Protein AF-0000000072550885 (afdb_homodimer)

Foldseek 3Di:
DAPDFLPDQWDAVVNHDIQGLPDDQQDRHQFAQLEEEEAEDQDDQQDPLGLNHPDFHFCPPCVLSHFLLRLLLLQRVLLCVLRNYHYAYANEHADDQFGPLLVVLVLCLLVNVSHFKYKYARSQKHFLDSNHRVSNVCSSLPPHLVFAAKEFEFDFPDQLQAAPVGHGFTDPRIMMGGDDPVNNVLSVLLSCQLPCPHPHNVLVVLRYDDVSAHHSRRSCRHPSCVVPVRHYHYDYQLCANDDPPRPTPRHNNGMHRPPDQSSHVSSVSSCVVQPGCSSSVSSVVCNVCCVRHYYYPVRSVVVSVVVVVD/DAPDFLPDQWDAVVNHDIQGLPDDQQQRHQFAQLEEEEAEDQDDQQDPLGLNHPDFHFCPPCVLSNFLLRLLLLQRVLLCVLRNYHYAYANEHADDQFGPLLVVLVLCLLVNVSHFKYKYARSQKHFLDSNHRVSNVCSSLPPHLVFAAKEFEFDFPDQLQAAPVGHGFTDPRIMMGGDDDVNNVLSVLLSCQLPCPHPHNVLVVLRYDDVSAHHSRRSCRHPSCVVPVRHYHYDYQLCANDDPPRPTPRHNNGMHRPPDQSSHVSSVSSCVVQPGCSSSVSSVVCNVCCVRHYYYPVRSVVVSVVVVVD

Radius of gyration: 28.12 Å; Cα contacts (8 Å, |Δi|>4): 1274; chains: 2; bounding box: 48×96×67 Å

pLDDT: mean 95.56, std 4.6, range [67.81, 98.94]

Secondary structure (DSSP, 8-state):
--SS-TT-SEE-GGG-SPEE--S--S--S--GGGEEEEEEESS---STTSTTSSS---HHHHGGGS-HHHHHHHHHHHHHHHHT-EEEEEEPPPPSSS-GGGGHHHHHHHHHTTSSEEEEE-TTEEES-TTS-HHHHHHHTT--TTT--EEEEEPPS-GGGB-TTSPBPEEEEEEEEE-SHHHHHHHHHHHHTTSTTSS-GGGGGGSS-BTTB-SHHHHIIIIIHHH-TTTEEEEPHHHHSB-TTSSSS-B-SSEEE-SS-TTTHHHHHHHHHS-TTHHHHHHHHHHHHHHHHEEEHHHHHHHHHHHHH-/--SS-TT-SEE-GGG-SPEE--S--S--S--GGGEEEEEEESS---STTSTTSSS---HHHHGGGS-HHHHHHHHHHHHHHHHT-EEEEEEPPPPSSS-GGGGHHHHHHHHHTTSSEEEEE-TTEEES-TTS-HHHHHHHTT--TTT--EEEEEPPS-GGGB-TTSPBPEEEEEEEEE-SHHHHHHHHHHHHTTSTTSS-GGGGGGSS-BTTB-SHHHHIIIIIHHH-TTTEEEEPHHHHSB-TTSSSS-B-SSEEE-SS-TTTHHHHHHHHHS-TTHHHHHHHHHHHHHHHHEEEHHHHHHHHHHHHH-

Nearest PDB structures (foldseek):
  4cjb-assembly4_D  TM=5.507E-01  e=3.840E-04  Bacteroides ovatus
  8yrl-assembly1_B  TM=5.244E-01  e=4.905E-04  Aspergillus fumigatus CEA10
  4irp-assembly3_A  TM=5.146E-01  e=2.890E-03  Homo sapiens
  4m4k-assembly1_A  TM=5.318E-01  e=8.175E-03  Drosophila melanogaster
  4lw6-assembly1_A  TM=5.237E-01  e=1.110E-02  Drosophila melanogaster

Sequence (620 aa):
KPSITPNSSFYQPFGAFKYDLKHGVHFPEPLGHDLCIIDLDNRPFDAPNQIFGPNVMSWEKDAEKVHGLSVGVLNHWLYAKIHGYKYYFVAIEKPEDRRASWKKAPVISTILKEHKTCLYLDSDAIFQNLDLPFEWLLNFWNLDPRNNSLALAVDPNREYNKDKFGKLMLNTGFIVAQNNPKTYEIMDAWAGCPEEDGKHPECVEFRTNSPGRPTDQGGFGTFIRYDYPDDIRQLPCTDANGFPNSDSECEGRFIRHLWTGKDSWIKVFVGQQVPGRYLELFHKEFLEDKPNFYITEKDLMAKSASKDDEKPSITPNSSFYQPFGAFKYDLKHGVHFPEPLGHDLCIIDLDNRPFDAPNQIFGPNVMSWEKDAEKVHGLSVGVLNHWLYAKIHGYKYYFVAIEKPEDRRASWKKAPVISTILKEHKTCLYLDSDAIFQNLDLPFEWLLNFWNLDPRNNSLALAVDPNREYNKDKFGKLMLNTGFIVAQNNPKTYEIMDAWAGCPEEDGKHPECVEFRTNSPGRPTDQGGFGTFIRYDYPDDIRQLPCTDANGFPNSDSECEGRFIRHLWTGKDSWIKVFVGQQVPGRYLELFHKEFLEDKPNFYITEKDLMAKSASKDDE

Structure (mmCIF, N/CA/C/O backbone):
data_AF-0000000072550885-model_v1
#
loop_
_entity.id
_entity.type
_entity.pdbx_description
1 polymer 'Predicted protein'
#
loop_
_atom_site.group_PDB
_atom_site.id
_atom_site.type_symbol
_atom_site.label_atom_id
_atom_site.label_alt_id
_atom_site.label_comp_id
_atom_site.label_asym_id
_atom_site.label_entity_id
_atom_site.label_seq_id
_atom_site.pdbx_PDB_ins_code
_atom_site.Cartn_x
_atom_site.Cartn_y
_atom_site.Cartn_z
_atom_site.occupancy
_atom_site.B_iso_or_equiv
_atom_site.auth_seq_id
_atom_site.auth_comp_id
_atom_site.auth_asym_id
_atom_site.auth_atom_id
_atom_site.pdbx_PDB_model_num
ATOM 1 N N . LYS A 1 1 ? 5.602 -1.191 -18.578 1 84.38 1 LYS A N 1
ATOM 2 C CA . LYS A 1 1 ? 6.762 -1.925 -19.078 1 84.38 1 LYS A CA 1
ATOM 3 C C . LYS A 1 1 ? 7.609 -2.453 -17.922 1 84.38 1 LYS A C 1
ATOM 5 O O . LYS A 1 1 ? 7.527 -1.945 -16.797 1 84.38 1 LYS A O 1
ATOM 10 N N . PRO A 1 2 ? 8.406 -3.494 -18.234 1 91.19 2 PRO A N 1
ATOM 11 C CA . PRO A 1 2 ? 9.336 -3.961 -17.203 1 91.19 2 PRO A CA 1
ATOM 12 C C . PRO A 1 2 ? 10.305 -2.871 -16.75 1 91.19 2 PRO A C 1
ATOM 14 O O . PRO A 1 2 ? 10.742 -2.055 -17.547 1 91.19 2 PRO A O 1
ATOM 17 N N . SER A 1 3 ? 10.609 -2.9 -15.477 1 90.62 3 SER A N 1
ATOM 18 C CA . SER A 1 3 ? 11.477 -1.863 -14.93 1 90.62 3 SER A CA 1
ATOM 19 C C . SER A 1 3 ? 12.938 -2.281 -14.977 1 90.62 3 SER A C 1
ATOM 21 O O . SER A 1 3 ? 13.836 -1.434 -14.938 1 90.62 3 SER A O 1
ATOM 23 N N . ILE A 1 4 ? 13.117 -3.578 -15.008 1 94.38 4 ILE A N 1
ATOM 24 C CA . ILE A 1 4 ? 14.477 -4.109 -15.062 1 94.38 4 ILE A CA 1
ATOM 25 C C . ILE A 1 4 ? 14.523 -5.297 -16.016 1 94.38 4 ILE A C 1
ATOM 27 O O . ILE A 1 4 ? 13.492 -5.73 -16.531 1 94.38 4 ILE A O 1
ATOM 31 N N . THR A 1 5 ? 15.797 -5.773 -16.219 1 96.56 5 THR A N 1
ATOM 32 C CA . THR A 1 5 ? 15.992 -6.973 -17.016 1 96.56 5 THR A CA 1
ATOM 33 C C . THR A 1 5 ? 16.109 -8.211 -16.125 1 96.56 5 THR A C 1
ATOM 35 O O . THR A 1 5 ? 16.391 -8.094 -14.938 1 96.56 5 THR A O 1
ATOM 38 N N . PRO A 1 6 ? 15.914 -9.367 -16.703 1 97.56 6 PRO A N 1
ATOM 39 C CA . PRO A 1 6 ? 15.969 -10.617 -15.938 1 97.56 6 PRO A CA 1
ATOM 40 C C . PRO A 1 6 ? 17.297 -10.797 -15.203 1 97.56 6 PRO A C 1
ATOM 42 O O . PRO A 1 6 ? 17.328 -11.43 -14.141 1 97.56 6 PRO A O 1
ATOM 45 N N . ASN A 1 7 ? 18.359 -10.258 -15.742 1 97 7 ASN A N 1
ATOM 46 C CA . ASN A 1 7 ? 19.672 -10.516 -15.164 1 97 7 ASN A CA 1
ATOM 47 C C . ASN A 1 7 ? 20.203 -9.289 -14.43 1 97 7 ASN A C 1
ATOM 49 O O . ASN A 1 7 ? 21.406 -9.203 -14.148 1 97 7 ASN A O 1
ATOM 53 N N . SER A 1 8 ? 19.344 -8.328 -14.188 1 96.81 8 SER A N 1
ATOM 54 C CA . SER A 1 8 ? 19.766 -7.195 -13.375 1 96.81 8 SER A CA 1
ATOM 55 C C . SER A 1 8 ? 20.281 -7.645 -12.016 1 96.81 8 SER A C 1
ATOM 57 O O . SER A 1 8 ? 19.703 -8.547 -11.398 1 96.81 8 SER A O 1
ATOM 59 N N . SER A 1 9 ? 21.281 -7.012 -11.492 1 96.62 9 SER A N 1
ATOM 60 C CA . SER A 1 9 ? 21.953 -7.453 -10.273 1 96.62 9 SER A CA 1
ATOM 61 C C . SER A 1 9 ? 21.094 -7.195 -9.039 1 96.62 9 SER A C 1
ATOM 63 O O . SER A 1 9 ? 21.328 -7.777 -7.98 1 96.62 9 SER A O 1
ATOM 65 N N . PHE A 1 10 ? 20.172 -6.262 -9.227 1 96.69 10 PHE A N 1
ATOM 66 C CA . PHE A 1 10 ? 19.312 -5.961 -8.086 1 96.69 10 PHE A CA 1
ATOM 67 C C . PHE A 1 10 ? 17.984 -5.391 -8.555 1 96.69 10 PHE A C 1
ATOM 69 O O . PHE A 1 10 ? 17.844 -4.984 -9.711 1 96.69 10 PHE A O 1
ATOM 76 N N . TYR A 1 11 ? 17 -5.52 -7.805 1 96.25 11 TYR A N 1
ATOM 77 C CA . TYR A 1 11 ? 15.711 -4.855 -7.93 1 96.25 11 TYR A CA 1
ATOM 78 C C . TYR A 1 11 ? 15.477 -3.904 -6.762 1 96.25 11 TYR A C 1
ATOM 80 O O . TYR A 1 11 ? 15.672 -4.273 -5.602 1 96.25 11 TYR A O 1
ATOM 88 N N . GLN A 1 12 ? 15.164 -2.662 -7.027 1 95.19 12 GLN A N 1
ATOM 89 C CA . GLN A 1 12 ? 15 -1.632 -6.004 1 95.19 12 GLN A CA 1
ATOM 90 C C . GLN A 1 12 ? 13.875 -0.671 -6.371 1 95.19 12 GLN A C 1
ATOM 92 O O . GLN A 1 12 ? 14.117 0.399 -6.93 1 95.19 12 GLN A O 1
ATOM 97 N N . PRO A 1 13 ? 12.625 -1.083 -5.988 1 92.44 13 PRO A N 1
ATOM 98 C CA . PRO A 1 13 ? 11.484 -0.231 -6.328 1 92.44 13 PRO A CA 1
ATOM 99 C C . PRO A 1 13 ? 11.57 1.157 -5.703 1 92.44 13 PRO A C 1
ATOM 101 O O . PRO A 1 13 ? 11.82 1.28 -4.5 1 92.44 13 PRO A O 1
ATOM 104 N N . PHE A 1 14 ? 11.461 2.219 -6.555 1 94 14 PHE A N 1
ATOM 105 C CA . PHE A 1 14 ? 11.5 3.617 -6.145 1 94 14 PHE A CA 1
ATOM 106 C C . PHE A 1 14 ? 12.773 3.918 -5.363 1 94 14 PHE A C 1
ATOM 108 O O . PHE A 1 14 ? 12.773 4.77 -4.473 1 94 14 PHE A O 1
ATOM 115 N N . GLY A 1 15 ? 13.75 3.148 -5.625 1 93.62 15 GLY A N 1
ATOM 116 C CA . GLY A 1 15 ? 15.039 3.355 -4.98 1 93.62 15 GLY A CA 1
ATOM 117 C C . GLY A 1 15 ? 15.047 2.955 -3.518 1 93.62 15 GLY A C 1
ATOM 118 O O . GLY A 1 15 ? 15.906 3.395 -2.754 1 93.62 15 GLY A O 1
ATOM 119 N N . ALA A 1 16 ? 14.055 2.199 -3.129 1 93.31 16 ALA A N 1
ATOM 120 C CA . ALA A 1 16 ? 13.93 1.755 -1.743 1 93.31 16 ALA A CA 1
ATOM 121 C C . ALA A 1 16 ? 14.102 0.242 -1.636 1 93.31 16 ALA A C 1
ATOM 123 O O . ALA A 1 16 ? 13.727 -0.497 -2.551 1 93.31 16 ALA A O 1
ATOM 124 N N . PHE A 1 17 ? 14.68 -0.281 -0.548 1 90.5 17 PHE A N 1
ATOM 125 C CA . PHE A 1 17 ? 14.797 -1.691 -0.2 1 90.5 17 PHE A CA 1
ATOM 126 C C . PHE A 1 17 ? 15.477 -2.471 -1.321 1 90.5 17 PHE A C 1
ATOM 128 O O . PHE A 1 17 ? 14.859 -3.344 -1.937 1 90.5 17 PHE A O 1
ATOM 135 N N . LYS A 1 18 ? 16.688 -2.412 -1.449 1 94.06 18 LYS A N 1
ATOM 136 C CA . LYS A 1 18 ? 17.453 -3.07 -2.5 1 94.06 18 LYS A CA 1
ATOM 137 C C . LYS A 1 18 ? 17.469 -4.582 -2.307 1 94.06 18 LYS A C 1
ATOM 139 O O . LYS A 1 18 ? 17.844 -5.074 -1.239 1 94.06 18 LYS A O 1
ATOM 144 N N . TYR A 1 19 ? 16.969 -5.312 -3.287 1 96.25 19 TYR A N 1
ATOM 145 C CA . TYR A 1 19 ? 17.062 -6.77 -3.338 1 96.25 19 TYR A CA 1
ATOM 146 C C . TYR A 1 19 ? 18.141 -7.215 -4.309 1 96.25 19 TYR A C 1
ATOM 148 O O . TYR A 1 19 ? 18 -7.059 -5.523 1 96.25 19 TYR A O 1
ATOM 156 N N . ASP A 1 20 ? 19.156 -7.883 -3.809 1 97.25 20 ASP A N 1
ATOM 157 C CA . ASP A 1 20 ? 20.312 -8.258 -4.625 1 97.25 20 ASP A CA 1
ATOM 158 C C . ASP A 1 20 ? 20.188 -9.695 -5.121 1 97.25 20 ASP A C 1
ATOM 160 O O . ASP A 1 20 ? 19.719 -10.578 -4.391 1 97.25 20 ASP A O 1
ATOM 164 N N . LEU A 1 21 ? 20.578 -9.867 -6.402 1 95.94 21 LEU A N 1
ATOM 165 C CA . LEU A 1 21 ? 20.797 -11.242 -6.855 1 95.94 21 LEU A CA 1
ATOM 166 C C . LEU A 1 21 ? 22.062 -11.828 -6.242 1 95.94 21 LEU A C 1
ATOM 168 O O . LEU A 1 21 ? 23.156 -11.344 -6.508 1 95.94 21 LEU A O 1
ATOM 172 N N . LYS A 1 22 ? 21.906 -12.773 -5.422 1 93 22 LYS A N 1
ATOM 173 C CA . LYS A 1 22 ? 23.047 -13.297 -4.664 1 93 22 LYS A CA 1
ATOM 174 C C . LYS A 1 22 ? 23.609 -14.547 -5.328 1 93 22 LYS A C 1
ATOM 176 O O . LYS A 1 22 ? 24.656 -15.062 -4.91 1 93 22 LYS A O 1
ATOM 181 N N . HIS A 1 23 ? 22.969 -15.031 -6.34 1 91.12 23 HIS A N 1
ATOM 182 C CA . HIS A 1 23 ? 23.359 -16.281 -6.969 1 91.12 23 HIS A CA 1
ATOM 183 C C . HIS A 1 23 ? 23.641 -16.094 -8.453 1 91.12 23 HIS A C 1
ATOM 185 O O . HIS A 1 23 ? 23.531 -14.977 -8.969 1 91.12 23 HIS A O 1
ATOM 191 N N . GLY A 1 24 ? 24.094 -17.188 -8.992 1 89.44 24 GLY A N 1
ATOM 192 C CA . GLY A 1 24 ? 24.25 -17.172 -10.438 1 89.44 24 GLY A CA 1
ATOM 193 C C . GLY A 1 24 ? 22.922 -17.016 -11.172 1 89.44 24 GLY A C 1
ATOM 194 O O . GLY A 1 24 ? 21.875 -17.359 -10.648 1 89.44 24 GLY A O 1
ATOM 195 N N . VAL A 1 25 ? 22.984 -16.484 -12.375 1 96 25 VAL A N 1
ATOM 196 C CA . VAL A 1 25 ? 21.812 -16.219 -13.203 1 96 25 VAL A CA 1
ATOM 197 C C . VAL A 1 25 ? 21.5 -17.438 -14.062 1 96 25 VAL A C 1
ATOM 199 O O . VAL A 1 25 ? 22.344 -17.891 -14.844 1 96 25 VAL A O 1
ATOM 202 N N . HIS A 1 26 ? 20.312 -17.969 -13.883 1 96.75 26 HIS A N 1
ATOM 203 C CA . HIS A 1 26 ? 19.859 -19.109 -14.672 1 96.75 26 HIS A CA 1
ATOM 204 C C . HIS A 1 26 ? 18.938 -18.672 -15.789 1 96.75 26 HIS A C 1
ATOM 206 O O . HIS A 1 26 ? 18.75 -19.391 -16.781 1 96.75 26 HIS A O 1
ATOM 212 N N . PHE A 1 27 ? 18.344 -17.516 -15.641 1 97.88 27 PHE A N 1
ATOM 213 C CA . PHE A 1 27 ? 17.469 -16.922 -16.641 1 97.88 27 PHE A CA 1
ATOM 214 C C . PHE A 1 27 ? 17.938 -15.531 -17.016 1 97.88 27 PHE A C 1
ATOM 216 O O . PHE A 1 27 ? 17.391 -14.531 -16.547 1 97.88 27 PHE A O 1
ATOM 223 N N . PRO A 1 28 ? 18.828 -15.445 -17.953 1 97.44 28 PRO A N 1
ATOM 224 C CA . PRO A 1 28 ? 19.438 -14.156 -18.266 1 97.44 28 PRO A CA 1
ATOM 225 C C . PRO A 1 28 ? 18.578 -13.312 -19.203 1 97.44 28 PRO A C 1
ATOM 227 O O . PRO A 1 28 ? 18.797 -12.102 -19.328 1 97.44 28 PRO A O 1
ATOM 230 N N . GLU A 1 29 ? 17.641 -13.992 -19.938 1 97.75 29 GLU A N 1
ATOM 231 C CA . GLU A 1 29 ? 16.828 -13.312 -20.938 1 97.75 29 GLU A CA 1
ATOM 232 C C . GLU A 1 29 ? 15.344 -13.539 -20.688 1 97.75 29 GLU A C 1
ATOM 234 O O . GLU A 1 29 ? 14.953 -14.516 -20.047 1 97.75 29 GLU A O 1
ATOM 239 N N . PRO A 1 30 ? 14.492 -12.602 -21.188 1 98.19 30 PRO A N 1
ATOM 240 C CA . PRO A 1 30 ? 13.047 -12.82 -21.078 1 98.19 30 PRO A CA 1
ATOM 241 C C . PRO A 1 30 ? 12.609 -14.141 -21.703 1 98.19 30 PRO A C 1
ATOM 243 O O . PRO A 1 30 ? 13.109 -14.516 -22.766 1 98.19 30 PRO A O 1
ATOM 246 N N . LEU A 1 31 ? 11.68 -14.766 -21.156 1 98.44 31 LEU A N 1
ATOM 247 C CA . LEU A 1 31 ? 11.219 -16.078 -21.625 1 98.44 31 LEU A CA 1
ATOM 248 C C . LEU A 1 31 ? 10.07 -15.922 -22.609 1 98.44 31 LEU A C 1
ATOM 250 O O . LEU A 1 31 ? 9.766 -16.844 -23.359 1 98.44 31 LEU A O 1
ATOM 254 N N . GLY A 1 32 ? 9.438 -14.781 -22.547 1 98.12 32 GLY A N 1
ATOM 255 C CA . GLY A 1 32 ? 8.281 -14.625 -23.406 1 98.12 32 GLY A CA 1
ATOM 256 C C . GLY A 1 32 ? 7.25 -15.727 -23.234 1 98.12 32 GLY A C 1
ATOM 257 O O . GLY A 1 32 ? 6.848 -16.031 -22.109 1 98.12 32 GLY A O 1
ATOM 258 N N . HIS A 1 33 ? 6.832 -16.375 -24.328 1 98.5 33 HIS A N 1
ATOM 259 C CA . HIS A 1 33 ? 5.781 -17.391 -24.281 1 98.5 33 HIS A CA 1
ATOM 260 C C . HIS A 1 33 ? 6.309 -18.703 -23.719 1 98.5 33 HIS A C 1
ATOM 262 O O . HIS A 1 33 ? 5.535 -19.625 -23.484 1 98.5 33 HIS A O 1
ATOM 268 N N . ASP A 1 34 ? 7.574 -18.766 -23.484 1 98.69 34 ASP A N 1
ATOM 269 C CA . ASP A 1 34 ? 8.125 -19.953 -22.812 1 98.69 34 ASP A CA 1
ATOM 270 C C . ASP A 1 34 ? 7.816 -19.938 -21.328 1 98.69 34 ASP A C 1
ATOM 272 O O . ASP A 1 34 ? 8.023 -20.938 -20.625 1 98.69 34 ASP A O 1
ATOM 276 N N . LEU A 1 35 ? 7.379 -18.812 -20.812 1 98.88 35 LEU A N 1
ATOM 277 C CA . LEU A 1 35 ? 6.797 -18.703 -19.484 1 98.88 35 LEU A CA 1
ATOM 278 C C . LEU A 1 35 ? 5.285 -18.547 -19.562 1 98.88 35 LEU A C 1
ATOM 280 O O . LEU A 1 35 ? 4.781 -17.75 -20.359 1 98.88 35 LEU A O 1
ATOM 284 N N . CYS A 1 36 ? 4.57 -19.328 -18.812 1 98.88 36 CYS A N 1
ATOM 285 C CA . CYS A 1 36 ? 3.121 -19.172 -18.844 1 98.88 36 CYS A CA 1
ATOM 286 C C . CYS A 1 36 ? 2.57 -18.922 -17.438 1 98.88 36 CYS A C 1
ATOM 288 O O . CYS A 1 36 ? 3.219 -19.25 -16.453 1 98.88 36 CYS A O 1
ATOM 290 N N . ILE A 1 37 ? 1.467 -18.297 -17.328 1 98.94 37 ILE A N 1
ATOM 291 C CA . ILE A 1 37 ? 0.688 -18.078 -16.109 1 98.94 37 ILE A CA 1
ATOM 292 C C . ILE A 1 37 ? -0.662 -18.781 -16.234 1 98.94 37 ILE A C 1
ATOM 294 O O . ILE A 1 37 ? -1.374 -18.609 -17.219 1 98.94 37 ILE A O 1
ATOM 298 N N . ILE A 1 38 ? -0.99 -19.578 -15.234 1 98.94 38 ILE A N 1
ATOM 299 C CA . ILE A 1 38 ? -2.184 -20.422 -15.289 1 98.94 38 ILE A CA 1
ATOM 300 C C . ILE A 1 38 ? -3.131 -20.047 -14.148 1 98.94 38 ILE A C 1
ATOM 302 O O . ILE A 1 38 ? -2.764 -20.125 -12.977 1 98.94 38 ILE A O 1
ATOM 306 N N . ASP A 1 39 ? -4.297 -19.609 -14.555 1 98.81 39 ASP A N 1
ATOM 307 C CA . ASP A 1 39 ? -5.449 -19.609 -13.656 1 98.81 39 ASP A CA 1
ATOM 308 C C . ASP A 1 39 ? -6.34 -20.828 -13.906 1 98.81 39 ASP A C 1
ATOM 310 O O . ASP A 1 39 ? -6.543 -21.234 -15.055 1 98.81 39 ASP A O 1
ATOM 314 N N . LEU A 1 40 ? -6.832 -21.391 -12.922 1 98 40 LEU A N 1
ATOM 315 C CA . LEU A 1 40 ? -7.879 -22.406 -13.086 1 98 40 LEU A CA 1
ATOM 316 C C . LEU A 1 40 ? -8.969 -22.219 -12.039 1 98 40 LEU A C 1
ATOM 318 O O . LEU A 1 40 ? -8.688 -21.891 -10.883 1 98 40 LEU A O 1
ATOM 322 N N . ASP A 1 41 ? -10.18 -22.375 -12.445 1 97.75 41 ASP A N 1
ATOM 323 C CA . ASP A 1 41 ? -11.32 -22.172 -11.555 1 97.75 41 ASP A CA 1
ATOM 324 C C . ASP A 1 41 ? -12.531 -22.969 -12.039 1 97.75 41 ASP A C 1
ATOM 326 O O . ASP A 1 41 ? -12.734 -23.125 -13.242 1 97.75 41 ASP A O 1
ATOM 330 N N . ASN A 1 42 ? -13.258 -23.531 -11.078 1 97.19 42 ASN A N 1
ATOM 331 C CA . ASN A 1 42 ? -14.492 -24.203 -11.461 1 97.19 42 ASN A CA 1
ATOM 332 C C . ASN A 1 42 ? -15.703 -23.266 -11.359 1 97.19 42 ASN A C 1
ATOM 334 O O . ASN A 1 42 ? -16.797 -23.625 -11.789 1 97.19 42 ASN A O 1
ATOM 338 N N . ARG A 1 43 ? -15.578 -22.203 -10.82 1 96.44 43 ARG A N 1
ATOM 339 C CA . ARG A 1 43 ? -16.625 -21.172 -10.836 1 96.44 43 ARG A CA 1
ATOM 340 C C . ARG A 1 43 ? -16.625 -20.406 -12.148 1 96.44 43 ARG A C 1
ATOM 342 O O . ARG A 1 43 ? -15.555 -20.062 -12.68 1 96.44 43 ARG A O 1
ATOM 349 N N . PRO A 1 44 ? -17.719 -20 -12.594 1 96.06 44 PRO A N 1
ATOM 350 C CA . PRO A 1 44 ? -17.781 -19.391 -13.938 1 96.06 44 PRO A CA 1
ATOM 351 C C . PRO A 1 44 ? -17.359 -17.938 -13.945 1 96.06 44 PRO A C 1
ATOM 353 O O . PRO A 1 44 ? -16.922 -17.422 -14.984 1 96.06 44 PRO A O 1
ATOM 356 N N . PHE A 1 45 ? -17.5 -17.172 -12.922 1 97.44 45 PHE A N 1
ATOM 357 C CA . PHE A 1 45 ? -17.219 -15.75 -12.812 1 97.44 45 PHE A CA 1
ATOM 358 C C . PHE A 1 45 ? -17.938 -14.977 -13.922 1 97.44 45 PHE A C 1
ATOM 360 O O . PHE A 1 45 ? -17.344 -14.094 -14.547 1 97.44 45 PHE A O 1
ATOM 367 N N . ASP A 1 46 ? -19.219 -15.383 -14.117 1 97.69 46 ASP A N 1
ATOM 368 C CA . ASP A 1 46 ? -19.922 -14.789 -15.242 1 97.69 46 ASP A CA 1
ATOM 369 C C . ASP A 1 46 ? -21.125 -13.969 -14.758 1 97.69 46 ASP A C 1
ATOM 371 O O . ASP A 1 46 ? -21.984 -13.594 -15.555 1 97.69 46 ASP A O 1
ATOM 375 N N . ALA A 1 47 ? -21.234 -13.711 -13.461 1 97.25 47 ALA A N 1
ATOM 376 C CA . ALA A 1 47 ? -22.25 -12.82 -12.922 1 97.25 47 ALA A CA 1
ATOM 377 C C . ALA A 1 47 ? -21.891 -11.359 -13.156 1 97.25 47 ALA A C 1
ATOM 379 O O . ALA A 1 47 ? -20.75 -11.047 -13.5 1 97.25 47 ALA A O 1
ATOM 380 N N . PRO A 1 48 ? -22.875 -10.461 -12.969 1 96 48 PRO A N 1
ATOM 381 C CA . PRO A 1 48 ? -22.547 -9.039 -13.094 1 96 48 PRO A CA 1
ATOM 382 C C . PRO A 1 48 ? -21.391 -8.617 -12.18 1 96 48 PRO A C 1
ATOM 384 O O . PRO A 1 48 ? -21.344 -9.039 -11.016 1 96 48 PRO A O 1
ATOM 387 N N . ASN A 1 49 ? -20.453 -7.855 -12.688 1 94.69 49 ASN A N 1
ATOM 388 C CA . ASN A 1 49 ? -19.312 -7.297 -11.992 1 94.69 49 ASN A CA 1
ATOM 389 C C . ASN A 1 49 ? -18.25 -8.359 -11.727 1 94.69 49 ASN A C 1
ATOM 391 O O . ASN A 1 49 ? -17.391 -8.18 -10.859 1 94.69 49 ASN A O 1
ATOM 395 N N . GLN A 1 50 ? -18.359 -9.461 -12.477 1 97.88 50 GLN A N 1
ATOM 396 C CA . GLN A 1 50 ? -17.312 -10.477 -12.469 1 97.88 50 GLN A CA 1
ATOM 397 C C . GLN A 1 50 ? -16.516 -10.477 -13.781 1 97.88 50 GLN A C 1
ATOM 399 O O . GLN A 1 50 ? -16.953 -9.883 -14.766 1 97.88 50 GLN A O 1
ATOM 404 N N . ILE A 1 51 ? -15.383 -11.086 -13.805 1 98.5 51 ILE A N 1
ATOM 405 C CA . ILE A 1 51 ? -14.359 -10.922 -14.828 1 98.5 51 ILE A CA 1
ATOM 406 C C . ILE A 1 51 ? -14.898 -11.391 -16.172 1 98.5 51 ILE A C 1
ATOM 408 O O . ILE A 1 51 ? -14.492 -10.883 -17.219 1 98.5 51 ILE A O 1
ATOM 412 N N . PHE A 1 52 ? -15.828 -12.344 -16.188 1 98.56 52 PHE A N 1
ATOM 413 C CA . PHE A 1 52 ? -16.422 -12.828 -17.422 1 98.56 52 PHE A CA 1
ATOM 414 C C . PHE A 1 52 ? -17.891 -12.438 -17.5 1 98.56 52 PHE A C 1
ATOM 416 O O . PHE A 1 52 ? -18.656 -13.023 -18.281 1 98.56 52 PHE A O 1
ATOM 423 N N . GLY A 1 53 ? -18.281 -11.539 -16.641 1 97.25 53 GLY A N 1
ATOM 424 C CA . GLY A 1 53 ? -19.672 -11.102 -16.594 1 97.25 53 GLY A CA 1
ATOM 425 C C . GLY A 1 53 ? -20.031 -10.164 -17.734 1 97.25 53 GLY A C 1
ATOM 426 O O . GLY A 1 53 ? -19.172 -9.766 -18.516 1 97.25 53 GLY A O 1
ATOM 427 N N . PRO A 1 54 ? -21.297 -9.883 -17.781 1 95.44 54 PRO A N 1
ATOM 428 C CA . PRO A 1 54 ? -21.812 -9.078 -18.906 1 95.44 54 PRO A CA 1
ATOM 429 C C . PRO A 1 54 ? -21.422 -7.609 -18.797 1 95.44 54 PRO A C 1
ATOM 431 O O . PRO A 1 54 ? -21.453 -6.891 -19.812 1 95.44 54 PRO A O 1
ATOM 434 N N . ASN A 1 55 ? -21.109 -7.156 -17.594 1 94.62 55 ASN A N 1
ATOM 435 C CA . ASN A 1 55 ? -20.766 -5.754 -17.375 1 94.62 55 ASN A CA 1
ATOM 436 C C . ASN A 1 55 ? -19.281 -5.586 -17.047 1 94.62 55 ASN A C 1
ATOM 438 O O . ASN A 1 55 ? -18.703 -6.406 -16.344 1 94.62 55 ASN A O 1
ATOM 442 N N . VAL A 1 56 ? -18.766 -4.461 -17.609 1 96.56 56 VAL A N 1
ATOM 443 C CA . VAL A 1 56 ? -17.375 -4.121 -17.328 1 96.56 56 VAL A CA 1
ATOM 444 C C . VAL A 1 56 ? -17.266 -3.58 -15.898 1 96.56 56 VAL A C 1
ATOM 446 O O . VAL A 1 56 ? -18.078 -2.748 -15.477 1 96.56 56 VAL A O 1
ATOM 449 N N . MET A 1 57 ? -16.344 -4.09 -15.156 1 97.88 57 MET A N 1
ATOM 450 C CA . MET A 1 57 ? -16.125 -3.623 -13.789 1 97.88 57 MET A CA 1
ATOM 451 C C . MET A 1 57 ? -15.625 -2.18 -13.789 1 97.88 57 MET A C 1
ATOM 453 O O . MET A 1 57 ? -14.852 -1.782 -14.656 1 97.88 57 MET A O 1
ATOM 457 N N . SER A 1 58 ? -16.062 -1.432 -12.812 1 96.81 58 SER A N 1
ATOM 458 C CA . SER A 1 58 ? -15.711 -0.019 -12.75 1 96.81 58 SER A CA 1
ATOM 459 C C . SER A 1 58 ? -15.578 0.451 -11.305 1 96.81 58 SER A C 1
ATOM 461 O O . SER A 1 58 ? -16.5 0.271 -10.5 1 96.81 58 SER A O 1
ATOM 463 N N . TRP A 1 59 ? -14.391 1.074 -11.031 1 94.81 59 TRP A N 1
ATOM 464 C CA . TRP A 1 59 ? -14.242 1.695 -9.719 1 94.81 59 TRP A CA 1
ATOM 465 C C . TRP A 1 59 ? -15.164 2.898 -9.57 1 94.81 59 TRP A C 1
ATOM 467 O O . TRP A 1 59 ? -15.594 3.229 -8.469 1 94.81 59 TRP A O 1
ATOM 477 N N . GLU A 1 60 ? -15.492 3.561 -10.641 1 91.56 60 GLU A N 1
ATOM 478 C CA . GLU A 1 60 ? -16.203 4.836 -10.633 1 91.56 60 GLU A CA 1
ATOM 479 C C . GLU A 1 60 ? -17.703 4.629 -10.531 1 91.56 60 GLU A C 1
ATOM 481 O O . GLU A 1 60 ? -18.391 5.367 -9.82 1 91.56 60 GLU A O 1
ATOM 486 N N . LYS A 1 61 ? -18.203 3.662 -11.219 1 91.38 61 LYS A N 1
ATOM 487 C CA . LYS A 1 61 ? -19.641 3.477 -11.305 1 91.38 61 LYS A CA 1
ATOM 488 C C . LYS A 1 61 ? -20.156 2.58 -10.18 1 91.38 61 LYS A C 1
ATOM 490 O O . LYS A 1 61 ? -21.172 2.871 -9.562 1 91.38 61 LYS A O 1
ATOM 495 N N . ASP A 1 62 ? -19.422 1.447 -9.906 1 92 62 ASP A N 1
ATOM 496 C CA . ASP A 1 62 ? -19.906 0.452 -8.953 1 92 62 ASP A CA 1
ATOM 497 C C . ASP A 1 62 ? -18.734 -0.247 -8.25 1 92 62 ASP A C 1
ATOM 499 O O . ASP A 1 62 ? -18.641 -1.476 -8.273 1 92 62 ASP A O 1
ATOM 503 N N . ALA A 1 63 ? -18.047 0.534 -7.477 1 94.44 63 ALA A N 1
ATOM 504 C CA . ALA A 1 63 ? -16.844 -0.002 -6.84 1 94.44 63 ALA A CA 1
ATOM 505 C C . ALA A 1 63 ? -17.188 -1.106 -5.848 1 94.44 63 ALA A C 1
ATOM 507 O O . ALA A 1 63 ? -16.469 -2.096 -5.727 1 94.44 63 ALA A O 1
ATOM 508 N N . GLU A 1 64 ? -18.266 -0.946 -5.137 1 94.81 64 GLU A N 1
ATOM 509 C CA . GLU A 1 64 ? -18.672 -1.906 -4.113 1 94.81 64 GLU A CA 1
ATOM 510 C C . GLU A 1 64 ? -19.016 -3.258 -4.734 1 94.81 64 GLU A C 1
ATOM 512 O O . GLU A 1 64 ? -18.844 -4.301 -4.098 1 94.81 64 GLU A O 1
ATOM 517 N N . LYS A 1 65 ? -19.422 -3.232 -5.961 1 96.06 65 LYS A N 1
ATOM 518 C CA . LYS A 1 65 ? -19.906 -4.445 -6.617 1 96.06 65 LYS A CA 1
ATOM 519 C C . LYS A 1 65 ? -18.766 -5.172 -7.328 1 96.06 65 LYS A C 1
ATOM 521 O O . LYS A 1 65 ? -18.938 -6.305 -7.781 1 96.06 65 LYS A O 1
ATOM 526 N N . VAL A 1 66 ? -17.641 -4.449 -7.461 1 97 66 VAL A N 1
ATOM 527 C CA . VAL A 1 66 ? -16.484 -5.094 -8.094 1 97 66 VAL A CA 1
ATOM 528 C C . VAL A 1 66 ? -16.125 -6.371 -7.34 1 97 66 VAL A C 1
ATOM 530 O O . VAL A 1 66 ? -16 -6.363 -6.113 1 97 66 VAL A O 1
ATOM 533 N N . HIS A 1 67 ? -16 -7.426 -8.078 1 97.75 67 HIS A N 1
ATOM 534 C CA . HIS A 1 67 ? -15.711 -8.734 -7.496 1 97.75 67 HIS A CA 1
ATOM 535 C C . HIS A 1 67 ? -14.227 -8.898 -7.219 1 97.75 67 HIS A C 1
ATOM 537 O O . HIS A 1 67 ? -13.406 -8.828 -8.141 1 97.75 67 HIS A O 1
ATOM 543 N N . GLY A 1 68 ? -13.875 -9.164 -5.957 1 97.38 68 GLY A N 1
ATOM 544 C CA . GLY A 1 68 ? -12.484 -9.195 -5.516 1 97.38 68 GLY A CA 1
ATOM 545 C C . GLY A 1 68 ? -11.648 -10.211 -6.273 1 97.38 68 GLY A C 1
ATOM 546 O O . GLY A 1 68 ? -10.609 -9.859 -6.84 1 97.38 68 GLY A O 1
ATOM 547 N N . LEU A 1 69 ? -12.086 -11.43 -6.402 1 98 69 LEU A N 1
ATOM 548 C CA . LEU A 1 69 ? -11.328 -12.484 -7.066 1 98 69 LEU A CA 1
ATOM 549 C C . LEU A 1 69 ? -11.164 -12.188 -8.555 1 98 69 LEU A C 1
ATOM 551 O O . LEU A 1 69 ? -10.148 -12.539 -9.156 1 98 69 LEU A O 1
ATOM 555 N N . SER A 1 70 ? -12.125 -11.453 -9.125 1 98.44 70 SER A N 1
ATOM 556 C CA . SER A 1 70 ? -12.062 -11.07 -10.531 1 98.44 70 SER A CA 1
ATOM 557 C C . SER A 1 70 ? -10.898 -10.125 -10.805 1 98.44 70 SER A C 1
ATOM 559 O O . SER A 1 70 ? -10.211 -10.25 -11.82 1 98.44 70 SER A O 1
ATOM 561 N N . VAL A 1 71 ? -10.664 -9.227 -9.859 1 98.25 71 VAL A N 1
ATOM 562 C CA . VAL A 1 71 ? -9.562 -8.297 -10.102 1 98.25 71 VAL A CA 1
ATOM 563 C C . VAL A 1 71 ? -8.234 -9 -9.859 1 98.25 71 VAL A C 1
ATOM 565 O O . VAL A 1 71 ? -7.199 -8.586 -10.391 1 98.25 71 VAL A O 1
ATOM 568 N N . GLY A 1 72 ? -8.234 -10.094 -9.078 1 98.44 72 GLY A N 1
ATOM 569 C CA . GLY A 1 72 ? -7.059 -10.945 -8.992 1 98.44 72 GLY A CA 1
ATOM 570 C C . GLY A 1 72 ? -6.699 -11.594 -10.312 1 98.44 72 GLY A C 1
ATOM 571 O O . GLY A 1 72 ? -5.539 -11.578 -10.727 1 98.44 72 GLY A O 1
ATOM 572 N N . VAL A 1 73 ? -7.699 -12.102 -10.969 1 98.81 73 VAL A N 1
ATOM 573 C CA . VAL A 1 73 ? -7.512 -12.711 -12.281 1 98.81 73 VAL A CA 1
ATOM 574 C C . VAL A 1 73 ? -6.996 -11.664 -13.266 1 98.81 73 VAL A C 1
ATOM 576 O O . VAL A 1 73 ? -6.078 -11.93 -14.047 1 98.81 73 VAL A O 1
ATOM 579 N N . LEU A 1 74 ? -7.559 -10.5 -13.219 1 98.81 74 LEU A N 1
ATOM 580 C CA . LEU A 1 74 ? -7.121 -9.414 -14.094 1 98.81 74 LEU A CA 1
ATOM 581 C C . LEU A 1 74 ? -5.656 -9.078 -13.852 1 98.81 74 LEU A C 1
ATOM 583 O O . LEU A 1 74 ? -4.91 -8.805 -14.797 1 98.81 74 LEU A O 1
ATOM 587 N N . ASN A 1 75 ? -5.281 -9.023 -12.586 1 98.75 75 ASN A N 1
ATOM 588 C CA . ASN A 1 75 ? -3.887 -8.812 -12.219 1 98.75 75 ASN A CA 1
ATOM 589 C C . ASN A 1 75 ? -2.959 -9.789 -12.93 1 98.75 75 ASN A C 1
ATOM 591 O O . ASN A 1 75 ? -1.926 -9.383 -13.477 1 98.75 75 ASN A O 1
ATOM 595 N N . HIS A 1 76 ? -3.322 -11.07 -12.977 1 98.94 76 HIS A N 1
ATOM 596 C CA . HIS A 1 76 ? -2.521 -12.102 -13.625 1 98.94 76 HIS A CA 1
ATOM 597 C C . HIS A 1 76 ? -2.387 -11.836 -15.117 1 98.94 76 HIS A C 1
ATOM 599 O O . HIS A 1 76 ? -1.282 -11.891 -15.664 1 98.94 76 HIS A O 1
ATOM 605 N N . TRP A 1 77 ? -3.469 -11.531 -15.727 1 98.94 77 TRP A N 1
ATOM 606 C CA . TRP A 1 77 ? -3.482 -11.289 -17.172 1 98.94 77 TRP A CA 1
ATOM 607 C C . TRP A 1 77 ? -2.66 -10.055 -17.516 1 98.94 77 TRP A C 1
ATOM 609 O O . TRP A 1 77 ? -1.881 -10.07 -18.469 1 98.94 77 TRP A O 1
ATOM 619 N N . LEU A 1 78 ? -2.82 -9.023 -16.781 1 98.75 78 LEU A N 1
ATOM 620 C CA . LEU A 1 78 ? -2.068 -7.801 -17.016 1 98.75 78 LEU A CA 1
ATOM 621 C C . LEU A 1 78 ? -0.568 -8.055 -16.906 1 98.75 78 LEU A C 1
ATOM 623 O O . LEU A 1 78 ? 0.21 -7.566 -17.734 1 98.75 78 LEU A O 1
ATOM 627 N N . TYR A 1 79 ? -0.2 -8.742 -15.875 1 98.75 79 TYR A N 1
ATOM 628 C CA . TYR A 1 79 ? 1.205 -9.086 -15.68 1 98.75 79 TYR A CA 1
ATOM 629 C C . TYR A 1 79 ? 1.752 -9.852 -16.875 1 98.75 79 TYR A C 1
ATOM 631 O O . TYR A 1 79 ? 2.85 -9.562 -17.359 1 98.75 79 TYR A O 1
ATOM 639 N N . ALA A 1 80 ? 0.997 -10.812 -17.328 1 98.88 80 ALA A N 1
ATOM 640 C CA . ALA A 1 80 ? 1.389 -11.578 -18.5 1 98.88 80 ALA A CA 1
ATOM 641 C C . ALA A 1 80 ? 1.549 -10.672 -19.719 1 98.88 80 ALA A C 1
ATOM 643 O O . ALA A 1 80 ? 2.518 -10.789 -20.469 1 98.88 80 ALA A O 1
ATOM 644 N N . LYS A 1 81 ? 0.644 -9.766 -19.922 1 98.44 81 LYS A N 1
ATOM 645 C CA . LYS A 1 81 ? 0.683 -8.836 -21.031 1 98.44 81 LYS A CA 1
ATOM 646 C C . LYS A 1 81 ? 1.916 -7.938 -20.969 1 98.44 81 LYS A C 1
ATOM 648 O O . LYS A 1 81 ? 2.588 -7.715 -21.969 1 98.44 81 LYS A O 1
ATOM 653 N N . ILE A 1 82 ? 2.219 -7.512 -19.797 1 97.88 82 ILE A N 1
ATOM 654 C CA . ILE A 1 82 ? 3.33 -6.59 -19.594 1 97.88 82 ILE A CA 1
ATOM 655 C C . ILE A 1 82 ? 4.645 -7.27 -19.969 1 97.88 82 ILE A C 1
ATOM 657 O O . ILE A 1 82 ? 5.527 -6.648 -20.562 1 97.88 82 ILE A O 1
ATOM 661 N N . HIS A 1 83 ? 4.75 -8.547 -19.719 1 98.56 83 HIS A N 1
ATOM 662 C CA . HIS A 1 83 ? 6.043 -9.211 -19.844 1 98.56 83 HIS A CA 1
ATOM 663 C C . HIS A 1 83 ? 6.074 -10.125 -21.062 1 98.56 83 HIS A C 1
ATOM 665 O O . HIS A 1 83 ? 7.113 -10.711 -21.375 1 98.56 83 HIS A O 1
ATOM 671 N N . GLY A 1 84 ? 4.938 -10.281 -21.703 1 98.25 84 GLY A N 1
ATOM 672 C CA . GLY A 1 84 ? 4.875 -11.102 -22.906 1 98.25 84 GLY A CA 1
ATOM 673 C C . GLY A 1 84 ? 4.77 -12.586 -22.609 1 98.25 84 GLY A C 1
ATOM 674 O O . GLY A 1 84 ? 5.234 -13.422 -23.391 1 98.25 84 GLY A O 1
ATOM 675 N N . TYR A 1 85 ? 4.254 -12.906 -21.438 1 98.88 85 TYR A N 1
ATOM 676 C CA . TYR A 1 85 ? 4.059 -14.305 -21.078 1 98.88 85 TYR A CA 1
ATOM 677 C C . TYR A 1 85 ? 2.77 -14.852 -21.688 1 98.88 85 TYR A C 1
ATOM 679 O O . TYR A 1 85 ? 1.887 -14.086 -22.078 1 98.88 85 TYR A O 1
ATOM 687 N N . LYS A 1 86 ? 2.736 -16.141 -21.797 1 98.88 86 LYS A N 1
ATOM 688 C CA . LYS A 1 86 ? 1.479 -16.781 -22.188 1 98.88 86 LYS A CA 1
ATOM 689 C C . LYS A 1 86 ? 0.536 -16.906 -21 1 98.88 86 LYS A C 1
ATOM 691 O O . LYS A 1 86 ? 0.959 -17.312 -19.906 1 98.88 86 LYS A O 1
ATOM 696 N N . TYR A 1 87 ? -0.688 -16.5 -21.156 1 98.88 87 TYR A N 1
ATOM 697 C CA . TYR A 1 87 ? -1.682 -16.562 -20.094 1 98.88 87 TYR A CA 1
ATOM 698 C C . TYR A 1 87 ? -2.773 -17.562 -20.438 1 98.88 87 TYR A C 1
ATOM 700 O O . TYR A 1 87 ? -3.242 -17.625 -21.578 1 98.88 87 TYR A O 1
ATOM 708 N N . TYR A 1 88 ? -3.141 -18.453 -19.453 1 98.88 88 TYR A N 1
ATOM 709 C CA . TYR A 1 88 ? -4.242 -19.391 -19.578 1 98.88 88 TYR A CA 1
ATOM 710 C C . TYR A 1 88 ? -5.25 -19.203 -18.453 1 9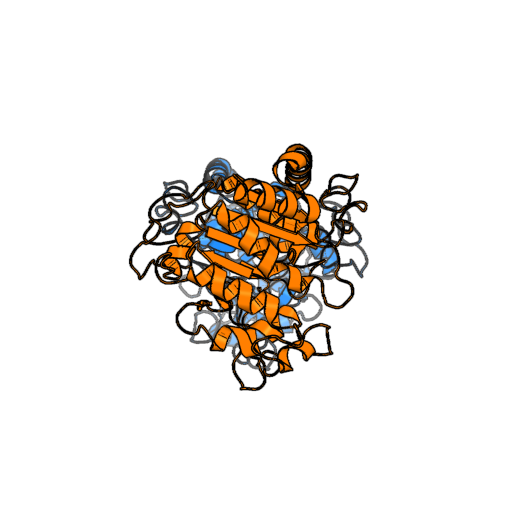8.88 88 TYR A C 1
ATOM 712 O O . TYR A 1 88 ? -4.871 -19.078 -17.281 1 98.88 88 TYR A O 1
ATOM 720 N N . PHE A 1 89 ? -6.465 -19.125 -18.797 1 98.88 89 PHE A N 1
ATOM 721 C CA . PHE A 1 89 ? -7.547 -19.359 -17.859 1 98.88 89 PHE A CA 1
ATOM 722 C C . PHE A 1 89 ? -8.266 -20.672 -18.156 1 98.88 89 PHE A C 1
ATOM 724 O O . PHE A 1 89 ? -8.922 -20.797 -19.203 1 98.88 89 PHE A O 1
ATOM 731 N N . VAL A 1 90 ? -8.172 -21.625 -17.266 1 98.75 90 VAL A N 1
ATOM 732 C CA . VAL A 1 90 ? -8.727 -22.953 -17.484 1 98.75 90 VAL A CA 1
ATOM 733 C C . VAL A 1 90 ? -10.008 -23.109 -16.672 1 98.75 90 VAL A C 1
ATOM 735 O O . VAL A 1 90 ? -9.969 -23.141 -15.438 1 98.75 90 VAL A O 1
ATOM 738 N N . ALA A 1 91 ? -11.117 -23.188 -17.344 1 98.44 91 ALA A N 1
ATOM 739 C CA . ALA A 1 91 ? -12.383 -23.531 -16.688 1 98.44 91 ALA A CA 1
ATOM 740 C C . ALA A 1 91 ? -12.469 -25.031 -16.406 1 98.44 91 ALA A C 1
ATOM 742 O O . ALA A 1 91 ? -12.734 -25.828 -17.297 1 98.44 91 ALA A O 1
ATOM 743 N N . ILE A 1 92 ? -12.289 -25.328 -15.141 1 97.88 92 ILE A N 1
ATOM 744 C CA . ILE A 1 92 ? -12.242 -26.75 -14.797 1 97.88 92 ILE A CA 1
ATOM 745 C C . ILE A 1 92 ? -13.625 -27.219 -14.328 1 97.88 92 ILE A C 1
ATOM 747 O O . ILE A 1 92 ? -14.453 -26.406 -13.922 1 97.88 92 ILE A O 1
ATOM 751 N N . GLU A 1 93 ? -13.75 -28.516 -14.422 1 94.62 93 GLU A N 1
ATOM 752 C CA . GLU A 1 93 ? -14.969 -29.141 -13.922 1 94.62 93 GLU A CA 1
ATOM 753 C C . GLU A 1 93 ? -14.805 -29.625 -12.484 1 94.62 93 GLU A C 1
ATOM 755 O O . GLU A 1 93 ? -13.75 -30.156 -12.125 1 94.62 93 GLU A O 1
ATOM 760 N N . LYS A 1 94 ? -15.797 -29.375 -11.75 1 92.56 94 LYS A N 1
ATOM 761 C CA . LYS A 1 94 ? -15.734 -29.875 -10.375 1 92.56 94 LYS A CA 1
ATOM 762 C C . LYS A 1 94 ? -15.812 -31.406 -10.344 1 92.56 94 LYS A C 1
ATOM 764 O O . LYS A 1 94 ? -16.766 -32 -10.852 1 92.56 94 LYS A O 1
ATOM 769 N N . PRO A 1 95 ? -14.812 -32 -9.703 1 93.25 95 PRO A N 1
ATOM 770 C CA . PRO A 1 95 ? -14.906 -33.438 -9.539 1 93.25 95 PRO A CA 1
ATOM 771 C C . PRO A 1 95 ? -16.016 -33.875 -8.57 1 93.25 95 PRO A C 1
ATOM 773 O O . PRO A 1 95 ? -16.391 -33.094 -7.691 1 93.25 95 PRO A O 1
ATOM 776 N N . GLU A 1 96 ? -16.484 -35.062 -8.711 1 92.25 96 GLU A N 1
ATOM 777 C CA . GLU A 1 96 ? -17.547 -35.562 -7.863 1 92.25 96 GLU A CA 1
ATOM 778 C C . GLU A 1 96 ? -17.016 -36 -6.496 1 92.25 96 GLU A C 1
ATOM 780 O O . GLU A 1 96 ? -17.688 -35.781 -5.477 1 92.25 96 GLU A O 1
ATOM 785 N N . ASP A 1 97 ? -15.883 -36.5 -6.473 1 93.31 97 ASP A N 1
ATOM 786 C CA . ASP A 1 97 ? -15.461 -37.219 -5.273 1 93.31 97 ASP A CA 1
ATOM 787 C C . ASP A 1 97 ? -14.383 -36.469 -4.523 1 93.31 97 ASP A C 1
ATOM 789 O O . ASP A 1 97 ? -13.859 -36.938 -3.514 1 93.31 97 ASP A O 1
ATOM 793 N N . ARG A 1 98 ? -13.969 -35.312 -5.012 1 95.12 98 ARG A N 1
ATOM 794 C CA . ARG A 1 98 ? -12.906 -34.531 -4.371 1 95.12 98 ARG A CA 1
ATOM 795 C C . ARG A 1 98 ? -13.023 -33.062 -4.711 1 95.12 98 ARG A C 1
ATOM 797 O O . ARG A 1 98 ? -13.812 -32.688 -5.582 1 95.12 98 ARG A O 1
ATOM 804 N N . ARG A 1 99 ? -12.297 -32.312 -3.984 1 95.19 99 ARG A N 1
ATOM 805 C CA . ARG A 1 99 ? -12.281 -30.875 -4.23 1 95.19 99 ARG A CA 1
ATOM 806 C C . ARG A 1 99 ? -11.656 -30.547 -5.582 1 95.19 99 ARG A C 1
ATOM 808 O O . ARG A 1 99 ? -10.734 -31.25 -6.023 1 95.19 99 ARG A O 1
ATOM 815 N N . ALA A 1 100 ? -12.086 -29.469 -6.184 1 95.44 100 ALA A N 1
ATOM 816 C CA . ALA A 1 100 ? -11.625 -29.047 -7.504 1 95.44 100 ALA A CA 1
ATOM 817 C C . ALA A 1 100 ? -10.141 -28.688 -7.48 1 95.44 100 ALA A C 1
ATOM 819 O O . ALA A 1 100 ? -9.477 -28.719 -8.523 1 95.44 100 ALA A O 1
ATOM 820 N N . SER A 1 101 ? -9.625 -28.344 -6.309 1 95.62 101 SER A N 1
ATOM 821 C CA . SER A 1 101 ? -8.219 -27.953 -6.184 1 95.62 101 SER A CA 1
ATOM 822 C C . SER A 1 101 ? -7.289 -29.078 -6.621 1 95.62 101 SER A C 1
ATOM 824 O O . SER A 1 101 ? -6.145 -28.828 -7 1 95.62 101 SER A O 1
ATOM 826 N N . TRP A 1 102 ? -7.73 -30.312 -6.633 1 97.25 102 TRP A N 1
ATOM 827 C CA . TRP A 1 102 ? -6.918 -31.469 -7.02 1 97.25 102 TRP A CA 1
ATOM 828 C C . TRP A 1 102 ? -6.68 -31.484 -8.523 1 97.25 102 TRP A C 1
ATOM 830 O O . TRP A 1 102 ? -5.844 -32.25 -9.016 1 97.25 102 TRP A O 1
ATOM 840 N N . LYS A 1 103 ? -7.352 -30.625 -9.25 1 97.44 103 LYS A N 1
ATOM 841 C CA . LYS A 1 103 ? -7.176 -30.516 -10.695 1 97.44 103 LYS A CA 1
ATOM 842 C C . LYS A 1 103 ? -5.902 -29.766 -11.047 1 97.44 103 LYS A C 1
ATOM 844 O O . LYS A 1 103 ? -5.453 -29.781 -12.195 1 97.44 103 LYS A O 1
ATOM 849 N N . LYS A 1 104 ? -5.246 -29.141 -10.078 1 98.19 104 LYS A N 1
ATOM 850 C CA . LYS A 1 104 ? -4.047 -28.344 -10.32 1 98.19 104 LYS A CA 1
ATOM 851 C C . LYS A 1 104 ? -2.963 -29.172 -11 1 98.19 104 LYS A C 1
ATOM 853 O O . LYS A 1 104 ? -2.443 -28.781 -12.055 1 98.19 104 LYS A O 1
ATOM 858 N N . ALA A 1 105 ? -2.65 -30.312 -10.445 1 98.06 105 ALA A N 1
ATOM 859 C CA . ALA A 1 105 ? -1.519 -31.125 -10.898 1 98.06 105 ALA A CA 1
ATOM 860 C C . ALA A 1 105 ? -1.697 -31.547 -12.359 1 98.06 105 ALA A C 1
ATOM 862 O O . ALA A 1 105 ? -0.843 -31.266 -13.203 1 98.06 105 ALA A O 1
ATOM 863 N N . PRO A 1 106 ? -2.818 -32.188 -12.75 1 97.44 106 PRO A N 1
ATOM 864 C CA . PRO A 1 106 ? -2.938 -32.594 -14.148 1 97.44 106 PRO A CA 1
ATOM 865 C C . PRO A 1 106 ? -3.014 -31.406 -15.109 1 97.44 106 PRO A C 1
ATOM 867 O O . PRO A 1 106 ? -2.508 -31.484 -16.234 1 97.44 106 PRO A O 1
ATOM 870 N N . VAL A 1 107 ? -3.633 -30.297 -14.727 1 98.38 107 VAL A N 1
ATOM 871 C CA . VAL A 1 107 ? -3.758 -29.141 -15.602 1 98.38 107 VAL A CA 1
ATOM 872 C C . VAL A 1 107 ? -2.383 -28.516 -15.828 1 98.38 107 VAL A C 1
ATOM 874 O O . VAL A 1 107 ? -1.989 -28.266 -16.969 1 98.38 107 VAL A O 1
ATOM 877 N N . ILE A 1 108 ? -1.619 -28.266 -14.734 1 98.69 108 ILE A N 1
ATOM 878 C CA . ILE A 1 108 ? -0.29 -27.672 -14.836 1 98.69 108 ILE A CA 1
ATOM 879 C C . ILE A 1 108 ? 0.605 -28.562 -15.695 1 98.69 108 ILE A C 1
ATOM 881 O O . ILE A 1 108 ? 1.297 -28.062 -16.594 1 98.69 108 ILE A O 1
ATOM 885 N N . SER A 1 109 ? 0.551 -29.875 -15.461 1 97.88 109 SER A N 1
ATOM 886 C CA . SER A 1 109 ? 1.38 -30.828 -16.188 1 97.88 109 SER A CA 1
ATOM 887 C C . SER A 1 109 ? 1.089 -30.781 -17.688 1 97.88 109 SER A C 1
ATOM 889 O O . SER A 1 109 ? 2.008 -30.844 -18.516 1 97.88 109 SER A O 1
ATOM 891 N N . THR A 1 110 ? -0.149 -30.688 -17.984 1 98.25 110 THR A N 1
ATOM 892 C CA . THR A 1 110 ? -0.562 -30.672 -19.375 1 98.25 110 THR A CA 1
ATOM 893 C C . THR A 1 110 ? -0.074 -29.406 -20.078 1 98.25 110 THR A C 1
ATOM 895 O O . THR A 1 110 ? 0.524 -29.484 -21.156 1 98.25 110 THR A O 1
ATOM 898 N N . ILE A 1 111 ? -0.232 -28.266 -19.484 1 98.62 111 ILE A N 1
ATOM 899 C CA . ILE A 1 111 ? 0.095 -26.969 -20.094 1 98.62 111 ILE A CA 1
ATOM 900 C C . ILE A 1 111 ? 1.611 -26.797 -20.141 1 98.62 111 ILE A C 1
ATOM 902 O O . ILE A 1 111 ? 2.146 -26.25 -21.109 1 98.62 111 ILE A O 1
ATOM 906 N N . LEU A 1 112 ? 2.297 -27.312 -19.141 1 98.62 112 LEU A N 1
ATOM 907 C CA . LEU A 1 112 ? 3.738 -27.141 -18.984 1 98.62 112 LEU A CA 1
ATOM 908 C C . LEU A 1 112 ? 4.48 -27.734 -20.172 1 98.62 112 LEU A C 1
ATOM 910 O O . LEU A 1 112 ? 5.57 -27.281 -20.531 1 98.62 112 LEU A O 1
ATOM 914 N N . LYS A 1 113 ? 3.938 -28.703 -20.844 1 98 113 LYS A N 1
ATOM 915 C CA . LYS A 1 113 ? 4.574 -29.375 -21.969 1 98 113 LYS A CA 1
ATOM 916 C C . LYS A 1 113 ? 4.914 -28.391 -23.078 1 98 113 LYS A C 1
ATOM 918 O O . LYS A 1 113 ? 5.793 -28.656 -23.906 1 98 113 LYS A O 1
ATOM 923 N N . GLU A 1 114 ? 4.27 -27.266 -23.109 1 97.81 114 GLU A N 1
ATOM 924 C CA . GLU A 1 114 ? 4.43 -26.297 -24.188 1 97.81 114 GLU A CA 1
ATOM 925 C C . GLU A 1 114 ? 5.324 -25.125 -23.766 1 97.81 114 GLU A C 1
ATOM 927 O O . GLU A 1 114 ? 5.527 -24.188 -24.516 1 97.81 114 GLU A O 1
ATOM 932 N N . HIS A 1 115 ? 5.875 -25.156 -22.578 1 98.5 115 HIS A N 1
ATOM 933 C CA . HIS A 1 115 ? 6.605 -24.031 -22.016 1 98.5 115 HIS A CA 1
ATOM 934 C C . HIS A 1 115 ? 7.82 -24.5 -21.219 1 98.5 115 HIS A C 1
ATOM 936 O O . HIS A 1 115 ? 7.93 -25.688 -20.891 1 98.5 115 HIS A O 1
ATOM 942 N N . LYS A 1 116 ? 8.727 -23.578 -20.938 1 98.5 116 LYS A N 1
ATOM 943 C CA . LYS A 1 116 ? 9.875 -23.891 -20.109 1 98.5 116 LYS A CA 1
ATOM 944 C C . LYS A 1 116 ? 9.523 -23.812 -18.625 1 98.5 116 LYS A C 1
ATOM 946 O O . LYS A 1 116 ? 10.055 -24.562 -17.812 1 98.5 116 LYS A O 1
ATOM 951 N N . THR A 1 117 ? 8.719 -22.891 -18.312 1 98.69 117 THR A N 1
ATOM 952 C CA . THR A 1 117 ? 8.297 -22.641 -16.938 1 98.69 117 THR A CA 1
ATOM 953 C C . THR A 1 117 ? 6.855 -22.156 -16.891 1 98.69 117 THR A C 1
ATOM 955 O O . THR A 1 117 ? 6.43 -21.375 -17.75 1 98.69 117 THR A O 1
ATOM 958 N N . CYS A 1 118 ? 6.07 -22.656 -15.914 1 98.88 118 CYS A N 1
ATOM 959 C CA . CYS A 1 118 ? 4.711 -22.156 -15.727 1 98.88 118 CYS A CA 1
ATOM 960 C C . CYS A 1 118 ? 4.48 -21.75 -14.273 1 98.88 118 CYS A C 1
ATOM 962 O O . CYS A 1 118 ? 4.977 -22.406 -13.352 1 98.88 118 CYS A O 1
ATOM 964 N N . LEU A 1 119 ? 3.77 -20.672 -14.102 1 98.94 119 LEU A N 1
ATOM 965 C CA . LEU A 1 119 ? 3.289 -20.203 -12.805 1 98.94 119 LEU A CA 1
ATOM 966 C C . LEU A 1 119 ? 1.806 -20.516 -12.633 1 98.94 119 LEU A C 1
ATOM 968 O O . LEU A 1 119 ? 0.998 -20.234 -13.516 1 98.94 119 LEU A O 1
ATOM 972 N N . TYR A 1 120 ? 1.514 -21.109 -11.594 1 98.88 120 TYR A N 1
ATOM 973 C CA . TYR A 1 120 ? 0.12 -21.219 -11.18 1 98.88 120 TYR A CA 1
ATOM 974 C C . TYR A 1 120 ? -0.177 -20.297 -10.008 1 98.88 120 TYR A C 1
ATOM 976 O O . TYR A 1 120 ? 0.616 -20.203 -9.062 1 98.88 120 TYR A O 1
ATOM 984 N N . LEU A 1 121 ? -1.334 -19.641 -10.055 1 98.38 121 LEU A N 1
ATOM 985 C CA . LEU A 1 121 ? -1.765 -18.781 -8.953 1 98.38 121 LEU A CA 1
ATOM 986 C C . LEU A 1 121 ? -3.258 -18.938 -8.688 1 98.38 121 LEU A C 1
ATOM 988 O O . LEU A 1 121 ? -4.055 -19.016 -9.633 1 98.38 121 LEU A O 1
ATOM 992 N N . ASP A 1 122 ? -3.607 -19 -7.387 1 97.75 122 ASP A N 1
ATOM 993 C CA . ASP A 1 122 ? -5.008 -18.797 -7.023 1 97.75 122 ASP A CA 1
ATOM 994 C C . ASP A 1 122 ? -5.469 -17.391 -7.391 1 97.75 122 ASP A C 1
ATOM 996 O O . ASP A 1 122 ? -4.652 -16.469 -7.508 1 97.75 122 ASP A O 1
ATOM 1000 N N . SER A 1 123 ? -6.793 -17.281 -7.535 1 97.31 123 SER A N 1
ATOM 1001 C CA . SER A 1 123 ? -7.344 -15.984 -7.922 1 97.31 123 SER A CA 1
ATOM 1002 C C . SER A 1 123 ? -7.168 -14.953 -6.809 1 97.31 123 SER A C 1
ATOM 1004 O O . SER A 1 123 ? -7.281 -13.75 -7.043 1 97.31 123 SER A O 1
ATOM 1006 N N . ASP A 1 124 ? -6.938 -15.43 -5.555 1 97.69 124 ASP A N 1
ATOM 1007 C CA . ASP A 1 124 ? -6.762 -14.477 -4.461 1 97.69 124 ASP A CA 1
ATOM 1008 C C . ASP A 1 124 ? -5.277 -14.219 -4.188 1 97.69 124 ASP A C 1
ATOM 1010 O O . ASP A 1 124 ? -4.922 -13.656 -3.152 1 97.69 124 ASP A O 1
ATOM 1014 N N . ALA A 1 125 ? -4.375 -14.695 -5.035 1 98.25 125 ALA A N 1
ATOM 1015 C CA . ALA A 1 125 ? -2.961 -14.328 -5.039 1 98.25 125 ALA A CA 1
ATOM 1016 C C . ALA A 1 125 ? -2.641 -13.375 -6.188 1 98.25 125 ALA A C 1
ATOM 1018 O O . ALA A 1 125 ? -3.123 -13.562 -7.309 1 98.25 125 ALA A O 1
ATOM 1019 N N . ILE A 1 126 ? -1.858 -12.305 -5.891 1 98.56 126 ILE A N 1
ATOM 1020 C CA . ILE A 1 126 ? -1.612 -11.312 -6.938 1 98.56 126 ILE A CA 1
ATOM 1021 C C . ILE A 1 126 ? -0.123 -10.984 -6.992 1 98.56 126 ILE A C 1
ATOM 1023 O O . ILE A 1 126 ? 0.594 -11.148 -6.004 1 98.56 126 ILE A O 1
ATOM 1027 N N . PHE A 1 127 ? 0.333 -10.578 -8.195 1 98.75 127 PHE A N 1
ATOM 1028 C CA . PHE A 1 127 ? 1.655 -9.984 -8.344 1 98.75 127 PHE A CA 1
ATOM 1029 C C . PHE A 1 127 ? 1.687 -8.578 -7.758 1 98.75 127 PHE A C 1
ATOM 1031 O O . PHE A 1 127 ? 0.95 -7.695 -8.203 1 98.75 127 PHE A O 1
ATOM 1038 N N . GLN A 1 128 ? 2.57 -8.383 -6.84 1 96.69 128 GLN A N 1
ATOM 1039 C CA . GLN A 1 128 ? 2.646 -7.102 -6.152 1 96.69 128 GLN A CA 1
ATOM 1040 C C . GLN A 1 128 ? 3.25 -6.031 -7.059 1 96.69 128 GLN A C 1
ATOM 1042 O O . GLN A 1 128 ? 2.83 -4.871 -7.027 1 96.69 128 GLN A O 1
ATOM 1047 N N . ASN A 1 129 ? 4.316 -6.422 -7.805 1 96.25 129 ASN A N 1
ATOM 1048 C CA . ASN A 1 129 ? 5.047 -5.508 -8.68 1 96.25 129 ASN A CA 1
ATOM 1049 C C . ASN A 1 129 ? 4.91 -5.91 -10.148 1 96.25 129 ASN A C 1
ATOM 1051 O O . ASN A 1 129 ? 5.648 -6.77 -10.633 1 96.25 129 ASN A O 1
ATOM 1055 N N . LEU A 1 130 ? 4.059 -5.195 -10.867 1 96.88 130 LEU A N 1
ATOM 1056 C CA . LEU A 1 130 ? 3.729 -5.598 -12.227 1 96.88 130 LEU A CA 1
ATOM 1057 C C . LEU A 1 130 ? 4.898 -5.332 -13.172 1 96.88 130 LEU A C 1
ATOM 1059 O O . LEU A 1 130 ? 4.953 -5.887 -14.273 1 96.88 130 LEU A O 1
ATOM 1063 N N . ASP A 1 131 ? 5.824 -4.547 -12.758 1 95.19 131 ASP A N 1
ATOM 1064 C CA . ASP A 1 131 ? 6.93 -4.172 -13.633 1 95.19 131 ASP A CA 1
ATOM 1065 C C . ASP A 1 131 ? 8.125 -5.102 -13.43 1 95.19 131 ASP A C 1
ATOM 1067 O O . ASP A 1 131 ? 9.148 -4.953 -14.102 1 95.19 131 ASP A O 1
ATOM 1071 N N . LEU A 1 132 ? 8.078 -5.996 -12.492 1 97.62 132 LEU A N 1
ATOM 1072 C CA . LEU A 1 132 ? 9.18 -6.902 -12.18 1 97.62 132 LEU A CA 1
ATOM 1073 C C . LEU A 1 132 ? 9.078 -8.18 -13.008 1 97.62 132 LEU A C 1
ATOM 1075 O O . LEU A 1 132 ? 8.133 -8.953 -12.852 1 97.62 132 LEU A O 1
ATOM 1079 N N . PRO A 1 133 ? 10.047 -8.375 -13.891 1 98.62 133 PRO A N 1
ATOM 1080 C CA . PRO A 1 133 ? 9.977 -9.625 -14.656 1 98.62 133 PRO A CA 1
ATOM 1081 C C . PRO A 1 133 ? 10.109 -10.867 -13.781 1 98.62 133 PRO A C 1
ATOM 1083 O O . PRO A 1 133 ? 10.898 -10.875 -12.828 1 98.62 133 PRO A O 1
ATOM 1086 N N . PHE A 1 134 ? 9.398 -11.875 -14.102 1 98.81 134 PHE A N 1
ATOM 1087 C CA . PHE A 1 134 ? 9.398 -13.047 -13.242 1 98.81 134 PHE A CA 1
ATOM 1088 C C . PHE A 1 134 ? 10.727 -13.781 -13.32 1 98.81 134 PHE A C 1
ATOM 1090 O O . PHE A 1 134 ? 11.164 -14.398 -12.336 1 98.81 134 PHE A O 1
ATOM 1097 N N . GLU A 1 135 ? 11.43 -13.703 -14.477 1 98.69 135 GLU A N 1
ATOM 1098 C CA . GLU A 1 135 ? 12.75 -14.312 -14.602 1 98.69 135 GLU A CA 1
ATOM 1099 C C . GLU A 1 135 ? 13.688 -13.844 -13.492 1 98.69 135 GLU A C 1
ATOM 1101 O O . GLU A 1 135 ? 14.5 -14.617 -12.984 1 98.69 135 GLU A O 1
ATOM 1106 N N . TRP A 1 136 ? 13.516 -12.562 -13.172 1 98.5 136 TRP A N 1
ATOM 1107 C CA . TRP A 1 136 ? 14.367 -12.031 -12.109 1 98.5 136 TRP A CA 1
ATOM 1108 C C . TRP A 1 136 ? 14.078 -12.734 -10.789 1 98.5 136 TRP A C 1
ATOM 1110 O O . TRP A 1 136 ? 15.008 -13.047 -10.039 1 98.5 136 TRP A O 1
ATOM 1120 N N . LEU A 1 137 ? 12.859 -12.992 -10.484 1 98.62 137 LEU A N 1
ATOM 1121 C CA . LEU A 1 137 ? 12.477 -13.68 -9.258 1 98.62 137 LEU A CA 1
ATOM 1122 C C . LEU A 1 137 ? 12.984 -15.117 -9.266 1 98.62 137 LEU A C 1
ATOM 1124 O O . LEU A 1 137 ? 13.398 -15.641 -8.227 1 98.62 137 LEU A O 1
ATOM 1128 N N . LEU A 1 138 ? 12.891 -15.766 -10.453 1 98.38 138 LEU A N 1
ATOM 1129 C CA . LEU A 1 138 ? 13.453 -17.109 -10.57 1 98.38 138 LEU A CA 1
ATOM 1130 C C . LEU A 1 138 ? 14.93 -17.109 -10.203 1 98.38 138 LEU A C 1
ATOM 1132 O O . LEU A 1 138 ? 15.391 -17.984 -9.469 1 98.38 138 LEU A O 1
ATOM 1136 N N . ASN A 1 139 ? 15.617 -16.094 -10.703 1 98.19 139 ASN A N 1
ATOM 1137 C CA . ASN 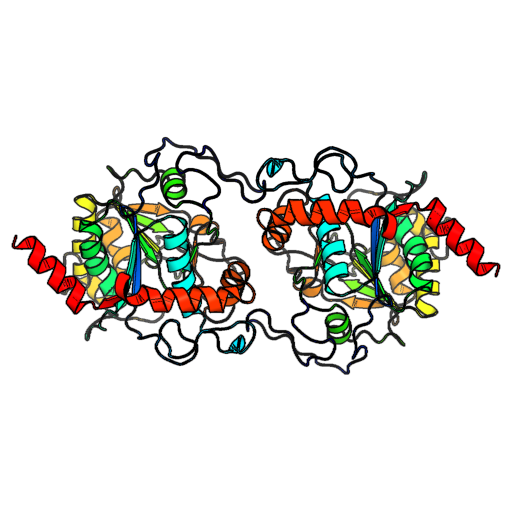A 1 139 ? 17.031 -15.945 -10.383 1 98.19 139 AS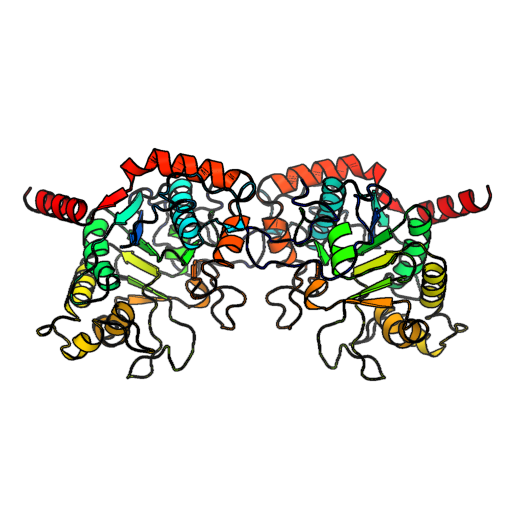N A CA 1
ATOM 1138 C C . ASN A 1 139 ? 17.234 -15.594 -8.906 1 98.19 139 ASN A C 1
ATOM 1140 O O . ASN A 1 139 ? 18.109 -16.156 -8.25 1 98.19 139 ASN A O 1
ATOM 1144 N N . PHE A 1 140 ? 16.453 -14.695 -8.422 1 98.12 140 PHE A N 1
ATOM 1145 C CA . PHE A 1 140 ? 16.531 -14.242 -7.035 1 98.12 140 PHE A CA 1
ATOM 1146 C C . PHE A 1 140 ? 16.375 -15.414 -6.07 1 98.12 140 PHE A C 1
ATOM 1148 O O . PHE A 1 140 ? 17.078 -15.484 -5.059 1 98.12 140 PHE A O 1
ATOM 1155 N N . TRP A 1 141 ? 15.5 -16.344 -6.414 1 9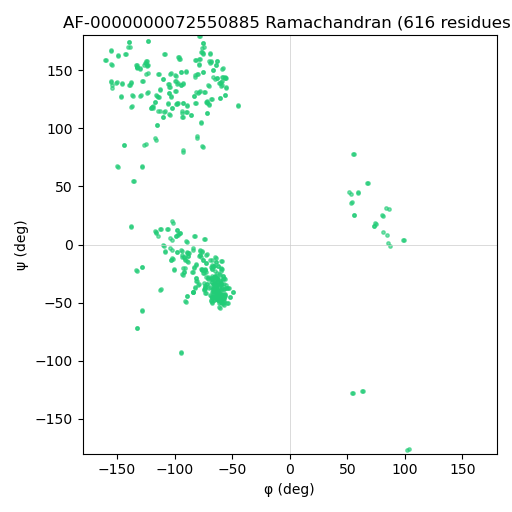7.75 141 TRP A N 1
ATOM 1156 C CA . TRP A 1 141 ? 15.227 -17.516 -5.582 1 97.75 141 TRP A CA 1
ATOM 1157 C C . TRP A 1 141 ? 16.156 -18.672 -5.941 1 97.75 141 TRP A C 1
ATOM 1159 O O . TRP A 1 141 ? 16 -19.781 -5.445 1 97.75 141 TRP A O 1
ATOM 1169 N N . ASN A 1 142 ? 17.062 -18.516 -6.82 1 96.75 142 ASN A N 1
ATOM 1170 C CA . ASN A 1 142 ? 18.078 -19.484 -7.242 1 96.75 142 ASN A CA 1
ATOM 1171 C C . ASN A 1 142 ? 17.438 -20.75 -7.777 1 96.75 142 ASN A C 1
ATOM 1173 O O . ASN A 1 142 ? 17.828 -21.859 -7.41 1 96.75 142 ASN A O 1
ATOM 1177 N N . LEU A 1 143 ? 16.422 -20.531 -8.609 1 96.56 143 LEU A N 1
ATOM 1178 C CA . LEU A 1 143 ? 15.781 -21.688 -9.25 1 96.56 143 LEU A CA 1
ATOM 1179 C C . LEU A 1 143 ? 16.531 -22.078 -10.516 1 96.56 143 LEU A C 1
ATOM 1181 O O . LEU A 1 143 ? 16.531 -21.328 -11.5 1 96.56 143 LEU A O 1
ATOM 1185 N N . ASP A 1 144 ? 17.125 -23.188 -10.438 1 94.06 144 ASP A N 1
ATOM 1186 C CA . ASP A 1 144 ? 17.812 -23.781 -11.586 1 94.06 144 ASP A CA 1
ATOM 1187 C C . ASP A 1 144 ? 16.891 -24.75 -12.336 1 94.06 144 ASP A C 1
ATOM 1189 O O . ASP A 1 144 ? 16.516 -25.797 -11.797 1 94.06 144 ASP A O 1
ATOM 1193 N N . PRO A 1 145 ? 16.547 -24.391 -13.609 1 90.38 145 PRO A N 1
ATOM 1194 C CA . PRO A 1 145 ? 15.602 -25.25 -14.32 1 90.38 145 PRO A CA 1
ATOM 1195 C C . PRO A 1 145 ? 16.125 -26.672 -14.477 1 90.38 145 PRO A C 1
ATOM 1197 O O . PRO A 1 145 ? 15.336 -27.594 -14.742 1 90.38 145 PRO A O 1
ATOM 1200 N N . ARG A 1 146 ? 17.422 -27.016 -14.258 1 88.62 146 ARG A N 1
ATOM 1201 C CA . ARG A 1 146 ? 18 -28.344 -14.398 1 88.62 146 ARG A CA 1
ATOM 1202 C C . ARG A 1 146 ? 17.797 -29.172 -13.133 1 88.62 146 ARG A C 1
ATOM 1204 O O . ARG A 1 146 ? 17.703 -30.406 -13.195 1 88.62 146 ARG A O 1
ATOM 1211 N N . ASN A 1 147 ? 17.609 -28.344 -12.031 1 88.38 147 ASN A N 1
ATOM 1212 C CA . ASN A 1 147 ? 17.656 -29.094 -10.781 1 88.38 147 ASN A CA 1
ATOM 1213 C C . ASN A 1 147 ? 16.438 -28.812 -9.906 1 88.38 147 ASN A C 1
ATOM 1215 O O . ASN A 1 147 ? 16.156 -29.547 -8.961 1 88.38 147 ASN A O 1
ATOM 1219 N N . ASN A 1 148 ? 15.828 -27.781 -10.18 1 93.44 148 ASN A N 1
ATOM 1220 C CA . ASN A 1 148 ? 14.609 -27.453 -9.438 1 93.44 148 ASN A CA 1
ATOM 1221 C C . ASN A 1 148 ? 13.359 -27.688 -10.281 1 93.44 148 ASN A C 1
ATOM 1223 O O . ASN A 1 148 ? 13.227 -27.109 -11.367 1 93.44 148 ASN A O 1
ATOM 1227 N N . SER A 1 149 ? 12.531 -28.531 -9.727 1 97.81 149 SER A N 1
ATOM 1228 C CA . SER A 1 149 ? 11.32 -28.891 -10.461 1 97.81 149 SER A CA 1
ATOM 1229 C C . SER A 1 149 ? 10.164 -27.969 -10.102 1 97.81 149 SER A C 1
ATOM 1231 O O . SER A 1 149 ? 9.531 -27.391 -10.984 1 97.81 149 SER A O 1
ATOM 1233 N N . LEU A 1 150 ? 9.969 -27.797 -8.781 1 98.56 150 LEU A N 1
ATOM 1234 C CA . LEU A 1 150 ? 8.891 -26.953 -8.273 1 98.56 150 LEU A CA 1
ATOM 1235 C C . LEU A 1 150 ? 9.414 -25.953 -7.242 1 98.56 150 LEU A C 1
ATOM 1237 O O . LEU A 1 150 ? 10.461 -26.188 -6.629 1 98.56 150 LEU A O 1
ATOM 1241 N N . ALA A 1 151 ? 8.773 -24.828 -7.141 1 98.56 151 ALA A N 1
ATOM 1242 C CA . ALA A 1 151 ? 8.953 -23.922 -6.02 1 98.56 151 ALA A CA 1
ATOM 1243 C C . ALA A 1 151 ? 7.613 -23.516 -5.418 1 98.56 151 ALA A C 1
ATOM 1245 O O . ALA A 1 151 ? 6.68 -23.156 -6.148 1 98.56 151 ALA A O 1
ATOM 1246 N N . LEU A 1 152 ? 7.465 -23.641 -4.168 1 98.56 152 LEU A N 1
ATOM 1247 C CA . LEU A 1 152 ? 6.293 -23.234 -3.398 1 98.56 152 LEU A CA 1
ATOM 1248 C C . LEU A 1 152 ? 6.703 -22.453 -2.156 1 98.56 152 LEU A C 1
ATOM 1250 O O . LEU A 1 152 ? 7.777 -22.688 -1.6 1 98.56 152 LEU A O 1
ATOM 1254 N N . ALA A 1 153 ? 5.836 -21.609 -1.709 1 98.5 153 ALA A N 1
ATOM 1255 C CA . ALA A 1 153 ? 6.137 -20.844 -0.501 1 98.5 153 ALA A CA 1
ATOM 1256 C C . ALA A 1 153 ? 5.66 -21.578 0.747 1 98.5 153 ALA A C 1
ATOM 1258 O O . ALA A 1 153 ? 4.613 -22.234 0.73 1 98.5 153 ALA A O 1
ATOM 1259 N N . VAL A 1 154 ? 6.371 -21.359 1.765 1 98.12 154 VAL A N 1
ATOM 1260 C CA . VAL A 1 154 ? 5.977 -21.922 3.057 1 98.12 154 VAL A CA 1
ATOM 1261 C C . VAL A 1 154 ? 4.805 -21.109 3.623 1 98.12 154 VAL A C 1
ATOM 1263 O O . VAL A 1 154 ? 4.684 -19.906 3.367 1 98.12 154 VAL A O 1
ATOM 1266 N N . ASP A 1 155 ? 3.953 -21.812 4.367 1 97.25 155 ASP A N 1
ATOM 1267 C CA . ASP A 1 155 ? 2.855 -21.141 5.055 1 97.25 155 ASP A CA 1
ATOM 1268 C C . ASP A 1 155 ? 3.357 -20.375 6.281 1 97.25 155 ASP A C 1
ATOM 1270 O O . ASP A 1 155 ? 4.477 -20.609 6.742 1 97.25 155 ASP A O 1
ATOM 1274 N N . PRO A 1 156 ? 2.521 -19.484 6.793 1 96.88 156 PRO A N 1
ATOM 1275 C CA . PRO A 1 156 ? 2.91 -18.797 8.023 1 96.88 156 PRO A CA 1
ATOM 1276 C C . PRO A 1 156 ? 3.174 -19.766 9.18 1 96.88 156 PRO A C 1
ATOM 1278 O O . PRO A 1 156 ? 2.555 -20.828 9.25 1 96.88 156 PRO A O 1
ATOM 1281 N N . ASN A 1 157 ? 4.047 -19.359 10.062 1 97.19 157 ASN A N 1
ATOM 1282 C CA . ASN A 1 157 ? 4.438 -20.203 11.188 1 97.19 157 ASN A CA 1
ATOM 1283 C C . ASN A 1 157 ? 3.354 -20.25 12.258 1 97.19 157 ASN A C 1
ATOM 1285 O O . ASN A 1 157 ? 3.41 -19.5 13.234 1 97.19 157 ASN A O 1
ATOM 1289 N N . ARG A 1 158 ? 2.387 -21.125 12.047 1 95.38 158 ARG A N 1
ATOM 1290 C CA . ARG A 1 158 ? 1.301 -21.438 12.969 1 95.38 158 ARG A CA 1
ATOM 1291 C C . ARG A 1 158 ? 1.121 -22.953 13.117 1 95.38 158 ARG A C 1
ATOM 1293 O O . ARG A 1 158 ? 1.36 -23.703 12.172 1 95.38 158 ARG A O 1
ATOM 1300 N N . GLU A 1 159 ? 0.583 -23.359 14.242 1 94.44 159 GLU A N 1
ATOM 1301 C CA . GLU A 1 159 ? 0.426 -24.781 14.516 1 94.44 159 GLU A CA 1
ATOM 1302 C C . GLU A 1 159 ? -0.527 -25.422 13.516 1 94.44 159 GLU A C 1
ATOM 1304 O O . GLU A 1 159 ? -0.274 -26.531 13.039 1 94.44 159 GLU A O 1
ATOM 1309 N N . TYR A 1 160 ? -1.542 -24.75 13.102 1 92.06 160 TYR A N 1
ATOM 1310 C CA . TYR A 1 160 ? -2.549 -25.328 12.219 1 92.06 160 TYR A CA 1
ATOM 1311 C C . TYR A 1 160 ? -2.057 -25.375 10.781 1 92.06 160 TYR A C 1
ATOM 1313 O O . TYR A 1 160 ? -2.723 -25.922 9.906 1 92.06 160 TYR A O 1
ATOM 1321 N N . ASN A 1 161 ? -0.923 -24.734 10.539 1 95.25 161 ASN A N 1
ATOM 1322 C CA . ASN A 1 161 ? -0.318 -24.75 9.211 1 95.25 161 ASN A CA 1
ATOM 1323 C C . ASN A 1 161 ? 0.748 -25.844 9.102 1 95.25 161 ASN A C 1
ATOM 1325 O O . ASN A 1 161 ? 1.497 -25.891 8.125 1 95.25 161 ASN A O 1
ATOM 1329 N N . LYS A 1 162 ? 0.817 -26.688 10.086 1 96 162 LYS A N 1
ATOM 1330 C CA . LYS A 1 162 ? 1.811 -27.766 10.102 1 96 162 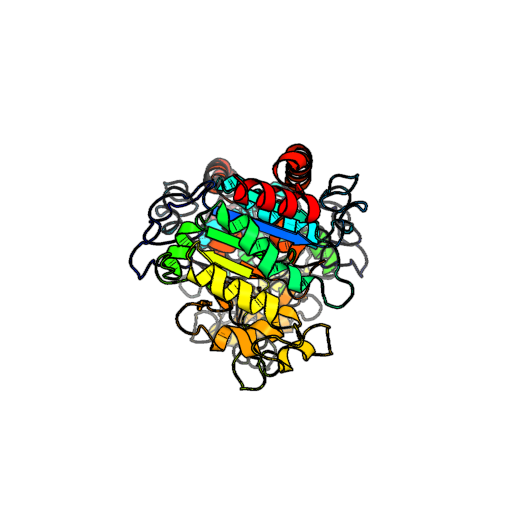LYS A CA 1
ATOM 1331 C C . LYS A 1 162 ? 1.176 -29.109 9.75 1 96 162 LYS A C 1
ATOM 1333 O O . LYS A 1 162 ? 0.008 -29.344 10.062 1 96 162 LYS A O 1
ATOM 1338 N N . ASP A 1 163 ? 1.98 -29.938 9.094 1 95.12 163 ASP A N 1
ATOM 1339 C CA . ASP A 1 163 ? 1.518 -31.297 8.82 1 95.12 163 ASP A CA 1
ATOM 1340 C C . ASP A 1 163 ? 1.659 -32.188 10.055 1 95.12 163 ASP A C 1
ATOM 1342 O O . ASP A 1 163 ? 2.033 -31.703 11.125 1 95.12 163 ASP A O 1
ATOM 1346 N N . LYS A 1 164 ? 1.256 -33.469 9.938 1 92.88 164 LYS A N 1
ATOM 1347 C CA . LYS A 1 164 ? 1.226 -34.406 11.07 1 92.88 164 LYS A CA 1
ATOM 1348 C C . LYS A 1 164 ? 2.633 -34.656 11.602 1 92.88 164 LYS A C 1
ATOM 1350 O O . LYS A 1 164 ? 2.797 -35.219 12.688 1 92.88 164 LYS A O 1
ATOM 1355 N N . PHE A 1 165 ? 3.641 -34.219 10.867 1 96.31 165 PHE A N 1
ATOM 1356 C CA . PHE A 1 165 ? 5.016 -34.438 11.305 1 96.31 165 PHE A CA 1
ATOM 1357 C C . PHE A 1 165 ? 5.613 -33.156 11.867 1 96.31 165 PHE A C 1
ATOM 1359 O O . PHE A 1 165 ? 6.805 -33.125 12.195 1 96.31 165 PHE A O 1
ATOM 1366 N N . GLY A 1 166 ? 4.898 -32.031 11.844 1 96.5 166 GLY A N 1
ATOM 1367 C CA . GLY A 1 166 ? 5.332 -30.812 12.5 1 96.5 166 GLY A CA 1
ATOM 1368 C C . GLY A 1 166 ? 5.992 -29.828 11.547 1 96.5 166 GLY A C 1
ATOM 1369 O O . GLY A 1 166 ? 6.473 -28.781 11.969 1 96.5 166 GLY A O 1
ATOM 1370 N N . LYS A 1 167 ? 6.008 -30.156 10.297 1 96.88 167 LYS A N 1
ATOM 1371 C CA . LYS A 1 167 ? 6.594 -29.25 9.312 1 96.88 167 LYS A CA 1
ATOM 1372 C C . LYS A 1 167 ? 5.535 -28.328 8.711 1 96.88 167 LYS A C 1
ATOM 1374 O O . LYS A 1 167 ? 4.422 -28.766 8.414 1 96.88 167 LYS A O 1
ATOM 1379 N N . LEU A 1 168 ? 5.902 -27.094 8.539 1 97.44 168 LEU A N 1
ATOM 1380 C CA . LEU A 1 168 ? 4.98 -26.141 7.926 1 97.44 168 LEU A CA 1
ATOM 1381 C C . LEU A 1 168 ? 4.586 -26.594 6.523 1 97.44 168 LEU A C 1
ATOM 1383 O O . LEU A 1 168 ? 5.426 -27.078 5.762 1 97.44 168 LEU A O 1
ATOM 1387 N N . MET A 1 169 ? 3.41 -26.438 6.172 1 96.75 169 MET A N 1
ATOM 1388 C CA . MET A 1 169 ? 2.902 -26.781 4.848 1 96.75 169 MET A CA 1
ATOM 1389 C C . MET A 1 169 ? 3.479 -25.859 3.783 1 96.75 169 MET A C 1
ATOM 1391 O O . MET A 1 169 ? 3.959 -24.766 4.098 1 96.75 169 MET A O 1
ATOM 1395 N N . LEU A 1 170 ? 3.469 -26.344 2.568 1 97.75 170 LEU A N 1
ATOM 1396 C CA . LEU A 1 170 ? 3.768 -25.531 1.394 1 97.75 170 LEU A CA 1
ATOM 1397 C C . LEU A 1 170 ? 2.484 -25.078 0.703 1 97.75 170 LEU A C 1
ATOM 1399 O O . LEU A 1 170 ? 1.568 -25.875 0.504 1 97.75 170 LEU A O 1
ATOM 1403 N N . ASN A 1 171 ? 2.451 -23.844 0.424 1 97.56 171 ASN A N 1
ATOM 1404 C CA . ASN A 1 171 ? 1.253 -23.25 -0.168 1 97.56 171 ASN A CA 1
ATOM 1405 C C . ASN A 1 171 ? 1.085 -23.672 -1.625 1 97.56 171 ASN A C 1
ATOM 1407 O O . ASN A 1 171 ? 1.976 -23.453 -2.447 1 97.56 171 ASN A O 1
ATOM 1411 N N . THR A 1 172 ? -0.015 -24.266 -1.956 1 98 172 THR A N 1
ATOM 1412 C CA . THR A 1 172 ? -0.237 -24.719 -3.326 1 98 172 THR A CA 1
ATOM 1413 C C . THR A 1 172 ? -1.073 -23.703 -4.098 1 98 172 THR A C 1
ATOM 1415 O O . THR A 1 172 ? -1.608 -24.016 -5.164 1 98 172 THR A O 1
ATOM 1418 N N . GLY A 1 173 ? -1.234 -22.5 -3.541 1 97.62 173 GLY A N 1
ATOM 1419 C CA . GLY A 1 173 ? -1.922 -21.438 -4.246 1 97.62 173 GLY A CA 1
ATOM 1420 C C . GLY A 1 173 ? -0.998 -20.609 -5.121 1 97.62 173 GLY A C 1
ATOM 1421 O O . GLY A 1 173 ? -1.456 -19.75 -5.887 1 97.62 173 GLY A O 1
ATOM 1422 N N . PHE A 1 174 ? 0.212 -20.812 -4.969 1 98.44 174 PHE A N 1
ATOM 1423 C CA . PHE A 1 174 ? 1.264 -20.297 -5.832 1 98.44 174 PHE A CA 1
ATOM 1424 C C . PHE A 1 174 ? 2.318 -21.359 -6.113 1 98.44 174 PHE A C 1
ATOM 1426 O O . PHE A 1 174 ? 2.996 -21.812 -5.195 1 98.44 174 PHE A O 1
ATOM 1433 N N . ILE A 1 175 ? 2.498 -21.703 -7.363 1 98.81 175 ILE A N 1
ATOM 1434 C CA . ILE A 1 175 ? 3.414 -22.781 -7.75 1 98.81 175 ILE A CA 1
ATOM 1435 C C . ILE A 1 175 ? 4.223 -22.344 -8.969 1 98.81 175 ILE A C 1
ATOM 1437 O O . ILE A 1 175 ? 3.664 -21.875 -9.953 1 98.81 175 ILE A O 1
ATOM 1441 N N . VAL A 1 176 ? 5.527 -22.469 -8.875 1 98.81 176 VAL A N 1
ATOM 1442 C CA . VAL A 1 176 ? 6.402 -22.406 -10.047 1 98.81 176 VAL A CA 1
ATOM 1443 C C . VAL A 1 176 ? 6.754 -23.812 -10.508 1 98.81 176 VAL A C 1
ATOM 1445 O O . VAL A 1 176 ? 7.262 -24.625 -9.727 1 98.81 176 VAL A O 1
ATOM 1448 N N . ALA A 1 177 ? 6.457 -24.141 -11.695 1 98.81 177 ALA A N 1
ATOM 1449 C CA . ALA A 1 177 ? 6.773 -25.453 -12.273 1 98.81 177 ALA A CA 1
ATOM 1450 C C . ALA A 1 177 ? 7.734 -25.312 -13.445 1 98.81 177 ALA A C 1
ATOM 1452 O O . ALA A 1 177 ? 7.457 -24.578 -14.406 1 98.81 177 ALA A O 1
ATOM 1453 N N . GLN A 1 178 ? 8.828 -25.953 -13.344 1 98.62 178 GLN A N 1
ATOM 1454 C CA . GLN A 1 178 ? 9.812 -25.953 -14.422 1 98.62 178 GLN A CA 1
ATOM 1455 C C . GLN A 1 178 ? 9.711 -27.203 -15.273 1 98.62 178 GLN A C 1
ATOM 1457 O O . GLN A 1 178 ? 9.461 -28.297 -14.758 1 98.62 178 GLN A O 1
ATOM 1462 N N . ASN A 1 179 ? 9.953 -27.047 -16.531 1 98 179 ASN A N 1
ATOM 1463 C CA . ASN A 1 179 ? 9.789 -28.156 -17.484 1 98 179 ASN A CA 1
ATOM 1464 C C . ASN A 1 179 ? 10.992 -29.094 -17.469 1 98 179 ASN A C 1
ATOM 1466 O O . ASN A 1 179 ? 11.938 -28.906 -18.234 1 98 179 ASN A O 1
ATOM 1470 N N . ASN A 1 180 ? 10.945 -30.109 -16.672 1 96.62 180 ASN A N 1
ATOM 1471 C CA . ASN A 1 180 ? 11.922 -31.188 -16.609 1 96.62 180 ASN A CA 1
ATOM 1472 C C . ASN A 1 180 ? 11.273 -32.5 -16.203 1 96.62 180 ASN A C 1
ATOM 1474 O O . ASN A 1 180 ? 10.141 -32.531 -15.719 1 96.62 180 ASN A O 1
ATOM 1478 N N . PRO A 1 181 ? 11.883 -33.562 -16.422 1 96.25 181 PRO A N 1
ATOM 1479 C CA . PRO A 1 181 ? 11.258 -34.875 -16.219 1 96.25 181 PRO A CA 1
ATOM 1480 C C . PRO A 1 181 ? 10.773 -35.094 -14.789 1 96.25 181 PRO A C 1
ATOM 1482 O O . PRO A 1 181 ? 9.711 -35.688 -14.57 1 96.25 181 PRO A O 1
ATOM 1485 N N . LYS A 1 182 ? 11.539 -34.625 -13.883 1 97.38 182 LYS A N 1
ATOM 1486 C CA . LYS A 1 182 ? 11.18 -34.812 -12.484 1 97.38 182 LYS A CA 1
ATOM 1487 C C . LYS A 1 182 ? 9.883 -34.094 -12.141 1 97.38 182 LYS A C 1
ATOM 1489 O O . LYS A 1 182 ? 9.094 -34.562 -11.328 1 97.38 182 LYS A O 1
ATOM 1494 N N . THR A 1 183 ? 9.656 -32.938 -12.75 1 98.31 183 THR A N 1
ATOM 1495 C CA . THR A 1 183 ? 8.414 -32.188 -12.516 1 98.31 183 THR A CA 1
ATOM 1496 C C . THR A 1 183 ? 7.203 -33.062 -12.828 1 98.31 183 THR A C 1
ATOM 1498 O O . THR A 1 183 ? 6.254 -33.125 -12.047 1 98.31 183 THR A O 1
ATOM 1501 N N . TYR A 1 184 ? 7.234 -33.781 -13.891 1 97.94 184 TYR A N 1
ATOM 1502 C CA . TYR A 1 184 ? 6.105 -34.625 -14.297 1 97.94 184 TYR A CA 1
ATOM 1503 C C . TYR A 1 184 ? 5.934 -35.812 -13.352 1 97.94 184 TYR A C 1
ATOM 1505 O O . TYR A 1 184 ? 4.805 -36.219 -13.055 1 97.94 184 TYR A O 1
ATOM 1513 N N . GLU A 1 185 ? 7.055 -36.344 -12.906 1 97.88 185 GLU A N 1
ATOM 1514 C CA . GLU A 1 185 ? 6.992 -37.375 -11.891 1 97.88 185 GLU A CA 1
ATOM 1515 C C . GLU A 1 185 ? 6.285 -36.875 -10.633 1 97.88 185 GLU A C 1
ATOM 1517 O O . GLU A 1 185 ? 5.406 -37.562 -10.102 1 97.88 185 GLU A O 1
ATOM 1522 N N . ILE A 1 186 ? 6.652 -35.719 -10.203 1 98.38 186 ILE A N 1
ATOM 1523 C CA . ILE A 1 186 ? 6.07 -35.125 -9 1 98.38 186 ILE A CA 1
ATOM 1524 C C . ILE A 1 186 ? 4.582 -34.875 -9.219 1 98.38 186 ILE A C 1
ATOM 1526 O O . ILE A 1 186 ? 3.758 -35.188 -8.359 1 98.38 186 ILE A O 1
ATOM 1530 N N . MET A 1 187 ? 4.23 -34.344 -10.359 1 98.44 187 MET A N 1
ATOM 1531 C CA . MET A 1 187 ? 2.842 -34 -10.664 1 98.44 187 MET A CA 1
ATOM 1532 C C . MET A 1 187 ? 1.98 -35.25 -10.719 1 98.44 187 MET A C 1
ATOM 1534 O O . MET A 1 187 ? 0.85 -35.25 -10.227 1 98.44 187 MET A O 1
ATOM 1538 N N . ASP A 1 188 ? 2.533 -36.281 -11.281 1 97.81 188 ASP A N 1
ATOM 1539 C CA . ASP A 1 188 ? 1.818 -37.531 -11.32 1 97.81 188 ASP A CA 1
ATOM 1540 C C . ASP A 1 188 ? 1.604 -38.094 -9.914 1 97.81 188 ASP A C 1
ATOM 1542 O O . ASP A 1 188 ? 0.516 -38.562 -9.594 1 97.81 188 ASP A O 1
ATOM 1546 N N . ALA A 1 189 ? 2.641 -38.031 -9.18 1 98.12 189 ALA A N 1
ATOM 1547 C CA . ALA A 1 189 ? 2.537 -38.5 -7.797 1 98.12 189 ALA A CA 1
ATOM 1548 C C . ALA A 1 189 ? 1.51 -37.688 -7.02 1 98.12 189 ALA A C 1
ATOM 1550 O O . ALA A 1 189 ? 0.723 -38.219 -6.246 1 98.12 189 ALA A O 1
ATOM 1551 N N . TRP A 1 190 ? 1.55 -36.375 -7.188 1 98.44 190 TRP A N 1
ATOM 1552 C CA . TRP A 1 190 ? 0.606 -35.469 -6.531 1 98.44 190 TRP A CA 1
ATOM 1553 C C . TRP A 1 190 ? -0.824 -35.781 -6.969 1 98.44 190 TRP A C 1
ATOM 1555 O O . TRP A 1 190 ? -1.718 -35.938 -6.129 1 98.44 190 TRP A O 1
ATOM 1565 N N . ALA A 1 191 ? -1.071 -35.969 -8.25 1 97.25 191 ALA A N 1
ATOM 1566 C CA . ALA A 1 191 ? -2.395 -36.25 -8.789 1 97.25 191 ALA A CA 1
ATOM 1567 C C . ALA A 1 191 ? -2.91 -37.594 -8.258 1 97.25 191 ALA A C 1
ATOM 1569 O O . ALA A 1 191 ? -4.113 -37.75 -8.047 1 97.25 191 ALA A O 1
ATOM 1570 N N . GLY A 1 192 ? -2.025 -38.531 -8.055 1 97.19 192 GLY A N 1
ATOM 1571 C CA . GLY A 1 192 ? -2.395 -39.844 -7.629 1 97.19 192 GLY A CA 1
ATOM 1572 C C . GLY A 1 192 ? -2.488 -40 -6.121 1 97.19 192 GLY A C 1
ATOM 1573 O O . GLY A 1 192 ? -2.957 -41.031 -5.617 1 97.19 192 GLY A O 1
ATOM 1574 N N . CYS A 1 193 ? -2.094 -39 -5.41 1 97.38 193 CYS A N 1
ATOM 1575 C CA . CYS A 1 193 ? -1.976 -39.094 -3.957 1 97.38 193 CYS A CA 1
ATOM 1576 C C . CYS A 1 193 ? -3.309 -39.469 -3.318 1 97.38 193 CYS A C 1
ATOM 1578 O O . CYS A 1 193 ? -3.355 -40.312 -2.428 1 97.38 193 CYS A O 1
ATOM 1580 N N . PRO A 1 194 ? -4.434 -38.812 -3.768 1 96.12 194 PRO A N 1
ATOM 1581 C CA . PRO A 1 194 ? -5.703 -39.062 -3.084 1 96.12 194 PRO A CA 1
ATOM 1582 C C . PRO A 1 194 ? -6.391 -40.344 -3.572 1 96.12 194 PRO A C 1
ATOM 1584 O O . PRO A 1 194 ? -7.535 -40.625 -3.193 1 96.12 194 PRO A O 1
ATOM 1587 N N . GLU A 1 195 ? -5.695 -41.125 -4.426 1 95.88 195 GLU A N 1
ATOM 1588 C CA . GLU A 1 195 ? -6.273 -42.375 -4.918 1 95.88 195 GLU A CA 1
ATOM 1589 C C . GLU A 1 195 ? -6.086 -43.5 -3.91 1 95.88 195 GLU A C 1
ATOM 1591 O O . GLU A 1 195 ? -5.051 -43.562 -3.242 1 95.88 195 GLU A O 1
ATOM 1596 N N . GLU A 1 196 ? -7.07 -44.375 -3.818 1 93.88 196 GLU A N 1
ATOM 1597 C CA . GLU A 1 196 ? -7.059 -45.469 -2.861 1 93.88 196 GLU A CA 1
ATOM 1598 C C . GLU A 1 196 ? -5.844 -46.375 -3.074 1 93.88 196 GLU A C 1
ATOM 1600 O O . GLU A 1 196 ? -5.285 -46.906 -2.113 1 93.88 196 GLU A O 1
ATOM 1605 N N . ASP A 1 197 ? -5.445 -46.531 -4.273 1 92.12 197 ASP A N 1
ATOM 1606 C CA . ASP A 1 197 ? -4.336 -47.406 -4.598 1 92.12 197 ASP A CA 1
ATOM 1607 C C . ASP A 1 197 ? -3.053 -46.625 -4.844 1 92.12 197 ASP A C 1
ATOM 1609 O O . ASP A 1 197 ? -2.121 -47.125 -5.477 1 92.12 197 ASP A O 1
ATOM 1613 N N . GLY A 1 198 ? -3.059 -45.438 -4.383 1 91.19 198 GLY A N 1
ATOM 1614 C CA . GLY A 1 198 ? -1.887 -44.594 -4.57 1 91.19 198 GLY A CA 1
ATOM 1615 C C . GLY A 1 198 ? -0.73 -44.969 -3.664 1 91.19 198 GLY A C 1
ATOM 1616 O O . GLY A 1 198 ? -0.878 -45.812 -2.779 1 91.19 198 GLY A O 1
ATOM 1617 N N . LYS A 1 199 ? 0.394 -44.406 -3.9 1 95.12 199 LYS A N 1
ATOM 1618 C CA . LYS A 1 199 ? 1.614 -44.656 -3.139 1 95.12 199 LYS A CA 1
ATOM 1619 C C . LYS A 1 199 ? 1.407 -44.375 -1.655 1 95.12 199 LYS A C 1
ATOM 1621 O O . LYS A 1 199 ? 2.035 -45 -0.798 1 95.12 199 LYS A O 1
ATOM 1626 N N . HIS A 1 200 ? 0.603 -43.406 -1.348 1 96.88 200 HIS A N 1
ATOM 1627 C CA . HIS A 1 200 ? 0.257 -43.031 0.015 1 96.88 200 HIS A CA 1
ATOM 1628 C C . HIS A 1 200 ? -1.232 -43.219 0.282 1 96.88 200 HIS A C 1
ATOM 1630 O O . HIS A 1 200 ? -2.016 -42.281 0.167 1 96.88 200 HIS A O 1
ATOM 1636 N N . PRO A 1 201 ? -1.591 -44.312 0.735 1 94.94 201 PRO A N 1
ATOM 1637 C CA . PRO A 1 201 ? -3.018 -44.625 0.89 1 94.94 201 PRO A CA 1
ATOM 1638 C C . PRO A 1 201 ? -3.721 -43.656 1.833 1 94.94 201 PRO A C 1
ATOM 1640 O O . PRO A 1 201 ? -4.898 -43.344 1.639 1 94.94 201 PRO A O 1
ATOM 1643 N N . GLU A 1 202 ? -3.053 -43.125 2.838 1 94.94 202 GLU A N 1
ATOM 1644 C CA . GLU A 1 202 ? -3.646 -42.219 3.811 1 94.94 202 GLU A CA 1
ATOM 1645 C C . GLU A 1 202 ? -3.988 -40.875 3.172 1 94.94 202 GLU A C 1
ATOM 1647 O O . GLU A 1 202 ? -4.746 -40.094 3.74 1 94.94 202 GLU A O 1
ATOM 1652 N N . CYS A 1 203 ? -3.49 -40.625 2.02 1 96.5 203 CYS A N 1
ATOM 1653 C CA . CYS A 1 203 ? -3.707 -39.375 1.34 1 96.5 203 CYS A CA 1
ATOM 1654 C C . CYS A 1 203 ? -5.172 -39.188 0.948 1 96.5 203 CYS A C 1
ATOM 1656 O O . CYS A 1 203 ? -5.625 -38.062 0.692 1 96.5 203 CYS A O 1
ATOM 1658 N N . VAL A 1 204 ? -5.934 -40.281 0.914 1 95.62 204 VAL A N 1
ATOM 1659 C CA . VAL A 1 204 ? -7.348 -40.25 0.56 1 95.62 204 VAL A CA 1
ATOM 1660 C C . VAL A 1 204 ? -8.109 -39.312 1.505 1 95.62 204 VAL A C 1
ATOM 1662 O O . VAL A 1 204 ? -9.102 -38.719 1.112 1 95.62 204 VAL A O 1
ATOM 1665 N N . GLU A 1 205 ? -7.605 -39.156 2.705 1 93.44 205 GLU A N 1
ATOM 1666 C CA . GLU A 1 205 ? -8.266 -38.344 3.705 1 93.44 205 GLU A CA 1
ATOM 1667 C C . GLU A 1 205 ? -8.312 -36.875 3.264 1 93.44 205 GLU A C 1
ATOM 1669 O O . GLU A 1 205 ? -9.109 -36.094 3.781 1 93.44 205 GLU A O 1
ATOM 1674 N N . PHE A 1 206 ? -7.523 -36.5 2.264 1 95.94 206 PHE A N 1
ATOM 1675 C CA . PHE A 1 206 ? -7.398 -35.094 1.847 1 95.94 206 PHE A CA 1
ATOM 1676 C C . PHE A 1 206 ? -8.273 -34.812 0.632 1 95.94 206 PHE A C 1
ATOM 1678 O O . PHE A 1 206 ? -8.219 -33.75 0.058 1 95.94 206 PHE A O 1
ATOM 1685 N N . ARG A 1 207 ? -9.109 -35.781 0.232 1 94.69 207 ARG A N 1
ATOM 1686 C CA . ARG A 1 207 ? -9.984 -35.594 -0.923 1 94.69 207 ARG A CA 1
ATOM 1687 C C . ARG A 1 207 ? -10.93 -34.406 -0.715 1 94.69 207 ARG A C 1
ATOM 1689 O O . ARG A 1 207 ? -11.18 -33.656 -1.642 1 94.69 207 ARG A O 1
ATOM 1696 N N . THR A 1 208 ? -11.445 -34.406 0.475 1 91.62 208 THR A N 1
ATOM 1697 C CA . THR A 1 208 ? -12.414 -33.375 0.801 1 91.62 208 THR A CA 1
ATOM 1698 C C . THR A 1 208 ? -11.977 -32.594 2.047 1 91.62 208 THR A C 1
ATOM 1700 O O . THR A 1 208 ? -11.133 -33.062 2.812 1 91.62 208 THR A O 1
ATOM 1703 N N . ASN A 1 209 ? -12.555 -31.391 2.096 1 83.38 209 ASN A N 1
ATOM 1704 C CA . ASN A 1 209 ? -12.156 -30.516 3.189 1 83.38 209 ASN A CA 1
ATOM 1705 C C . ASN A 1 209 ? -12.688 -31.016 4.531 1 83.38 209 ASN A C 1
ATOM 1707 O O . ASN A 1 209 ? -13.773 -31.594 4.598 1 83.38 209 ASN A O 1
ATOM 1711 N N . SER A 1 210 ? -11.859 -30.969 5.426 1 79.38 210 SER A N 1
ATOM 1712 C CA . SER A 1 210 ? -12.219 -31.078 6.836 1 79.38 210 SER A CA 1
ATOM 1713 C C . SER A 1 210 ? -11.727 -29.859 7.629 1 79.38 210 SER A C 1
ATOM 1715 O O . SER A 1 210 ? -10.836 -29.141 7.18 1 79.38 210 SER A O 1
ATOM 1717 N N . PRO A 1 211 ? -12.531 -29.516 8.664 1 76.12 211 PRO A N 1
ATOM 1718 C CA . PRO A 1 211 ? -12.102 -28.344 9.438 1 76.12 211 PRO A CA 1
ATOM 1719 C C . PRO A 1 211 ? -10.609 -28.375 9.758 1 76.12 211 PRO A C 1
ATOM 1721 O O . PRO A 1 211 ? -10.102 -29.359 10.289 1 76.12 211 PRO A O 1
ATOM 1724 N N . GLY A 1 212 ? -10.031 -27.391 9.273 1 69.5 212 GLY A N 1
ATOM 1725 C CA . GLY A 1 212 ? -8.617 -27.219 9.578 1 69.5 212 GLY A CA 1
ATOM 1726 C C . GLY A 1 212 ? -7.703 -27.984 8.641 1 69.5 212 GLY A C 1
ATOM 1727 O O . GLY A 1 212 ? -6.484 -27.984 8.82 1 69.5 212 GLY A O 1
ATOM 1728 N N . ARG A 1 213 ? -8.289 -28.688 7.664 1 79.94 213 ARG A N 1
ATOM 1729 C CA . ARG A 1 213 ? -7.434 -29.5 6.797 1 79.94 213 ARG A CA 1
ATOM 1730 C C . ARG A 1 213 ? -7.57 -29.062 5.34 1 79.94 213 ARG A C 1
ATOM 1732 O O . ARG A 1 213 ? -8.648 -29.172 4.754 1 79.94 213 ARG A O 1
ATOM 1739 N N . PRO A 1 214 ? -6.426 -28.609 4.883 1 89.62 214 PRO A N 1
ATOM 1740 C CA . PRO A 1 214 ? -6.469 -28.328 3.447 1 89.62 214 PRO A CA 1
ATOM 1741 C C . PRO A 1 214 ? -6.574 -29.594 2.6 1 89.62 214 PRO A C 1
ATOM 1743 O O . PRO A 1 214 ? -6.391 -30.703 3.111 1 89.62 214 PRO A O 1
ATOM 1746 N N . THR A 1 215 ? -6.926 -29.547 1.393 1 95.44 215 THR A N 1
ATOM 1747 C CA . THR A 1 215 ? -7.145 -30.703 0.538 1 95.44 215 THR A CA 1
ATOM 1748 C C . THR A 1 215 ? -5.891 -31.031 -0.268 1 95.44 215 THR A C 1
ATOM 1750 O O . THR A 1 215 ? -4.969 -31.672 0.239 1 95.44 215 THR A O 1
ATOM 1753 N N . ASP A 1 216 ? -5.871 -30.438 -1.464 1 96.69 216 ASP A N 1
ATOM 1754 C CA . ASP A 1 216 ? -4.727 -30.766 -2.307 1 96.69 216 ASP A CA 1
ATOM 1755 C C . ASP A 1 216 ? -3.418 -30.344 -1.639 1 96.69 216 ASP A C 1
ATOM 1757 O O . ASP A 1 216 ? -2.42 -31.062 -1.702 1 96.69 216 ASP A O 1
ATOM 1761 N N . GLN A 1 217 ? -3.463 -29.234 -0.921 1 96.81 217 GLN A N 1
ATOM 1762 C CA . GLN A 1 217 ? -2.291 -28.75 -0.201 1 96.81 217 GLN A CA 1
ATOM 1763 C C . GLN A 1 217 ? -1.9 -29.703 0.926 1 96.81 217 GLN A C 1
ATOM 1765 O O . GLN A 1 217 ? -0.714 -29.891 1.203 1 96.81 217 GLN A O 1
ATOM 1770 N N . GLY A 1 218 ? -2.896 -30.203 1.606 1 96.38 218 GLY A N 1
ATOM 1771 C CA . GLY A 1 218 ? -2.633 -31.172 2.656 1 96.38 218 GLY A CA 1
ATOM 1772 C C . GLY A 1 218 ? -1.936 -32.438 2.15 1 96.38 218 GLY A C 1
ATOM 1773 O O . GLY A 1 218 ? -0.957 -32.875 2.746 1 96.38 218 GLY A O 1
ATOM 1774 N N . GLY A 1 219 ? -2.465 -33.031 1.056 1 97.12 219 GLY A N 1
ATOM 1775 C CA . GLY A 1 219 ? -1.846 -34.188 0.469 1 97.12 219 GLY A CA 1
ATOM 1776 C C . GLY A 1 219 ? -0.424 -33.938 -0 1 97.12 219 GLY A C 1
ATOM 1777 O O . GLY A 1 219 ? 0.471 -34.75 0.265 1 97.12 219 GLY A O 1
ATOM 1778 N N . PHE A 1 220 ? -0.256 -32.812 -0.657 1 97.94 220 PHE A N 1
ATOM 1779 C CA . PHE A 1 220 ? 1.066 -32.438 -1.144 1 97.94 220 PHE A CA 1
ATOM 1780 C C . PHE A 1 220 ? 2.043 -32.281 0.015 1 97.94 220 PHE A C 1
ATOM 1782 O O . PHE A 1 220 ? 3.146 -32.844 -0.012 1 97.94 220 PHE A O 1
ATOM 1789 N N . GLY A 1 221 ? 1.638 -31.516 0.998 1 96.56 221 GLY A N 1
ATOM 1790 C CA . GLY A 1 221 ? 2.498 -31.156 2.111 1 96.56 221 GLY A CA 1
ATOM 1791 C C . GLY A 1 221 ? 2.787 -32.312 3.051 1 96.56 221 GLY A C 1
ATOM 1792 O O . GLY A 1 221 ? 3.848 -32.344 3.68 1 96.56 221 GLY A O 1
ATOM 1793 N N . THR A 1 222 ? 1.921 -33.25 3.152 1 96.38 222 THR A N 1
ATOM 1794 C CA . THR A 1 222 ? 2.07 -34.312 4.121 1 96.38 222 THR A CA 1
ATOM 1795 C C . THR A 1 222 ? 2.791 -35.531 3.494 1 96.38 222 THR A C 1
ATOM 1797 O O . THR A 1 222 ? 3.48 -36.281 4.188 1 96.38 222 THR A O 1
ATOM 1800 N N . PHE A 1 223 ? 2.676 -35.656 2.137 1 97.62 223 PHE A N 1
ATOM 1801 C CA . PHE A 1 223 ? 3.199 -36.875 1.544 1 97.62 223 PHE A CA 1
ATOM 1802 C C . PHE A 1 223 ? 4.148 -36.562 0.395 1 97.62 223 PHE A C 1
ATOM 1804 O O . PHE A 1 223 ? 5.332 -36.906 0.45 1 97.62 223 PHE A O 1
ATOM 1811 N N . ILE A 1 224 ? 3.717 -35.875 -0.555 1 98 224 ILE A N 1
ATOM 1812 C CA . ILE A 1 224 ? 4.398 -35.75 -1.839 1 98 224 ILE A CA 1
ATOM 1813 C C . ILE A 1 224 ? 5.734 -35.031 -1.65 1 98 224 ILE A C 1
ATOM 1815 O O . ILE A 1 224 ? 6.762 -35.469 -2.168 1 98 224 ILE A O 1
ATOM 1819 N N . ARG A 1 225 ? 5.711 -33.906 -0.913 1 97.81 225 ARG A N 1
ATOM 1820 C CA . ARG A 1 225 ? 6.938 -33.156 -0.753 1 97.81 225 ARG A CA 1
ATOM 1821 C C . ARG A 1 225 ? 8.047 -34 -0.139 1 97.81 225 ARG A C 1
ATOM 1823 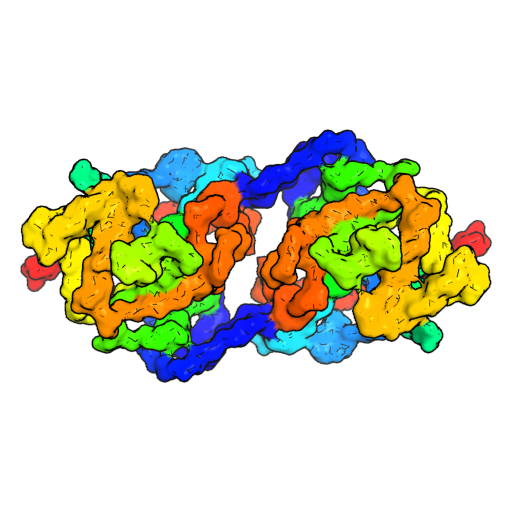O O . ARG A 1 225 ? 9.227 -33.781 -0.407 1 97.81 225 ARG A O 1
ATOM 1830 N N . TYR A 1 226 ? 7.738 -34.969 0.669 1 97.69 226 TYR A N 1
ATOM 1831 C CA . TYR A 1 226 ? 8.719 -35.812 1.35 1 97.69 226 TYR A CA 1
ATOM 1832 C C . TYR A 1 226 ? 9.336 -36.812 0.387 1 97.69 226 TYR A C 1
ATOM 1834 O O . TYR A 1 226 ? 10.453 -37.281 0.609 1 97.69 226 TYR A O 1
ATOM 1842 N N . ASP A 1 227 ? 8.641 -37.125 -0.661 1 97.69 227 ASP A N 1
ATOM 1843 C CA . ASP A 1 227 ? 9.148 -38.062 -1.66 1 97.69 227 ASP A CA 1
ATOM 1844 C C . ASP A 1 227 ? 10.18 -37.375 -2.568 1 97.69 227 ASP A C 1
ATOM 1846 O O . ASP A 1 227 ? 10.992 -38.062 -3.201 1 97.69 227 ASP A O 1
ATOM 1850 N N . TYR A 1 228 ? 10.148 -36.062 -2.633 1 96.5 228 TYR A N 1
ATOM 1851 C CA . TYR A 1 228 ? 10.984 -35.344 -3.578 1 96.5 228 TYR A CA 1
ATOM 1852 C C . TYR A 1 228 ? 11.648 -34.156 -2.908 1 96.5 228 TYR A C 1
ATOM 1854 O O . TYR A 1 228 ? 11.57 -33.031 -3.412 1 96.5 228 TYR A O 1
ATOM 1862 N N . PRO A 1 229 ? 12.359 -34.344 -1.81 1 93.81 229 PRO A N 1
ATOM 1863 C CA . PRO A 1 229 ? 12.883 -33.25 -0.991 1 93.81 229 PRO A CA 1
ATOM 1864 C C . PRO A 1 229 ? 13.883 -32.375 -1.743 1 93.81 229 PRO A C 1
ATOM 1866 O O . PRO A 1 229 ? 13.984 -31.156 -1.473 1 93.81 229 PRO A O 1
ATOM 1869 N N . ASP A 1 230 ? 14.625 -32.906 -2.738 1 94.62 230 ASP A N 1
ATOM 1870 C CA . ASP A 1 230 ? 15.688 -32.188 -3.41 1 94.62 230 ASP A CA 1
ATOM 1871 C C . ASP A 1 230 ? 15.164 -31.469 -4.656 1 94.62 230 ASP A C 1
ATOM 1873 O O . ASP A 1 230 ? 15.844 -30.609 -5.227 1 94.62 230 ASP A O 1
ATOM 1877 N N . ASP A 1 231 ? 13.945 -31.766 -5.047 1 96.56 231 ASP A N 1
ATOM 1878 C CA . ASP A 1 231 ? 13.422 -31.281 -6.32 1 96.56 231 ASP A CA 1
ATOM 1879 C C . ASP A 1 231 ? 12.477 -30.109 -6.117 1 96.56 231 ASP A C 1
ATOM 1881 O O . ASP A 1 231 ? 12.141 -29.391 -7.07 1 96.56 231 ASP A O 1
ATOM 1885 N N . ILE A 1 232 ? 12.078 -29.859 -4.852 1 97.12 232 ILE A N 1
ATOM 1886 C CA . ILE A 1 232 ? 11.102 -28.828 -4.531 1 97.12 232 ILE A CA 1
ATOM 1887 C C . ILE A 1 232 ? 11.766 -27.734 -3.711 1 97.12 232 ILE A C 1
ATOM 1889 O O . ILE A 1 232 ? 12.211 -27.969 -2.584 1 97.12 232 ILE A O 1
ATOM 1893 N N . ARG A 1 233 ? 11.828 -26.562 -4.301 1 96.94 233 ARG A N 1
ATOM 1894 C CA . ARG A 1 233 ? 12.375 -25.406 -3.607 1 96.94 233 ARG A CA 1
ATOM 1895 C C . ARG A 1 233 ? 11.32 -24.75 -2.723 1 96.94 233 ARG A C 1
ATOM 1897 O O . ARG A 1 233 ? 10.219 -24.453 -3.18 1 96.94 233 ARG A O 1
ATOM 1904 N N . GLN A 1 234 ? 11.695 -24.578 -1.48 1 97.38 234 GLN A N 1
ATOM 1905 C CA . GLN A 1 234 ? 10.812 -23.891 -0.548 1 97.38 234 GLN A CA 1
ATOM 1906 C C . GLN A 1 234 ? 11.133 -22.391 -0.5 1 97.38 234 GLN A C 1
ATOM 1908 O O . GLN A 1 234 ? 12.266 -22.016 -0.214 1 97.38 234 GLN A O 1
ATOM 1913 N N . LEU A 1 235 ? 10.203 -21.594 -0.791 1 98.25 235 LEU A N 1
ATOM 1914 C CA . LEU A 1 235 ? 10.375 -20.141 -0.778 1 98.25 235 LEU A CA 1
ATOM 1915 C C . LEU A 1 235 ? 9.93 -19.547 0.558 1 98.25 235 LEU A C 1
ATOM 1917 O O . LEU A 1 235 ? 8.969 -20.031 1.167 1 98.25 235 LEU A O 1
ATOM 1921 N N . PRO A 1 236 ? 10.539 -18.484 0.976 1 97.75 236 PRO A N 1
ATOM 1922 C CA . PRO A 1 236 ? 10.047 -17.797 2.174 1 97.75 236 PRO A CA 1
ATOM 1923 C C . PRO A 1 236 ? 8.617 -17.297 2.018 1 97.75 236 PRO A C 1
ATOM 1925 O O . PRO A 1 236 ? 8.258 -16.766 0.962 1 97.75 236 PRO A O 1
ATOM 1928 N N . CYS A 1 237 ? 7.855 -17.453 3.053 1 97.5 237 CYS A N 1
ATOM 1929 C CA . CYS A 1 237 ? 6.461 -17.031 2.961 1 97.5 237 CYS A CA 1
ATOM 1930 C C . CYS A 1 237 ? 6.367 -15.523 2.744 1 97.5 237 CYS A C 1
ATOM 1932 O O . CYS A 1 237 ? 5.48 -15.055 2.029 1 97.5 237 CYS A O 1
ATOM 1934 N N . THR A 1 238 ? 7.309 -14.758 3.283 1 96.88 238 THR A N 1
ATOM 1935 C CA . THR A 1 238 ? 7.266 -13.305 3.152 1 96.88 238 THR A CA 1
ATOM 1936 C C . THR A 1 238 ? 7.484 -12.891 1.702 1 96.88 238 THR A C 1
ATOM 1938 O O . THR A 1 238 ? 7.098 -11.789 1.304 1 96.88 238 THR A O 1
ATOM 1941 N N . ASP A 1 239 ? 8.07 -13.727 0.897 1 97.94 239 ASP A N 1
ATOM 1942 C CA . ASP A 1 239 ? 8.305 -13.422 -0.512 1 97.94 239 ASP A CA 1
ATOM 1943 C C . ASP A 1 239 ? 7.062 -13.742 -1.349 1 97.94 239 ASP A C 1
ATOM 1945 O O . ASP A 1 239 ? 6.695 -12.969 -2.238 1 97.94 239 ASP A O 1
ATOM 1949 N N . ALA A 1 240 ? 6.48 -14.836 -1.006 1 98.31 240 ALA A N 1
ATOM 1950 C CA . ALA A 1 240 ? 5.586 -15.359 -2.035 1 98.31 240 ALA A CA 1
ATOM 1951 C C . ALA A 1 240 ? 4.289 -15.875 -1.423 1 98.31 240 ALA A C 1
ATOM 1953 O O . ALA A 1 240 ? 3.574 -16.672 -2.041 1 98.31 240 ALA A O 1
ATOM 1954 N N . ASN A 1 241 ? 4.008 -15.516 -0.196 1 97.62 241 ASN A N 1
ATOM 1955 C CA . ASN A 1 241 ? 2.785 -15.898 0.506 1 97.62 241 ASN A CA 1
ATOM 1956 C C . ASN A 1 241 ? 2.439 -14.891 1.604 1 97.62 241 ASN A C 1
ATOM 1958 O O . ASN A 1 241 ? 3.316 -14.461 2.352 1 97.62 241 ASN A O 1
ATOM 1962 N N . GLY A 1 242 ? 1.237 -14.555 1.632 1 95.25 242 GLY A N 1
ATOM 1963 C CA . GLY A 1 242 ? 0.803 -13.617 2.66 1 95.25 242 GLY A CA 1
ATOM 1964 C C . GLY A 1 242 ? 0.581 -12.211 2.139 1 95.25 242 GLY A C 1
ATOM 1965 O O . GLY A 1 242 ? 0.538 -12 0.925 1 95.25 242 GLY A O 1
ATOM 1966 N N . PHE A 1 243 ? 0.25 -11.227 2.996 1 93.31 243 PHE A N 1
ATOM 1967 C CA . PHE A 1 243 ? 0.008 -9.828 2.664 1 93.31 243 PHE A CA 1
ATOM 1968 C C . PHE A 1 243 ? 0.13 -8.953 3.9 1 93.31 243 PHE A C 1
ATOM 1970 O O . PHE A 1 243 ? 0.027 -9.438 5.027 1 93.31 243 PHE A O 1
ATOM 1977 N N . PRO A 1 244 ? 0.371 -7.613 3.582 1 87 244 PRO A N 1
ATOM 1978 C CA . PRO A 1 244 ? 0.482 -6.695 4.719 1 87 244 PRO A CA 1
ATOM 1979 C C . PRO A 1 244 ? -0.772 -6.684 5.59 1 87 244 PRO A C 1
ATOM 1981 O O . PRO A 1 244 ? -1.889 -6.773 5.074 1 87 244 PRO A O 1
ATOM 1984 N N . ASN A 1 245 ? -0.715 -6.676 6.879 1 79.25 245 ASN A N 1
ATOM 1985 C CA . ASN A 1 245 ? -1.801 -6.594 7.852 1 79.25 245 ASN A CA 1
ATOM 1986 C C . ASN A 1 245 ? -2.455 -7.953 8.07 1 79.25 245 ASN A C 1
ATOM 1988 O O . ASN A 1 245 ? -3.59 -8.031 8.547 1 79.25 245 ASN A O 1
ATOM 1992 N N . SER A 1 246 ? -1.865 -9.047 7.574 1 86.56 246 SER A N 1
ATOM 1993 C CA . SER A 1 246 ? -2.393 -10.398 7.754 1 86.56 246 SER A CA 1
ATOM 1994 C C . SER A 1 246 ? -2.164 -10.898 9.172 1 86.56 246 SER A C 1
ATOM 1996 O O . SER A 1 246 ? -2.496 -12.039 9.5 1 86.56 246 SER A O 1
ATOM 1998 N N . ASP A 1 247 ? -1.651 -10.078 10.047 1 85.06 247 ASP A N 1
ATOM 1999 C CA . ASP A 1 247 ? -1.291 -10.508 11.398 1 85.06 247 ASP A CA 1
ATOM 2000 C C . ASP A 1 247 ? -0.364 -11.727 11.359 1 85.06 247 ASP A C 1
ATOM 2002 O O . ASP A 1 247 ? -0.603 -12.719 12.047 1 85.06 247 ASP A O 1
ATOM 2006 N N . SER A 1 248 ? 0.543 -11.812 10.383 1 91.06 248 SER A N 1
ATOM 2007 C CA . SER A 1 248 ? 1.572 -12.836 10.258 1 91.06 248 SER A CA 1
ATOM 2008 C C . SER A 1 248 ? 2.893 -12.242 9.781 1 91.06 248 SER A C 1
ATOM 2010 O O . SER A 1 248 ? 2.957 -11.055 9.438 1 91.06 248 SER A O 1
ATOM 2012 N N . GLU A 1 249 ? 3.957 -13.062 9.844 1 93.25 249 GLU A N 1
ATOM 2013 C CA . GLU A 1 249 ? 5.281 -12.648 9.391 1 93.25 249 GLU A CA 1
ATOM 2014 C C . GLU A 1 249 ? 5.387 -12.688 7.867 1 93.25 249 GLU A C 1
ATOM 2016 O O . GLU A 1 249 ? 6.402 -12.281 7.301 1 93.25 249 GLU A O 1
ATOM 2021 N N . CYS A 1 250 ? 4.387 -13.172 7.152 1 95.56 250 CYS A N 1
ATOM 2022 C CA . CYS A 1 250 ? 4.359 -13.312 5.699 1 95.56 250 CYS A CA 1
ATOM 2023 C C . CYS A 1 250 ? 3.748 -12.086 5.039 1 95.56 250 CYS A C 1
ATOM 2025 O O . CYS A 1 250 ? 2.523 -11.969 4.941 1 95.56 250 CYS A O 1
ATOM 2027 N N . GLU A 1 251 ? 4.52 -11.297 4.359 1 92.88 251 GLU A N 1
ATOM 2028 C CA . GLU A 1 251 ? 4.074 -9.977 3.932 1 92.88 251 GLU A CA 1
ATOM 2029 C C . GLU A 1 251 ? 3.717 -9.969 2.447 1 92.88 251 GLU A C 1
ATOM 2031 O O . GLU A 1 251 ? 3.105 -9.016 1.956 1 92.88 251 GLU A O 1
ATOM 2036 N N . GLY A 1 252 ? 4.129 -11.031 1.795 1 96.12 252 GLY A N 1
ATOM 2037 C CA . GLY A 1 252 ? 3.814 -11.055 0.375 1 96.12 252 GLY A CA 1
ATOM 2038 C C . GLY A 1 252 ? 4.566 -10 -0.418 1 96.12 252 GLY A C 1
ATOM 2039 O O . GLY A 1 252 ? 3.967 -9.258 -1.201 1 96.12 252 GLY A O 1
ATOM 2040 N N . ARG A 1 253 ? 5.883 -10.008 -0.24 1 95.81 253 ARG A N 1
ATOM 2041 C CA . ARG A 1 253 ? 6.754 -8.984 -0.809 1 95.81 253 ARG A CA 1
ATOM 2042 C C . ARG A 1 253 ? 6.637 -8.953 -2.33 1 95.81 253 ARG A C 1
ATOM 2044 O O . ARG A 1 253 ? 6.586 -7.879 -2.93 1 95.81 253 ARG A O 1
ATOM 2051 N N . PHE A 1 254 ? 6.633 -10.117 -2.953 1 98.19 254 PHE A N 1
ATOM 2052 C CA . PHE A 1 254 ? 6.602 -10.188 -4.41 1 98.19 254 PHE A CA 1
ATOM 2053 C C . PHE A 1 254 ? 5.285 -10.773 -4.895 1 98.19 254 PHE A C 1
ATOM 2055 O O . PHE A 1 254 ? 4.73 -10.328 -5.898 1 98.19 254 PHE A O 1
ATOM 2062 N N . ILE A 1 255 ? 4.801 -11.797 -4.156 1 98.62 255 ILE A N 1
ATOM 2063 C CA . ILE A 1 255 ? 3.49 -12.391 -4.387 1 98.62 255 ILE A CA 1
ATOM 2064 C C . ILE A 1 255 ? 2.621 -12.234 -3.141 1 98.62 255 ILE A C 1
ATOM 2066 O O . ILE A 1 255 ? 2.951 -12.766 -2.076 1 98.62 255 ILE A O 1
ATOM 2070 N N . ARG A 1 256 ? 1.515 -11.508 -3.316 1 97.69 256 ARG A N 1
ATOM 2071 C CA . ARG A 1 256 ? 0.59 -11.336 -2.201 1 97.69 256 ARG A CA 1
ATOM 2072 C C . ARG A 1 256 ? -0.576 -12.312 -2.299 1 97.69 256 ARG A C 1
ATOM 2074 O O . ARG A 1 256 ? -1.289 -12.336 -3.305 1 97.69 256 ARG A O 1
ATOM 2081 N N . HIS A 1 257 ? -0.719 -13.086 -1.361 1 97.69 257 HIS A N 1
ATOM 2082 C CA . HIS A 1 257 ? -1.799 -14.062 -1.294 1 97.69 257 HIS A CA 1
ATOM 2083 C C . HIS A 1 257 ? -2.811 -13.695 -0.215 1 97.69 257 HIS A C 1
ATOM 2085 O O . HIS A 1 257 ? -2.514 -13.789 0.979 1 97.69 257 HIS A O 1
ATOM 2091 N N . LEU A 1 258 ? -3.988 -13.297 -0.594 1 95.44 258 LEU A N 1
ATOM 2092 C CA . LEU A 1 258 ? -5 -12.75 0.299 1 95.44 258 LEU A CA 1
ATOM 2093 C C . LEU A 1 258 ? -5.938 -13.844 0.798 1 95.44 258 LEU A C 1
ATOM 2095 O O . LEU A 1 258 ? -7.082 -13.945 0.345 1 95.44 258 LEU A O 1
ATOM 2099 N N . TRP A 1 259 ? -5.488 -14.57 1.803 1 91.81 259 TRP A N 1
ATOM 2100 C CA . TRP A 1 259 ? -6.27 -15.648 2.398 1 91.81 259 TRP A CA 1
ATOM 2101 C C . TRP A 1 259 ? -7.582 -15.125 2.965 1 91.81 259 TRP A C 1
ATOM 2103 O O . TRP A 1 259 ? -8.578 -15.852 3.02 1 91.81 259 TRP A O 1
ATOM 2113 N N . THR A 1 260 ? -7.418 -13.867 3.412 1 88.38 260 THR A N 1
ATOM 2114 C CA . THR A 1 260 ? -8.578 -13.109 3.873 1 88.38 260 THR A CA 1
ATOM 2115 C C . THR A 1 260 ? -8.695 -11.781 3.129 1 88.38 260 THR A C 1
ATOM 2117 O O . THR A 1 260 ? -7.754 -11.367 2.451 1 88.38 260 THR A O 1
ATOM 2120 N N . GLY A 1 261 ? -9.82 -11.281 3.086 1 85.81 261 GLY A N 1
ATOM 2121 C CA . GLY A 1 261 ? -9.977 -9.984 2.453 1 85.81 261 GLY A CA 1
ATOM 2122 C C . GLY A 1 261 ? -10.117 -10.07 0.946 1 85.81 261 GLY A C 1
ATOM 2123 O O . GLY A 1 261 ? -9.68 -9.172 0.223 1 85.81 261 GLY A O 1
ATOM 2124 N N . LYS A 1 262 ? -10.695 -11.133 0.481 1 89.88 262 LYS A N 1
ATOM 2125 C CA . LYS A 1 262 ? -10.883 -11.391 -0.943 1 89.88 262 LYS A CA 1
ATOM 2126 C C . LYS A 1 262 ? -11.859 -10.398 -1.562 1 89.88 262 LYS A C 1
ATOM 2128 O O . LYS A 1 262 ? -11.867 -10.203 -2.779 1 89.88 262 LYS A O 1
ATOM 2133 N N . ASP A 1 263 ? -12.625 -9.758 -0.721 1 91.38 263 ASP A N 1
ATOM 2134 C CA . ASP A 1 263 ? -13.562 -8.758 -1.217 1 91.38 263 ASP A CA 1
ATOM 2135 C C . ASP A 1 263 ? -13.188 -7.363 -0.726 1 91.38 263 ASP A C 1
ATOM 2137 O O . ASP A 1 263 ? -14 -6.434 -0.803 1 91.38 263 ASP A O 1
ATOM 2141 N N . SER A 1 264 ? -12.047 -7.227 -0.09 1 94 264 SER A N 1
ATOM 2142 C CA . SER A 1 264 ? -11.609 -5.938 0.435 1 94 264 SER A CA 1
ATOM 2143 C C . SER A 1 264 ? -10.156 -5.652 0.058 1 94 264 SER A C 1
ATOM 2145 O O . SER A 1 264 ? -9.891 -5.047 -0.982 1 94 264 SER A O 1
ATOM 2147 N N . TRP A 1 265 ? -9.227 -6.352 0.677 1 93.62 265 TRP A N 1
ATOM 2148 C CA . TRP A 1 265 ? -7.809 -6.051 0.505 1 93.62 265 TRP A CA 1
ATOM 2149 C C . TRP A 1 265 ? -7.383 -6.246 -0.946 1 93.62 265 TRP A C 1
ATOM 2151 O O . TRP A 1 265 ? -6.566 -5.484 -1.467 1 93.62 265 TRP A O 1
ATOM 2161 N N . ILE A 1 266 ? -7.867 -7.301 -1.546 1 96.81 266 ILE A N 1
ATOM 2162 C CA . ILE A 1 266 ? -7.438 -7.551 -2.916 1 96.81 266 ILE A CA 1
ATOM 2163 C C . ILE A 1 266 ? -7.852 -6.387 -3.811 1 96.81 266 ILE A C 1
ATOM 2165 O O . ILE A 1 266 ? -7.105 -5.992 -4.711 1 96.81 266 ILE A O 1
ATOM 2169 N N . LYS A 1 267 ? -9.055 -5.801 -3.574 1 96.81 267 LYS A N 1
ATOM 2170 C CA . LYS A 1 267 ? -9.523 -4.645 -4.332 1 96.81 267 LYS A CA 1
ATOM 2171 C C . LYS A 1 267 ? -8.625 -3.434 -4.105 1 96.81 267 LYS A C 1
ATOM 2173 O O . LYS A 1 267 ? -8.352 -2.674 -5.035 1 96.81 267 LYS A O 1
ATOM 2178 N N . VAL A 1 268 ? -8.148 -3.299 -2.898 1 94.06 268 VAL A N 1
ATOM 2179 C CA . VAL A 1 268 ? -7.277 -2.178 -2.562 1 94.06 268 VAL A CA 1
ATOM 2180 C C . VAL A 1 268 ? -5.938 -2.33 -3.277 1 94.06 268 VAL A C 1
ATOM 2182 O O . VAL A 1 268 ? -5.465 -1.396 -3.93 1 94.06 268 VAL A O 1
ATOM 2185 N N . PHE A 1 269 ? -5.32 -3.504 -3.219 1 95.06 269 PHE A N 1
ATOM 2186 C CA . PHE A 1 269 ? -3.998 -3.719 -3.799 1 95.06 269 PHE A CA 1
ATOM 2187 C C . PHE A 1 269 ? -4.055 -3.621 -5.32 1 95.06 269 PHE A C 1
ATOM 2189 O O . PHE A 1 269 ? -3.242 -2.924 -5.934 1 95.06 269 PHE A O 1
ATOM 2196 N N . VAL A 1 270 ? -5.023 -4.242 -5.879 1 97.12 270 VAL A N 1
ATOM 2197 C CA . VAL A 1 270 ? -5.133 -4.215 -7.332 1 97.12 270 VAL A CA 1
ATOM 2198 C C . VAL A 1 270 ? -5.633 -2.844 -7.789 1 97.12 270 VAL A C 1
ATOM 2200 O O . VAL A 1 270 ? -5.219 -2.342 -8.836 1 97.12 270 VAL A O 1
ATOM 2203 N N . GLY A 1 271 ? -6.555 -2.27 -7.016 1 95.62 271 GLY A N 1
ATOM 2204 C CA . GLY A 1 271 ? -7.035 -0.93 -7.32 1 95.62 271 GLY A CA 1
ATOM 2205 C C . GLY A 1 271 ? -5.918 0.092 -7.422 1 95.62 271 GLY A C 1
ATOM 2206 O O . GLY A 1 271 ? -5.961 0.984 -8.273 1 95.62 271 GLY A O 1
ATOM 2207 N N . GLN A 1 272 ? -4.93 -0.025 -6.602 1 92.44 272 GLN A N 1
ATOM 2208 C CA . GLN A 1 272 ? -3.779 0.87 -6.633 1 92.44 272 GLN A CA 1
ATOM 2209 C C . GLN A 1 272 ? -2.955 0.664 -7.902 1 92.44 272 GLN A C 1
ATOM 2211 O O . GLN A 1 272 ? -2.332 1.602 -8.398 1 92.44 272 GLN A O 1
ATOM 2216 N N . GLN A 1 273 ? -2.971 -0.535 -8.422 1 94.19 273 GLN A N 1
ATOM 2217 C CA . GLN A 1 273 ? -2.229 -0.86 -9.641 1 94.19 273 GLN A CA 1
ATOM 2218 C C . GLN A 1 273 ? -2.996 -0.428 -10.883 1 94.19 273 GLN A C 1
ATOM 2220 O O . GLN A 1 273 ? -2.393 -0.094 -11.906 1 94.19 273 GLN A O 1
ATOM 2225 N N . VAL A 1 274 ? -4.297 -0.493 -10.719 1 94.88 274 VAL A N 1
ATOM 2226 C CA . VAL A 1 274 ? -5.207 -0.199 -11.828 1 94.88 274 VAL A CA 1
ATOM 2227 C C . VAL A 1 274 ? -6.238 0.834 -11.383 1 94.88 274 VAL A C 1
ATOM 2229 O O . VAL A 1 274 ? -7.434 0.537 -11.312 1 94.88 274 VAL A O 1
ATOM 2232 N N . PRO A 1 275 ? -5.77 2.035 -11.125 1 90.75 275 PRO A N 1
ATOM 2233 C CA . PRO A 1 275 ? -6.676 3.045 -10.562 1 90.75 275 PRO A CA 1
ATOM 2234 C C . PRO A 1 275 ? -7.59 3.662 -11.617 1 90.75 275 PRO A C 1
ATOM 2236 O O . PRO A 1 275 ? -7.34 3.525 -12.82 1 90.75 275 PRO A O 1
ATOM 2239 N N . GLY A 1 276 ? -8.672 4.234 -11.172 1 90.5 276 GLY A N 1
ATOM 2240 C CA . GLY A 1 276 ? -9.555 5.039 -12.016 1 90.5 276 GLY A CA 1
ATOM 2241 C C . GLY A 1 276 ? -10.188 4.242 -13.141 1 90.5 276 GLY A C 1
ATOM 2242 O O . GLY A 1 276 ? -10.75 3.17 -12.906 1 90.5 276 GLY A O 1
ATOM 2243 N N . ARG A 1 277 ? -9.977 4.805 -14.375 1 92.75 277 ARG A N 1
ATOM 2244 C CA . ARG A 1 277 ? -10.672 4.242 -15.523 1 92.75 277 ARG A CA 1
ATOM 2245 C C . ARG A 1 277 ? -9.914 3.049 -16.094 1 92.75 277 ARG A C 1
ATOM 2247 O O . ARG A 1 277 ? -10.414 2.367 -17 1 92.75 277 ARG A O 1
ATOM 2254 N N . TYR A 1 278 ? -8.797 2.76 -15.562 1 94.81 278 TYR A N 1
ATOM 2255 C CA . TYR A 1 278 ? -7.969 1.688 -16.109 1 94.81 278 TYR A CA 1
ATOM 2256 C C . TYR A 1 278 ? -8.625 0.331 -15.898 1 94.81 278 TYR A C 1
ATOM 2258 O O . TYR A 1 278 ? -8.469 -0.576 -16.719 1 94.81 278 TYR A O 1
ATOM 2266 N N . LEU A 1 279 ? -9.367 0.226 -14.781 1 97.62 279 LEU A N 1
ATOM 2267 C CA . LEU A 1 279 ? -10.055 -1.041 -14.57 1 97.62 279 LEU A CA 1
ATOM 2268 C C . LEU A 1 279 ? -11 -1.346 -15.727 1 97.62 279 LEU A C 1
ATOM 2270 O O . LEU A 1 279 ? -10.977 -2.449 -16.281 1 97.62 279 LEU A O 1
ATOM 2274 N N . GLU A 1 280 ? -11.773 -0.332 -16.109 1 97.62 280 GLU A N 1
ATOM 2275 C CA . GLU A 1 280 ? -12.719 -0.509 -17.219 1 97.62 280 GLU A CA 1
ATOM 2276 C C . GLU A 1 280 ? -11.984 -0.817 -18.516 1 97.62 280 GLU A C 1
ATOM 2278 O O . GLU A 1 280 ? -12.367 -1.73 -19.25 1 97.62 280 GLU A O 1
ATOM 2283 N N . LEU A 1 281 ? -10.953 -0.071 -18.75 1 97.88 281 LEU A N 1
ATOM 2284 C CA . LEU A 1 281 ? -10.195 -0.219 -19.984 1 97.88 281 LEU A CA 1
ATOM 2285 C C . LEU A 1 281 ? -9.578 -1.612 -20.078 1 97.88 281 LEU A C 1
ATOM 2287 O O . LEU A 1 281 ? -9.734 -2.289 -21.109 1 97.88 281 LEU A O 1
ATOM 2291 N N . PHE A 1 282 ? -8.961 -2.057 -19.062 1 98.38 282 PHE A N 1
ATOM 2292 C CA . PHE A 1 282 ? -8.258 -3.334 -19.094 1 98.38 282 PHE A CA 1
ATOM 2293 C C . PHE A 1 282 ? -9.25 -4.496 -19.078 1 98.38 282 PHE A C 1
ATOM 2295 O O . PHE A 1 282 ? -9 -5.539 -19.672 1 98.38 282 PHE A O 1
ATOM 2302 N N . HIS A 1 283 ? -10.312 -4.316 -18.312 1 98.62 283 HIS A N 1
ATOM 2303 C CA . HIS A 1 283 ? -11.32 -5.367 -18.328 1 98.62 283 HIS A CA 1
ATOM 2304 C C . HIS A 1 283 ? -11.914 -5.555 -19.719 1 98.62 283 HIS A C 1
ATOM 2306 O O . HIS A 1 283 ? -12.125 -6.684 -20.156 1 98.62 283 HIS A O 1
ATOM 2312 N N . LYS A 1 284 ? -12.188 -4.441 -20.438 1 98.31 284 LYS A N 1
ATOM 2313 C CA . LYS A 1 284 ? -12.672 -4.527 -21.812 1 98.31 284 LYS A CA 1
ATOM 2314 C C . LYS A 1 284 ? -11.672 -5.27 -22.688 1 98.31 284 LYS A C 1
ATOM 2316 O O . LYS A 1 284 ? -12.062 -6.145 -23.469 1 98.31 284 LYS A O 1
ATOM 2321 N N . GLU A 1 285 ? -10.445 -4.914 -22.578 1 98.5 285 GLU A N 1
ATOM 2322 C CA . GLU A 1 285 ? -9.414 -5.586 -23.359 1 98.5 285 GLU A CA 1
ATOM 2323 C C . GLU A 1 285 ? -9.328 -7.066 -23 1 98.5 285 GLU A C 1
ATOM 2325 O O . GLU A 1 285 ? -9.125 -7.91 -23.875 1 98.5 285 GLU A O 1
ATOM 2330 N N . PHE A 1 286 ? -9.391 -7.309 -21.766 1 98.75 286 PHE A N 1
ATOM 2331 C CA . PHE A 1 286 ? -9.391 -8.688 -21.281 1 98.75 286 PHE A CA 1
ATOM 2332 C C . PHE A 1 286 ? -10.484 -9.492 -21.953 1 98.75 286 PHE A C 1
ATOM 2334 O O . PHE A 1 286 ? -10.234 -10.594 -22.453 1 98.75 286 PHE A O 1
ATOM 2341 N N . LEU A 1 287 ? -11.664 -8.977 -21.938 1 98.5 287 LEU A N 1
ATOM 2342 C CA . LEU A 1 287 ? -12.805 -9.656 -22.531 1 98.5 287 LEU A CA 1
ATOM 2343 C C . LEU A 1 287 ? -12.602 -9.828 -24.031 1 98.5 287 LEU A C 1
ATOM 2345 O O . LEU A 1 287 ? -12.938 -10.867 -24.594 1 98.5 287 LEU A O 1
ATOM 2349 N N . GLU A 1 288 ? -12.047 -8.836 -24.641 1 98.19 288 GLU A N 1
ATOM 2350 C CA . GLU A 1 288 ? -11.773 -8.922 -26.078 1 98.19 288 GLU A CA 1
ATOM 2351 C C . GLU A 1 288 ? -10.734 -10 -26.375 1 98.19 288 GLU A C 1
ATOM 2353 O O . GLU A 1 288 ? -10.805 -10.656 -27.406 1 98.19 288 GLU A O 1
ATOM 2358 N N . ASP A 1 289 ? -9.875 -10.227 -25.516 1 98.31 289 ASP A N 1
ATOM 2359 C CA . ASP A 1 289 ? -8.766 -11.156 -25.703 1 98.31 289 ASP A CA 1
ATOM 2360 C C . ASP A 1 289 ? -9.141 -12.562 -25.266 1 98.31 289 ASP A C 1
ATOM 2362 O O . ASP A 1 289 ? -8.359 -13.508 -25.438 1 98.31 289 ASP A O 1
ATOM 2366 N N . LYS A 1 290 ? -10.258 -12.75 -24.703 1 98.38 290 LYS A N 1
ATOM 2367 C CA . LYS A 1 290 ? -10.695 -13.977 -24.047 1 98.38 290 LYS A CA 1
ATOM 2368 C C . LYS A 1 290 ? -10.469 -15.188 -24.938 1 98.38 290 LYS A C 1
ATOM 2370 O O . LYS A 1 290 ? -9.953 -16.219 -24.484 1 98.38 290 LYS A O 1
ATOM 2375 N N . PRO A 1 291 ? -10.727 -15.148 -26.25 1 98 291 PRO A N 1
ATOM 2376 C CA . PRO A 1 291 ? -10.555 -16.328 -27.094 1 98 291 PRO A CA 1
ATOM 2377 C C . PRO A 1 291 ? -9.109 -16.828 -27.141 1 98 291 PRO A C 1
ATOM 2379 O O . PRO A 1 291 ? -8.852 -17.984 -27.5 1 98 291 PRO A O 1
ATOM 2382 N N . ASN A 1 292 ? -8.211 -15.992 -26.766 1 98.12 292 ASN A N 1
ATOM 2383 C CA . ASN A 1 292 ? -6.797 -16.328 -26.906 1 98.12 292 ASN A CA 1
ATOM 2384 C C . ASN A 1 292 ? -6.27 -17.047 -25.656 1 98.12 292 ASN A C 1
ATOM 2386 O O . ASN A 1 292 ? -5.191 -17.641 -25.703 1 98.12 292 ASN A O 1
ATOM 2390 N N . PHE A 1 293 ? -7.07 -16.969 -24.578 1 98.69 293 PHE A N 1
ATOM 2391 C CA . PHE A 1 293 ? -6.457 -17.531 -23.375 1 98.69 293 PHE A CA 1
ATOM 2392 C C . PHE A 1 293 ? -7.434 -18.438 -22.641 1 98.69 293 PHE A C 1
ATOM 2394 O O . PHE A 1 293 ? -7.023 -19.266 -21.844 1 98.69 293 PHE A O 1
ATOM 2401 N N . TYR A 1 294 ? -8.695 -18.297 -22.828 1 98.62 294 TYR A N 1
ATOM 2402 C CA . TYR A 1 294 ? -9.711 -19.078 -22.125 1 98.62 294 TYR A CA 1
ATOM 2403 C C . TYR A 1 294 ? -9.852 -20.469 -22.719 1 98.62 294 TYR A C 1
ATOM 2405 O O . TYR A 1 294 ? -9.977 -20.609 -23.938 1 98.62 294 TYR A O 1
ATOM 2413 N N . ILE A 1 295 ? -9.852 -21.5 -21.906 1 98.38 295 ILE A N 1
ATOM 2414 C CA . ILE A 1 295 ? -9.992 -22.875 -22.406 1 98.38 295 ILE A CA 1
ATOM 2415 C C . ILE A 1 295 ? -10.68 -23.734 -21.359 1 98.38 295 ILE A C 1
ATOM 2417 O O . ILE A 1 295 ? -10.43 -23.594 -20.156 1 98.38 295 ILE A O 1
ATOM 2421 N N . THR A 1 296 ? -11.547 -24.578 -21.75 1 97.94 296 THR A N 1
ATOM 2422 C CA . THR A 1 296 ? -12.156 -25.547 -20.844 1 97.94 296 THR A CA 1
ATOM 2423 C C . THR A 1 296 ? -11.219 -26.719 -20.578 1 97.94 296 THR A C 1
ATOM 2425 O O . THR A 1 296 ? -10.367 -27.047 -21.422 1 97.94 296 THR A O 1
ATOM 2428 N N . GLU A 1 297 ? -11.43 -27.328 -19.484 1 97.31 297 GLU A N 1
ATOM 2429 C CA . GLU A 1 297 ? -10.641 -28.516 -19.172 1 97.31 297 GLU A CA 1
ATOM 2430 C C . GLU A 1 297 ? -10.781 -29.562 -20.25 1 97.31 297 GLU A C 1
ATOM 2432 O O . GLU A 1 297 ? -9.789 -30.172 -20.672 1 97.31 297 GLU A O 1
ATOM 2437 N N . LYS A 1 298 ? -11.961 -29.797 -20.703 1 96.31 298 LYS A N 1
ATOM 2438 C CA . LYS A 1 298 ? -12.234 -30.781 -21.75 1 96.31 298 LYS A CA 1
ATOM 2439 C C . LYS A 1 298 ? -11.422 -30.469 -23.016 1 96.31 298 LYS A C 1
ATOM 2441 O O . LYS A 1 298 ? -10.766 -31.359 -23.562 1 96.31 298 LYS A O 1
ATOM 2446 N N . ASP A 1 299 ? -11.453 -29.25 -23.453 1 97.06 299 ASP A N 1
ATOM 2447 C CA . ASP A 1 299 ? -10.734 -28.844 -24.656 1 97.06 299 ASP A CA 1
ATOM 2448 C C . ASP A 1 299 ? -9.227 -28.938 -24.453 1 97.06 299 ASP A C 1
ATOM 2450 O O . ASP A 1 299 ? -8.484 -29.312 -25.375 1 97.06 299 ASP A O 1
ATOM 2454 N N . LEU A 1 300 ? -8.781 -28.578 -23.281 1 96.75 300 LEU A N 1
ATOM 2455 C CA . LEU A 1 300 ? -7.359 -28.625 -22.953 1 96.75 300 LEU A CA 1
ATOM 2456 C C . LEU A 1 300 ? -6.836 -30.047 -23.031 1 96.75 300 LEU A C 1
ATOM 2458 O O . LEU A 1 300 ? -5.805 -30.297 -23.672 1 96.75 300 LEU A O 1
ATOM 2462 N N . MET A 1 301 ? -7.562 -30.969 -22.422 1 94.38 301 MET A N 1
ATOM 2463 C CA . MET A 1 301 ? -7.121 -32.344 -22.359 1 94.38 301 MET A CA 1
ATOM 2464 C C . MET A 1 301 ? -7.23 -33.031 -23.734 1 94.38 301 MET A C 1
ATOM 2466 O O . MET A 1 301 ? -6.402 -33.875 -24.094 1 94.38 301 MET A O 1
ATOM 2470 N N . ALA A 1 302 ? -8.195 -32.656 -24.469 1 93.12 302 ALA A N 1
ATOM 2471 C CA . ALA A 1 302 ? -8.359 -33.156 -25.828 1 93.12 302 ALA A CA 1
ATOM 2472 C C . ALA A 1 302 ? -7.203 -32.719 -26.719 1 93.12 302 ALA A C 1
ATOM 2474 O O . ALA A 1 302 ? -6.688 -33.531 -27.516 1 93.12 302 ALA A O 1
ATOM 2475 N N . LYS A 1 303 ? -6.883 -31.531 -26.578 1 90.25 303 LYS A N 1
ATOM 2476 C CA . LYS A 1 303 ? -5.777 -31 -27.375 1 90.25 303 LYS A CA 1
ATOM 2477 C C . LYS A 1 303 ? -4.469 -31.719 -27.047 1 90.25 303 LYS A C 1
ATOM 2479 O O . LYS A 1 303 ? -3.66 -31.984 -27.922 1 90.25 303 LYS A O 1
ATOM 2484 N N . SER A 1 304 ? -4.25 -31.969 -25.828 1 86.56 304 SER A N 1
ATOM 2485 C CA . SER A 1 304 ? -3.031 -32.625 -25.375 1 86.56 304 SER A CA 1
ATOM 2486 C C . SER A 1 304 ? -2.967 -34.062 -25.891 1 86.56 304 SER A C 1
ATOM 2488 O O . SER A 1 304 ? -1.907 -34.531 -26.328 1 86.56 304 SER A O 1
ATOM 2490 N N . ALA A 1 305 ? -4.074 -34.781 -25.938 1 86.25 305 ALA A N 1
ATOM 2491 C CA . ALA A 1 305 ? -4.145 -36.156 -26.422 1 86.25 305 ALA A CA 1
ATOM 2492 C C . ALA A 1 305 ? -3.846 -36.219 -27.922 1 86.25 305 ALA A C 1
ATOM 2494 O O . ALA A 1 305 ? -3.189 -37.156 -28.391 1 86.25 305 ALA A O 1
ATOM 2495 N N . SER A 1 306 ? -4.336 -35.312 -28.547 1 84.12 306 SER A N 1
ATOM 2496 C CA . SER A 1 306 ? -4.117 -35.281 -30 1 84.12 306 SER A CA 1
ATOM 2497 C C . SER A 1 306 ? -2.645 -35.062 -30.328 1 84.12 306 SER A C 1
ATOM 2499 O O . SER A 1 306 ? -2.129 -35.594 -31.297 1 84.12 306 SER A O 1
ATOM 2501 N N . LYS A 1 307 ? -1.923 -34.375 -29.656 1 79.94 307 LYS A N 1
ATOM 2502 C CA . LYS A 1 307 ? -0.51 -34.062 -29.875 1 79.94 307 LYS A CA 1
ATOM 2503 C C . LYS A 1 307 ? 0.36 -35.281 -29.547 1 79.94 307 LYS A C 1
ATOM 2505 O O . LYS A 1 307 ? 1.402 -35.5 -30.172 1 79.94 307 LYS A O 1
ATOM 2510 N N . ASP A 1 308 ? -0.041 -36 -28.547 1 75.38 308 ASP A N 1
ATOM 2511 C CA . ASP A 1 308 ? 0.689 -37.188 -28.156 1 75.38 308 ASP A CA 1
ATOM 2512 C C . ASP A 1 308 ? 0.582 -38.281 -29.234 1 75.38 308 ASP A C 1
ATOM 2514 O O . ASP A 1 308 ? 1.474 -39.125 -29.375 1 75.38 308 ASP A O 1
ATOM 2518 N N . ASP A 1 309 ? -0.49 -38.25 -29.984 1 72.88 309 ASP A N 1
ATOM 2519 C CA . ASP A 1 309 ? -0.722 -39.219 -31.062 1 72.88 309 ASP A CA 1
ATOM 2520 C C . ASP A 1 309 ? 0.04 -38.812 -32.312 1 72.88 309 ASP A C 1
ATOM 2522 O O . ASP A 1 309 ? 0.25 -39.656 -33.219 1 72.88 309 ASP A O 1
ATOM 2526 N N . GLU A 1 310 ? 0.479 -37.719 -32.5 1 67.88 310 GLU A N 1
ATOM 2527 C CA . GLU A 1 310 ? 1.248 -37.281 -33.656 1 67.88 310 GLU A CA 1
ATOM 2528 C C . GLU A 1 310 ? 2.744 -37.5 -33.438 1 67.88 310 GLU A C 1
ATOM 2530 O O . GLU A 1 310 ? 3.461 -37.906 -34.375 1 67.88 310 GLU A O 1
ATOM 2535 N N . LYS B 1 1 ? -8.633 13.758 -9.641 1 84.69 1 LYS B N 1
ATOM 2536 C CA . LYS B 1 1 ? -9.797 14.484 -9.148 1 84.69 1 LYS B CA 1
ATOM 2537 C C . LYS B 1 1 ? -10.32 13.867 -7.852 1 84.69 1 LYS B C 1
ATOM 2539 O O . LYS B 1 1 ? -10.062 12.695 -7.566 1 84.69 1 LYS B O 1
ATOM 2544 N N . PRO B 1 2 ? -11.039 14.711 -7.082 1 91.31 2 PRO B N 1
ATOM 2545 C CA . PRO B 1 2 ? -11.672 14.141 -5.895 1 91.31 2 PRO B CA 1
ATOM 2546 C C . PRO B 1 2 ? -12.625 13 -6.23 1 91.31 2 PRO B C 1
ATOM 2548 O O . PRO B 1 2 ? -13.312 13.039 -7.254 1 91.31 2 PRO B O 1
ATOM 2551 N N . SER B 1 3 ? -12.648 12.039 -5.367 1 90.75 3 SER B N 1
ATOM 2552 C CA . SER B 1 3 ? -13.469 10.859 -5.629 1 90.75 3 SER B CA 1
ATOM 2553 C C . SER B 1 3 ? -14.867 11.016 -5.031 1 90.75 3 SER B C 1
ATOM 2555 O O . SER B 1 3 ? -15.805 10.344 -5.453 1 90.75 3 SER B O 1
ATOM 2557 N N . ILE B 1 4 ? -14.914 11.867 -4.035 1 94.31 4 ILE B N 1
ATOM 2558 C CA . ILE B 1 4 ? -16.188 12.117 -3.379 1 94.31 4 ILE B CA 1
ATOM 2559 C C . ILE B 1 4 ? -16.328 13.602 -3.059 1 94.31 4 ILE B C 1
ATOM 2561 O O . ILE B 1 4 ? -15.391 14.375 -3.266 1 94.31 4 ILE B O 1
ATOM 2565 N N . THR B 1 5 ? -17.562 13.93 -2.551 1 96.62 5 THR B N 1
ATOM 2566 C CA . THR B 1 5 ? -17.797 15.297 -2.102 1 96.62 5 THR B CA 1
ATOM 2567 C C . THR B 1 5 ? -17.609 15.414 -0.592 1 96.62 5 THR B C 1
ATOM 2569 O O . THR B 1 5 ? -17.625 14.406 0.121 1 96.62 5 THR B O 1
ATOM 2572 N N . PRO B 1 6 ? -17.422 16.625 -0.108 1 97.62 6 PRO B N 1
ATOM 2573 C CA . PRO B 1 6 ? -17.188 16.828 1.321 1 97.62 6 PRO B CA 1
ATOM 2574 C C . PRO B 1 6 ? -18.297 16.266 2.197 1 97.62 6 PRO B C 1
ATOM 2576 O O . PRO B 1 6 ? -18.047 15.867 3.338 1 97.62 6 PRO B O 1
ATOM 2579 N N . ASN B 1 7 ? -19.5 16.219 1.68 1 97 7 ASN B N 1
ATOM 2580 C CA . ASN B 1 7 ? -20.641 15.805 2.504 1 97 7 ASN B CA 1
ATOM 2581 C C . ASN B 1 7 ? -21.109 14.406 2.148 1 97 7 ASN B C 1
ATOM 2583 O O . ASN B 1 7 ? -22.219 14.008 2.514 1 97 7 ASN B O 1
ATOM 2587 N N . SER B 1 8 ? -20.312 13.695 1.394 1 96.81 8 SER B N 1
ATOM 2588 C CA . SER B 1 8 ? -20.656 12.305 1.122 1 96.81 8 SER B CA 1
ATOM 2589 C C . SER B 1 8 ? -20.828 11.508 2.414 1 96.81 8 SER B C 1
ATOM 2591 O O . SER B 1 8 ? -20.047 11.688 3.357 1 96.81 8 SER B O 1
ATOM 2593 N N . SER B 1 9 ? -21.734 10.602 2.467 1 96.62 9 SER B N 1
ATOM 2594 C CA . SER B 1 9 ? -22.094 9.898 3.695 1 96.62 9 SER B CA 1
ATOM 2595 C C . SER B 1 9 ? -21.016 8.883 4.078 1 96.62 9 SER B C 1
ATOM 2597 O O . SER B 1 9 ? -20.953 8.438 5.227 1 96.62 9 SER B O 1
ATOM 2599 N N . PHE B 1 10 ? -20.266 8.508 3.068 1 96.69 10 PHE B N 1
ATOM 2600 C CA . PHE B 1 10 ? -19.219 7.539 3.359 1 96.69 10 PHE B CA 1
ATOM 2601 C C . PHE B 1 10 ? -18.078 7.66 2.355 1 96.69 10 PHE B C 1
ATOM 2603 O O . PHE B 1 10 ? -18.219 8.289 1.307 1 96.69 10 PHE B O 1
ATOM 2610 N N . TYR B 1 11 ? -16.953 7.285 2.705 1 96.19 11 TYR B N 1
ATOM 2611 C CA . TYR B 1 11 ? -15.789 7.082 1.851 1 96.19 11 TYR B CA 1
ATOM 2612 C C . TYR B 1 11 ? -15.406 5.605 1.79 1 96.19 11 TYR B C 1
ATOM 2614 O O . TYR B 1 11 ? -15.328 4.938 2.822 1 96.19 11 TYR B O 1
ATOM 2622 N N . GLN B 1 12 ? -15.281 5.051 0.627 1 95.12 12 GLN B N 1
ATOM 2623 C CA . GLN B 1 12 ? -15.008 3.631 0.434 1 95.12 12 GLN B CA 1
ATOM 2624 C C . GLN B 1 12 ? -14.086 3.408 -0.765 1 95.12 12 GLN B C 1
ATOM 2626 O O . GLN B 1 12 ? -14.555 3.125 -1.869 1 95.12 12 GLN B O 1
ATOM 2631 N N . PRO B 1 13 ? -12.758 3.512 -0.494 1 92.44 13 PRO B N 1
ATOM 2632 C CA . PRO B 1 13 ? -11.805 3.34 -1.599 1 92.44 13 PRO B CA 1
ATOM 2633 C C . PRO B 1 13 ? -11.898 1.958 -2.244 1 92.44 13 PRO B C 1
ATOM 2635 O O . PRO B 1 13 ? -11.883 0.943 -1.543 1 92.44 13 PRO B O 1
ATOM 2638 N N . PHE B 1 14 ? -12.086 1.918 -3.586 1 93.88 14 PHE B N 1
ATOM 2639 C CA . PHE B 1 14 ? -12.18 0.701 -4.383 1 93.88 14 PHE B CA 1
ATOM 2640 C C . PHE B 1 14 ? -13.273 -0.216 -3.852 1 93.88 14 PHE B C 1
ATOM 2642 O O . PHE B 1 14 ? -13.156 -1.44 -3.934 1 93.88 14 PHE B O 1
ATOM 2649 N N . GLY B 1 15 ? -14.195 0.376 -3.221 1 93.44 15 GLY B N 1
ATOM 2650 C CA . GLY B 1 15 ? -15.328 -0.378 -2.701 1 93.44 15 GLY B CA 1
ATOM 2651 C C . GLY B 1 15 ? -14.977 -1.221 -1.489 1 93.44 15 GLY B C 1
ATOM 2652 O O . GLY B 1 15 ? -15.688 -2.172 -1.16 1 93.44 15 GLY B O 1
ATOM 2653 N N . ALA B 1 16 ? -13.852 -0.925 -0.883 1 93.31 16 ALA B N 1
ATOM 2654 C CA . ALA B 1 16 ? -13.391 -1.669 0.284 1 93.31 16 ALA B CA 1
ATOM 2655 C C . ALA B 1 16 ? -13.375 -0.787 1.529 1 93.31 16 ALA B C 1
ATOM 2657 O O . ALA B 1 16 ? -13.156 0.423 1.438 1 93.31 16 ALA B O 1
ATOM 2658 N N . PHE B 1 17 ? -13.641 -1.344 2.723 1 90.5 17 PHE B N 1
ATOM 2659 C CA . PHE B 1 17 ? -13.547 -0.701 4.027 1 90.5 17 PHE B CA 1
ATOM 2660 C C . PHE B 1 17 ? -14.375 0.578 4.062 1 90.5 17 PHE B C 1
ATOM 2662 O O . PHE B 1 17 ? -13.828 1.675 4.199 1 90.5 17 PHE B O 1
ATOM 2669 N N . LYS B 1 18 ? -15.586 0.506 4.199 1 94 18 LYS B N 1
ATOM 2670 C CA . LYS B 1 18 ? -16.5 1.646 4.211 1 94 18 LYS B CA 1
ATOM 2671 C C . LYS B 1 18 ? -16.328 2.475 5.48 1 94 18 LYS B C 1
ATOM 2673 O O . LYS B 1 18 ? -16.406 1.947 6.59 1 94 18 LYS B O 1
ATOM 2678 N N . TYR B 1 19 ? -15.977 3.736 5.324 1 96.19 19 TYR B N 1
ATOM 2679 C CA . TYR B 1 19 ? -15.93 4.703 6.414 1 96.19 19 TYR B CA 1
ATOM 2680 C C . TYR B 1 19 ? -17.141 5.617 6.383 1 96.19 19 TYR B C 1
ATOM 2682 O O . TYR B 1 19 ? -17.281 6.457 5.492 1 96.19 19 TYR B O 1
ATOM 2690 N N . ASP B 1 20 ? -17.953 5.574 7.422 1 97.19 20 ASP B N 1
ATOM 2691 C CA . ASP B 1 20 ? -19.219 6.316 7.449 1 97.19 20 ASP B CA 1
ATOM 2692 C C . ASP B 1 20 ? -19.062 7.633 8.211 1 97.19 20 ASP B C 1
ATOM 2694 O O . ASP B 1 20 ? -18.359 7.691 9.227 1 97.19 20 ASP B O 1
ATOM 2698 N N . LEU B 1 21 ? -19.688 8.664 7.625 1 95.81 21 LEU B N 1
ATOM 2699 C CA . LEU B 1 21 ? -19.859 9.875 8.422 1 95.81 21 LEU B CA 1
ATOM 2700 C C . LEU B 1 21 ? -20.906 9.656 9.516 1 95.81 21 LEU B C 1
ATOM 2702 O O . LEU B 1 21 ? -22.078 9.438 9.227 1 95.81 21 LEU B O 1
ATOM 2706 N N . LYS B 1 22 ? -20.5 9.672 10.719 1 92.94 22 LYS B N 1
ATOM 2707 C CA . LYS B 1 22 ? -21.375 9.328 11.828 1 92.94 22 LYS B CA 1
ATOM 2708 C C . LYS B 1 22 ? -21.938 10.578 12.492 1 92.94 22 LYS B C 1
ATOM 2710 O O . LYS B 1 22 ? -22.812 10.492 13.359 1 92.94 22 LYS B O 1
ATOM 2715 N N . HIS B 1 23 ? -21.469 11.719 12.086 1 91.06 23 HIS B N 1
ATOM 2716 C CA . HIS B 1 23 ? -21.859 12.969 12.742 1 91.06 23 HIS B CA 1
ATOM 2717 C C . HIS B 1 23 ? -22.469 13.945 11.742 1 91.06 23 HIS B C 1
ATOM 2719 O O . HIS B 1 23 ? -22.594 13.633 10.555 1 91.06 23 HIS B O 1
ATOM 2725 N N . GLY B 1 24 ? -22.906 15.016 12.328 1 89.44 24 GLY B N 1
ATOM 2726 C CA . GLY B 1 24 ? -23.375 16.094 11.461 1 89.44 24 GLY B CA 1
ATOM 2727 C C . GLY B 1 24 ? -22.266 16.672 10.602 1 89.44 24 GLY B C 1
ATOM 2728 O O . GLY B 1 24 ? -21.094 16.609 10.961 1 89.44 24 GLY B O 1
ATOM 2729 N N . VAL B 1 25 ? -22.641 17.234 9.469 1 96.06 25 VAL B N 1
ATOM 2730 C CA . VAL B 1 25 ? -21.719 17.797 8.5 1 96.06 25 VAL B CA 1
ATOM 2731 C C . VAL B 1 25 ? -21.469 19.281 8.828 1 96.06 25 VAL B C 1
ATOM 2733 O O . VAL B 1 25 ? -22.406 20.078 8.867 1 96.06 25 VAL B O 1
ATOM 2736 N N . HIS B 1 26 ? -20.234 19.594 9.094 1 96.81 26 HIS B N 1
ATOM 2737 C CA . HIS B 1 26 ? -19.844 20.969 9.375 1 96.81 26 HIS B CA 1
ATOM 2738 C C . HIS B 1 26 ? -19.219 21.625 8.148 1 96.81 26 HIS B C 1
ATOM 2740 O O . HIS B 1 26 ? -19.188 22.859 8.047 1 96.81 26 HIS B O 1
ATOM 2746 N N . PHE B 1 27 ? -18.75 20.844 7.246 1 97.88 27 PHE B N 1
ATOM 2747 C CA . PHE B 1 27 ? -18.156 21.297 5.992 1 97.88 27 PHE B CA 1
ATOM 2748 C C . PHE B 1 27 ? -18.828 20.625 4.801 1 97.88 27 PHE B C 1
ATOM 2750 O O . PHE B 1 27 ? -18.297 19.688 4.223 1 97.88 27 PHE B O 1
ATOM 2757 N N . PRO B 1 28 ? -19.906 21.188 4.352 1 97.44 28 PRO B N 1
ATOM 2758 C CA . PRO B 1 28 ? -20.703 20.516 3.311 1 97.44 28 PRO B CA 1
ATOM 2759 C C . PRO B 1 28 ? -20.156 20.781 1.907 1 97.44 28 PRO B C 1
ATOM 2761 O O . PRO B 1 28 ? -20.516 20.062 0.963 1 97.44 28 PRO B O 1
ATOM 2764 N N . GLU B 1 29 ? -19.328 21.859 1.767 1 97.75 29 GLU B N 1
ATOM 2765 C CA . GLU B 1 29 ? -18.828 22.266 0.456 1 97.75 29 GLU B CA 1
ATOM 2766 C C . GLU B 1 29 ? -17.297 22.375 0.462 1 97.75 29 GLU B C 1
ATOM 2768 O O . GLU B 1 29 ? -16.688 22.562 1.518 1 97.75 29 GLU B O 1
ATOM 2773 N N . PRO B 1 30 ? -16.688 22.219 -0.736 1 98.25 30 PRO B N 1
ATOM 2774 C CA . PRO B 1 30 ? -15.234 22.438 -0.805 1 98.25 30 PRO B CA 1
ATOM 2775 C C . PRO B 1 30 ? -14.812 23.812 -0.295 1 98.25 30 PRO B C 1
ATOM 2777 O O . PRO B 1 30 ? -15.492 24.797 -0.555 1 98.25 30 PRO B O 1
ATOM 2780 N N . LEU B 1 31 ? -13.734 23.891 0.339 1 98.44 31 LEU B N 1
ATOM 2781 C CA . LEU B 1 31 ? -13.258 25.141 0.938 1 98.44 31 LEU B CA 1
ATOM 2782 C C . LEU B 1 31 ? -12.375 25.906 -0.036 1 98.44 31 LEU B C 1
ATOM 2784 O O . LEU B 1 31 ? -12.148 27.109 0.139 1 98.44 31 LEU B O 1
ATOM 2788 N N . GLY B 1 32 ? -11.859 25.188 -1 1 98.12 32 GLY B N 1
ATOM 2789 C CA . GLY B 1 32 ? -10.938 25.859 -1.898 1 98.12 32 GLY B CA 1
ATOM 2790 C C . GLY B 1 32 ? -9.789 26.531 -1.176 1 98.12 32 GLY B C 1
ATOM 2791 O O . GLY B 1 32 ? -9.125 25.906 -0.341 1 98.12 32 GLY B O 1
ATOM 2792 N N . HIS B 1 33 ? -9.555 27.828 -1.453 1 98.5 33 HIS B N 1
ATOM 2793 C CA . HIS B 1 33 ? -8.43 28.547 -0.885 1 98.5 33 HIS B CA 1
ATOM 2794 C C . HIS B 1 33 ? -8.68 28.906 0.573 1 98.5 33 HIS B C 1
ATOM 2796 O O . HIS B 1 33 ? -7.789 29.422 1.256 1 98.5 33 HIS B O 1
ATOM 2802 N N . ASP B 1 34 ? -9.852 28.656 1.048 1 98.69 34 ASP B N 1
ATOM 2803 C CA . ASP B 1 34 ? -10.125 28.859 2.469 1 98.69 34 ASP B CA 1
ATOM 2804 C C . ASP B 1 34 ? -9.5 27.75 3.311 1 98.69 34 ASP B C 1
ATOM 2806 O O . ASP B 1 34 ? -9.453 27.844 4.539 1 98.69 34 ASP B O 1
ATOM 2810 N N . LEU B 1 35 ? -9.078 26.672 2.676 1 98.88 35 LEU B N 1
ATOM 2811 C CA . LEU B 1 35 ? -8.234 25.656 3.295 1 98.88 35 LEU B CA 1
ATOM 2812 C C . LEU B 1 35 ? -6.797 25.766 2.793 1 98.88 35 LEU B C 1
ATOM 2814 O O . LEU B 1 35 ? -6.562 25.906 1.592 1 98.88 35 LEU B O 1
ATOM 2818 N N . CYS B 1 36 ? -5.867 25.781 3.699 1 98.88 36 CYS B N 1
ATOM 2819 C CA . CYS B 1 36 ? -4.48 25.844 3.252 1 98.88 36 CYS B CA 1
ATOM 2820 C C . CYS B 1 36 ? -3.666 24.688 3.807 1 98.88 36 CYS B C 1
ATOM 2822 O O . CYS B 1 36 ? -4.051 24.078 4.805 1 98.88 36 CYS B O 1
ATOM 2824 N N . ILE B 1 37 ? -2.637 24.297 3.164 1 98.94 37 ILE B N 1
ATOM 2825 C CA . ILE B 1 37 ? -1.64 23.328 3.58 1 98.94 37 ILE B CA 1
ATOM 2826 C C . ILE B 1 37 ? -0.284 24 3.748 1 98.94 37 ILE B C 1
ATOM 2828 O O . ILE B 1 37 ? 0.174 24.719 2.852 1 98.94 37 ILE B O 1
ATOM 2832 N N . ILE B 1 38 ? 0.336 23.812 4.898 1 98.94 38 ILE B N 1
ATOM 2833 C CA . ILE B 1 38 ? 1.566 24.516 5.242 1 98.94 38 ILE B CA 1
ATOM 2834 C C . ILE B 1 38 ? 2.695 23.5 5.457 1 98.94 38 ILE B C 1
ATOM 2836 O O . ILE B 1 38 ? 2.6 22.625 6.32 1 98.94 38 ILE B O 1
ATOM 2840 N N . ASP B 1 39 ? 3.693 23.656 4.633 1 98.81 39 ASP B N 1
ATOM 2841 C CA . ASP B 1 39 ? 5.008 23.094 4.938 1 98.81 39 ASP B CA 1
ATOM 2842 C C . ASP B 1 39 ? 5.938 24.156 5.512 1 98.81 39 ASP B C 1
ATOM 2844 O O . ASP B 1 39 ? 5.93 25.297 5.062 1 98.81 39 ASP B O 1
ATOM 2848 N N . LEU B 1 40 ? 6.695 23.828 6.441 1 98.06 40 LEU B N 1
ATOM 2849 C CA . LEU B 1 40 ? 7.781 24.703 6.867 1 98.06 40 LEU B CA 1
ATOM 2850 C C . LEU B 1 40 ? 9.047 23.891 7.141 1 98.06 40 LEU B C 1
ATOM 2852 O O . LEU B 1 40 ? 8.984 22.781 7.668 1 98.06 40 LEU B O 1
ATOM 2856 N N . ASP B 1 41 ? 10.148 24.422 6.746 1 97.75 41 ASP B N 1
ATOM 2857 C CA . ASP B 1 41 ? 11.422 23.734 6.895 1 97.75 41 ASP B CA 1
ATOM 2858 C C . ASP B 1 41 ? 12.586 24.719 6.93 1 97.75 41 ASP B C 1
ATOM 2860 O O . ASP B 1 41 ? 12.531 25.766 6.277 1 97.75 41 ASP B O 1
ATOM 2864 N N . ASN B 1 42 ? 13.555 24.438 7.801 1 97.19 42 ASN B N 1
ATOM 2865 C CA . ASN B 1 42 ? 14.734 25.297 7.809 1 97.19 42 ASN B CA 1
ATOM 2866 C C . ASN B 1 42 ? 15.836 24.734 6.91 1 97.19 42 ASN B C 1
ATOM 2868 O O . ASN B 1 42 ? 16.844 25.391 6.676 1 97.19 42 ASN B O 1
ATOM 2872 N N . ARG B 1 43 ? 15.719 23.625 6.445 1 96.5 43 ARG B N 1
ATOM 2873 C CA . ARG B 1 43 ? 16.625 23.078 5.438 1 96.5 43 ARG B CA 1
ATOM 2874 C C . ARG B 1 43 ? 16.266 23.578 4.043 1 96.5 43 ARG B C 1
ATOM 2876 O O . ARG B 1 43 ? 15.086 23.656 3.689 1 96.5 43 ARG B O 1
ATOM 2883 N N . PRO B 1 44 ? 17.188 23.766 3.221 1 96.06 44 PRO B N 1
ATOM 2884 C CA . PRO B 1 44 ? 16.906 24.391 1.933 1 96.06 44 PRO B CA 1
ATOM 2885 C C . PRO B 1 44 ? 16.344 23.422 0.907 1 96.06 44 PRO B C 1
ATOM 2887 O O . PRO B 1 44 ? 15.641 23.828 -0.024 1 96.06 44 PRO B O 1
ATOM 2890 N N . PHE B 1 45 ? 16.625 22.172 0.932 1 97.44 45 PHE B N 1
ATOM 2891 C CA . PHE B 1 45 ? 16.25 21.141 -0.025 1 97.44 45 PHE B CA 1
ATOM 2892 C C . PHE B 1 45 ? 16.609 21.562 -1.444 1 97.44 45 PHE B C 1
ATOM 2894 O O . PHE B 1 45 ? 15.82 21.391 -2.371 1 97.44 45 PHE B O 1
ATOM 2901 N N . ASP B 1 46 ? 17.844 22.094 -1.522 1 97.62 46 ASP B N 1
ATOM 2902 C CA . ASP B 1 46 ? 18.234 22.641 -2.824 1 97.62 46 ASP B CA 1
ATOM 2903 C C . ASP B 1 46 ? 19.406 21.875 -3.412 1 97.62 46 ASP B C 1
ATOM 2905 O O . ASP B 1 46 ? 20.031 22.312 -4.379 1 97.62 46 ASP B O 1
ATOM 2909 N N . ALA B 1 47 ? 19.781 20.734 -2.83 1 97.19 47 ALA B N 1
ATOM 2910 C CA . ALA B 1 47 ? 20.797 19.844 -3.396 1 97.19 47 ALA B CA 1
ATOM 2911 C C . ALA B 1 47 ? 20.234 19.047 -4.566 1 97.19 47 ALA B C 1
ATOM 2913 O O . ALA B 1 47 ? 19.031 18.984 -4.766 1 97.19 47 ALA B O 1
ATOM 2914 N N . PRO B 1 48 ? 21.141 18.438 -5.34 1 95.75 48 PRO B N 1
ATOM 2915 C CA . PRO B 1 48 ? 20.641 17.578 -6.422 1 95.75 48 PRO B CA 1
ATOM 2916 C C . PRO B 1 48 ? 19.688 16.484 -5.926 1 95.75 48 PRO B C 1
ATOM 2918 O O . PRO B 1 48 ? 19.922 15.875 -4.883 1 95.75 48 PRO B O 1
ATOM 2921 N N . ASN B 1 49 ? 18.594 16.281 -6.613 1 94.38 49 ASN B N 1
ATOM 2922 C CA . ASN B 1 49 ? 17.562 15.281 -6.352 1 94.38 49 ASN B CA 1
ATOM 2923 C C . ASN B 1 49 ? 16.703 15.664 -5.152 1 94.38 49 ASN B C 1
ATOM 2925 O O . ASN B 1 49 ? 16.031 14.805 -4.57 1 94.38 49 ASN B O 1
ATOM 2929 N N . GLN B 1 50 ? 16.766 16.953 -4.805 1 97.81 50 GLN B N 1
ATOM 2930 C CA . GLN B 1 50 ? 15.859 17.484 -3.803 1 97.81 50 GLN B CA 1
ATOM 2931 C C . GLN B 1 50 ? 14.82 18.406 -4.441 1 97.81 50 GLN B C 1
ATOM 2933 O O . GLN B 1 50 ? 14.961 18.812 -5.598 1 97.81 50 GLN B O 1
ATOM 2938 N N . ILE B 1 51 ? 13.766 18.703 -3.752 1 98.44 51 ILE B N 1
ATOM 2939 C CA . ILE B 1 51 ? 12.531 19.266 -4.281 1 98.44 51 ILE B CA 1
ATOM 2940 C C . ILE B 1 51 ? 12.812 20.641 -4.879 1 98.44 51 ILE B C 1
ATOM 2942 O O . ILE B 1 51 ? 12.141 21.062 -5.82 1 98.44 51 ILE B O 1
ATOM 2946 N N . PHE B 1 52 ? 13.805 21.359 -4.359 1 98.56 52 PHE B N 1
ATOM 2947 C CA . PHE B 1 52 ? 14.164 22.672 -4.887 1 98.56 52 PHE B CA 1
ATOM 2948 C C . PHE B 1 52 ? 15.531 22.625 -5.551 1 98.56 52 PHE B C 1
ATOM 2950 O O . PHE B 1 52 ? 16.156 23.672 -5.762 1 98.56 52 PHE B O 1
ATOM 2957 N N . GLY B 1 53 ? 16.016 21.438 -5.785 1 97.12 53 GLY B N 1
ATOM 2958 C CA . GLY B 1 53 ? 17.328 21.266 -6.391 1 97.12 53 GLY B CA 1
ATOM 2959 C C . GLY B 1 53 ? 17.344 21.547 -7.879 1 97.12 53 GLY B C 1
ATOM 2960 O O . GLY B 1 53 ? 16.281 21.781 -8.477 1 97.12 53 GLY B O 1
ATOM 2961 N N . PRO B 1 54 ? 18.516 21.531 -8.406 1 95.19 54 PRO B N 1
ATOM 2962 C CA . PRO B 1 54 ? 18.703 21.906 -9.812 1 95.19 54 PRO B CA 1
ATOM 2963 C C . PRO B 1 54 ? 18.188 20.844 -10.773 1 95.19 54 PRO B C 1
ATOM 2965 O O . PRO B 1 54 ? 17.906 21.141 -11.938 1 95.19 54 PRO B O 1
ATOM 2968 N N . ASN B 1 55 ? 18.109 19.594 -10.297 1 94.31 55 ASN B N 1
ATOM 2969 C CA . ASN B 1 55 ? 17.672 18.5 -11.148 1 94.31 55 ASN B CA 1
ATOM 2970 C C . ASN B 1 55 ? 16.297 17.984 -10.75 1 94.31 55 ASN B C 1
ATOM 2972 O O . ASN B 1 55 ? 15.977 17.906 -9.562 1 94.31 55 ASN B O 1
ATOM 2976 N N . VAL B 1 56 ? 15.555 17.641 -11.836 1 96.38 56 VAL B N 1
ATOM 2977 C CA . VAL B 1 56 ? 14.234 17.062 -11.609 1 96.38 56 VAL B CA 1
ATOM 2978 C C . VAL B 1 56 ? 14.375 15.625 -11.117 1 96.38 56 VAL B C 1
ATOM 2980 O O . VAL B 1 56 ? 15.172 14.844 -11.656 1 96.38 56 VAL B O 1
ATOM 2983 N N . MET B 1 57 ? 13.695 15.289 -10.062 1 97.81 57 MET B N 1
ATOM 2984 C CA . MET B 1 57 ? 13.711 13.938 -9.523 1 97.81 57 MET B CA 1
ATOM 2985 C C . MET B 1 57 ? 13.094 12.945 -10.508 1 97.81 57 MET B C 1
ATOM 2987 O O . MET B 1 57 ? 12.109 13.273 -11.18 1 97.81 57 MET B O 1
ATOM 2991 N N . SER B 1 58 ? 13.664 11.773 -10.57 1 96.75 58 SER B N 1
ATOM 2992 C CA . SER B 1 58 ? 13.188 10.773 -11.523 1 96.75 58 SER B CA 1
ATOM 2993 C C . SER B 1 58 ? 13.328 9.367 -10.953 1 96.75 58 SER B C 1
ATOM 2995 O O . SER B 1 58 ? 14.406 8.969 -10.516 1 96.75 58 SER B O 1
ATOM 2997 N N . TRP B 1 59 ? 12.164 8.633 -11.016 1 94.81 59 TRP B N 1
ATOM 2998 C CA . TRP B 1 59 ? 12.234 7.227 -10.641 1 94.81 59 TRP B CA 1
ATOM 2999 C C . TRP B 1 59 ? 13.047 6.434 -11.664 1 94.81 59 TRP B C 1
ATOM 3001 O O . TRP B 1 59 ? 13.672 5.426 -11.32 1 94.81 59 TRP B O 1
ATOM 3011 N N . GLU B 1 60 ? 13.07 6.852 -12.883 1 91.5 60 GLU B N 1
ATOM 3012 C CA . GLU B 1 60 ? 13.633 6.098 -14 1 91.5 60 GLU B CA 1
ATOM 3013 C C . GLU B 1 60 ? 15.141 6.305 -14.102 1 91.5 60 GLU B C 1
ATOM 3015 O O . GLU B 1 60 ? 15.891 5.359 -14.367 1 91.5 60 GLU B O 1
ATOM 3020 N N . LYS B 1 61 ? 15.57 7.5 -13.906 1 91.31 61 LYS B N 1
ATOM 3021 C CA . LYS B 1 61 ? 16.969 7.828 -14.125 1 91.31 61 LYS B CA 1
ATOM 3022 C C . LYS B 1 61 ? 17.797 7.605 -12.867 1 91.31 61 LYS B C 1
ATOM 3024 O O . LYS B 1 61 ? 18.891 7.051 -12.922 1 91.31 61 LYS B O 1
ATOM 3029 N N . ASP B 1 62 ? 17.25 8.055 -11.68 1 92 62 ASP B N 1
ATOM 3030 C CA . ASP B 1 62 ? 18.031 8.023 -10.445 1 92 62 ASP B CA 1
ATOM 3031 C C . ASP B 1 62 ? 17.109 7.832 -9.234 1 92 62 ASP B C 1
ATOM 3033 O O . ASP B 1 62 ? 17.125 8.641 -8.305 1 92 62 ASP B O 1
ATOM 3037 N N . ALA B 1 63 ? 16.531 6.664 -9.195 1 94.44 63 ALA B N 1
ATOM 3038 C CA . ALA B 1 63 ? 15.555 6.41 -8.141 1 94.44 63 ALA B CA 1
ATOM 3039 C C . ALA B 1 63 ? 16.219 6.41 -6.766 1 94.44 63 ALA B C 1
ATOM 3041 O O . ALA B 1 63 ? 15.641 6.887 -5.789 1 94.44 63 ALA B O 1
ATOM 3042 N N . GLU B 1 64 ? 17.406 5.887 -6.684 1 94.88 64 GLU B N 1
ATOM 3043 C CA . GLU B 1 64 ? 18.125 5.785 -5.414 1 94.88 64 GLU B CA 1
ATOM 3044 C C . GLU B 1 64 ? 18.453 7.164 -4.855 1 94.88 64 GLU B C 1
ATOM 3046 O O . GLU B 1 64 ? 18.531 7.344 -3.637 1 94.88 64 GLU B O 1
ATOM 3051 N N . LYS B 1 65 ? 18.578 8.109 -5.715 1 95.94 65 LYS B N 1
ATOM 3052 C CA . LYS B 1 65 ? 19.016 9.438 -5.309 1 95.94 65 LYS B CA 1
ATOM 3053 C C . LYS B 1 65 ? 17.828 10.328 -4.961 1 95.94 65 LYS B C 1
ATOM 3055 O O . LYS B 1 65 ? 18.016 11.422 -4.422 1 95.94 65 LYS B O 1
ATOM 3060 N N . VAL B 1 66 ? 16.641 9.836 -5.344 1 97 66 VAL B N 1
ATOM 3061 C CA . VAL B 1 66 ? 15.453 10.617 -5 1 97 66 VAL B CA 1
ATOM 3062 C C . VAL B 1 66 ? 15.398 10.844 -3.492 1 97 66 VAL B C 1
ATOM 3064 O O . VAL B 1 66 ? 15.531 9.898 -2.713 1 97 66 VAL B O 1
ATOM 3067 N N . HIS B 1 67 ? 15.234 12.062 -3.119 1 97.75 67 HIS B N 1
ATOM 3068 C CA . HIS B 1 67 ? 15.211 12.445 -1.712 1 97.75 67 HIS B CA 1
ATOM 3069 C C . HIS B 1 67 ? 13.844 12.188 -1.093 1 97.75 67 HIS B C 1
ATOM 3071 O O . HIS B 1 67 ? 12.836 12.758 -1.537 1 97.75 67 HIS B O 1
ATOM 3077 N N . GLY B 1 68 ? 13.797 11.375 -0.036 1 97.38 68 GLY B N 1
ATOM 3078 C CA . GLY B 1 68 ? 12.547 10.922 0.565 1 97.38 68 GLY B CA 1
ATOM 3079 C C . GLY B 1 68 ? 11.672 12.062 1.041 1 97.38 68 GLY B C 1
ATOM 3080 O O . GLY B 1 68 ? 10.508 12.164 0.643 1 97.38 68 GLY B O 1
ATOM 3081 N N . LEU B 1 69 ? 12.18 12.992 1.794 1 98.06 69 LEU B N 1
ATOM 3082 C CA . LEU B 1 69 ? 11.406 14.094 2.346 1 98.06 69 LEU B CA 1
ATOM 3083 C C . LEU B 1 69 ? 10.898 15.016 1.237 1 98.06 69 LEU B C 1
ATOM 3085 O O . LEU B 1 69 ? 9.82 15.594 1.349 1 98.06 69 LEU B O 1
ATOM 3089 N N . SER B 1 70 ? 11.641 15.062 0.117 1 98.44 70 SER B N 1
ATOM 3090 C CA . SER B 1 70 ? 11.234 15.883 -1.025 1 98.44 70 SER B CA 1
ATOM 3091 C C . SER B 1 70 ? 9.953 15.359 -1.658 1 98.44 70 SER B C 1
ATOM 3093 O O . SER B 1 70 ? 9.078 16.141 -2.045 1 98.44 70 SER B O 1
ATOM 3095 N N . VAL B 1 71 ? 9.844 14.039 -1.706 1 98.31 71 VAL B N 1
ATOM 3096 C CA . VAL B 1 71 ? 8.625 13.516 -2.316 1 98.31 71 VAL B CA 1
ATOM 3097 C C . VAL B 1 71 ? 7.457 13.656 -1.347 1 98.31 71 VAL B C 1
ATOM 3099 O O . VAL B 1 71 ? 6.297 13.688 -1.764 1 98.31 71 VAL B O 1
ATOM 3102 N N . GLY B 1 72 ? 7.75 13.766 -0.034 1 98.5 72 GLY B N 1
ATOM 3103 C CA . GLY B 1 72 ? 6.711 14.141 0.915 1 98.5 72 GLY B CA 1
ATOM 3104 C C . GLY B 1 72 ? 6.145 15.523 0.665 1 98.5 72 GLY B C 1
ATOM 3105 O O . GLY B 1 72 ? 4.926 15.703 0.651 1 98.5 72 GLY B O 1
ATOM 3106 N N . VAL B 1 73 ? 7.016 16.453 0.428 1 98.81 73 VAL B N 1
ATOM 3107 C CA . VAL B 1 73 ? 6.613 17.812 0.113 1 98.81 73 VAL B CA 1
ATOM 3108 C C . VAL B 1 73 ? 5.793 17.828 -1.174 1 98.81 73 VAL B C 1
ATOM 3110 O O . VAL B 1 73 ? 4.758 18.5 -1.249 1 98.81 73 VAL B O 1
ATOM 3113 N N . LEU B 1 74 ? 6.238 17.094 -2.145 1 98.81 74 LEU B N 1
ATOM 3114 C CA . LEU B 1 74 ? 5.516 17.016 -3.41 1 98.81 74 LEU B CA 1
ATOM 3115 C C . LEU B 1 74 ? 4.109 16.469 -3.201 1 98.81 74 LEU B C 1
ATOM 3117 O O . LEU B 1 74 ? 3.158 16.938 -3.828 1 98.81 74 LEU B O 1
ATOM 3121 N N . ASN B 1 75 ? 4.008 15.438 -2.377 1 98.75 75 ASN B N 1
ATOM 3122 C CA . ASN B 1 75 ? 2.715 14.875 -2.012 1 98.75 75 ASN B CA 1
ATOM 3123 C C . ASN B 1 75 ? 1.754 15.953 -1.517 1 98.75 75 ASN B C 1
ATOM 3125 O O . ASN B 1 75 ? 0.595 15.992 -1.933 1 98.75 75 ASN B O 1
ATOM 3129 N N . HIS B 1 76 ? 2.227 16.844 -0.649 1 98.94 76 HIS B N 1
ATOM 3130 C CA . HIS B 1 76 ? 1.41 17.922 -0.094 1 98.94 76 HIS B CA 1
ATOM 3131 C C . HIS B 1 76 ? 0.928 18.875 -1.188 1 98.94 76 HIS B C 1
ATOM 3133 O O . HIS B 1 76 ? -0.256 19.203 -1.245 1 98.94 76 HIS B O 1
ATOM 3139 N N . TRP B 1 77 ? 1.822 19.234 -2.029 1 98.94 77 TRP B N 1
ATOM 3140 C CA . TRP B 1 77 ? 1.5 20.172 -3.102 1 98.94 77 TRP B CA 1
ATOM 3141 C C . TRP B 1 77 ? 0.501 19.562 -4.078 1 98.94 77 TRP B C 1
ATOM 3143 O O . TRP B 1 77 ? -0.461 20.219 -4.484 1 98.94 77 TRP B O 1
ATOM 3153 N N . LEU B 1 78 ? 0.719 18.359 -4.438 1 98.81 78 LEU B N 1
ATOM 3154 C CA . LEU B 1 78 ? -0.186 17.656 -5.348 1 98.81 78 LEU B CA 1
ATOM 3155 C C . LEU B 1 78 ? -1.594 17.594 -4.766 1 98.81 78 LEU B C 1
ATOM 3157 O O . LEU B 1 78 ? -2.576 17.812 -5.477 1 98.81 78 LEU B O 1
ATOM 3161 N N . TYR B 1 79 ? -1.661 17.219 -3.531 1 98.75 79 TYR B N 1
ATOM 3162 C CA . TYR B 1 79 ? -2.949 17.156 -2.854 1 98.75 79 TYR B CA 1
ATOM 3163 C C . TYR B 1 79 ? -3.662 18.5 -2.891 1 98.75 79 TYR B C 1
ATOM 3165 O O . TYR B 1 79 ? -4.863 18.562 -3.17 1 98.75 79 TYR B O 1
ATOM 3173 N N . ALA B 1 80 ? -2.93 19.531 -2.6 1 98.88 80 ALA B N 1
ATOM 3174 C CA . ALA B 1 80 ? -3.49 20.875 -2.668 1 98.88 80 ALA B CA 1
ATOM 3175 C C . ALA B 1 80 ? -4 21.188 -4.07 1 98.88 80 ALA B C 1
ATOM 3177 O O . ALA B 1 80 ? -5.094 21.734 -4.234 1 98.88 80 ALA B O 1
ATOM 3178 N N . LYS B 1 81 ? -3.248 20.844 -5.07 1 98.44 81 LYS B N 1
ATOM 3179 C CA . LYS B 1 81 ? -3.625 21.094 -6.457 1 98.44 81 LYS B CA 1
ATOM 3180 C C . LYS B 1 81 ? -4.895 20.328 -6.824 1 98.44 81 LYS B C 1
ATOM 3182 O O . LYS B 1 81 ? -5.789 20.875 -7.477 1 98.44 81 LYS B O 1
ATOM 3187 N N . ILE B 1 82 ? -4.98 19.141 -6.355 1 97.94 82 ILE B N 1
ATOM 3188 C CA . ILE B 1 82 ? -6.105 18.281 -6.684 1 97.94 82 ILE B CA 1
ATOM 3189 C C . ILE B 1 82 ? -7.395 18.859 -6.117 1 97.94 82 ILE B C 1
ATOM 3191 O O . ILE B 1 82 ? -8.445 18.812 -6.766 1 97.94 82 ILE B O 1
ATOM 3195 N N . HIS B 1 83 ? -7.316 19.484 -4.98 1 98.56 83 HIS B N 1
ATOM 3196 C CA . HIS B 1 83 ? -8.531 19.875 -4.273 1 98.56 83 HIS B CA 1
ATOM 3197 C C . HIS B 1 83 ? -8.734 21.391 -4.324 1 98.56 83 HIS B C 1
ATOM 3199 O O . HIS B 1 83 ? -9.758 21.906 -3.852 1 98.56 83 HIS B O 1
ATOM 3205 N N . GLY B 1 84 ? -7.758 22.094 -4.867 1 98.31 84 GLY B N 1
ATOM 3206 C CA . GLY B 1 84 ? -7.879 23.547 -4.992 1 98.31 84 GLY B CA 1
ATOM 3207 C C . GLY B 1 84 ? -7.562 24.281 -3.703 1 98.31 84 GLY B C 1
ATOM 3208 O O . GLY B 1 84 ? -8.094 25.359 -3.455 1 98.31 84 GLY B O 1
ATOM 3209 N N . TYR B 1 85 ? -6.773 23.672 -2.859 1 98.88 85 TYR B N 1
ATOM 3210 C CA . TYR B 1 85 ? -6.363 24.312 -1.617 1 98.88 85 TYR B CA 1
ATOM 3211 C C . TYR B 1 85 ? -5.188 25.266 -1.854 1 98.88 85 TYR B C 1
ATOM 3213 O O . TYR B 1 85 ? -4.496 25.156 -2.873 1 98.88 85 TYR B O 1
ATOM 3221 N N . LYS B 1 86 ? -5.043 26.172 -0.944 1 98.88 86 LYS B N 1
ATOM 3222 C CA . LYS B 1 86 ? -3.844 27 -0.98 1 98.88 86 LYS B CA 1
ATOM 3223 C C . LYS B 1 86 ? -2.656 26.281 -0.345 1 98.88 86 LYS B C 1
ATOM 3225 O O . LYS B 1 86 ? -2.793 25.672 0.712 1 98.88 86 LYS B O 1
ATOM 3230 N N . TYR B 1 87 ? -1.546 26.266 -1.022 1 98.88 87 TYR B N 1
ATOM 3231 C CA . TYR B 1 87 ? -0.344 25.609 -0.528 1 98.88 87 TYR B CA 1
ATOM 3232 C C . TYR B 1 87 ? 0.746 26.625 -0.208 1 98.88 87 TYR B C 1
ATOM 3234 O O . TYR B 1 87 ? 0.963 27.562 -0.968 1 98.88 87 TYR B O 1
ATOM 3242 N N . TYR B 1 88 ? 1.402 26.484 0.985 1 98.88 88 TYR B N 1
ATOM 3243 C CA . TYR B 1 88 ? 2.541 27.312 1.386 1 98.88 88 TYR B CA 1
ATOM 3244 C C . TYR B 1 88 ? 3.746 26.438 1.724 1 98.88 88 TYR B C 1
ATOM 3246 O O . TYR B 1 88 ? 3.617 25.438 2.43 1 98.88 88 TYR B O 1
ATOM 3254 N N . PHE B 1 89 ? 4.836 26.766 1.177 1 98.88 89 PHE B N 1
ATOM 3255 C CA . PHE B 1 89 ? 6.117 26.312 1.704 1 98.88 89 PHE B CA 1
ATOM 3256 C C . PHE B 1 89 ? 6.879 27.453 2.35 1 98.88 89 PHE B C 1
ATOM 3258 O O . PHE B 1 89 ? 7.301 28.391 1.663 1 98.88 89 PHE B O 1
ATOM 3265 N N . VAL B 1 90 ? 7.086 27.391 3.643 1 98.75 90 VAL B N 1
ATOM 3266 C CA . VAL B 1 90 ? 7.715 28.469 4.391 1 98.75 90 VAL B CA 1
ATOM 3267 C C . VAL B 1 90 ? 9.148 28.078 4.742 1 98.75 90 VAL B C 1
ATOM 3269 O O . VAL B 1 90 ? 9.375 27.172 5.531 1 98.75 90 VAL B O 1
ATOM 3272 N N . ALA B 1 91 ? 10.078 28.75 4.152 1 98.44 91 ALA B N 1
ATOM 3273 C CA . ALA B 1 91 ? 11.484 28.609 4.535 1 98.44 91 ALA B CA 1
ATOM 3274 C C . ALA B 1 91 ? 11.781 29.359 5.828 1 98.44 91 ALA B C 1
ATOM 3276 O O . ALA B 1 91 ? 11.938 30.578 5.824 1 98.44 91 ALA B O 1
ATOM 3277 N N . ILE B 1 92 ? 11.906 28.578 6.879 1 97.88 92 ILE B N 1
ATOM 3278 C CA . ILE B 1 92 ? 12.078 29.219 8.172 1 97.88 92 ILE B CA 1
ATOM 3279 C C . ILE B 1 92 ? 13.562 29.312 8.516 1 97.88 92 ILE B C 1
ATOM 3281 O O . ILE B 1 92 ? 14.375 28.562 7.965 1 97.88 92 ILE B O 1
ATOM 3285 N N . GLU B 1 93 ? 13.797 30.234 9.422 1 94.75 93 GLU B N 1
ATOM 3286 C CA . GLU B 1 93 ? 15.156 30.391 9.93 1 94.75 93 GLU B CA 1
ATOM 3287 C C . GLU B 1 93 ? 15.359 29.594 11.219 1 94.75 93 GLU B C 1
ATOM 3289 O O . GLU B 1 93 ? 14.469 29.547 12.07 1 94.75 93 GLU B O 1
ATOM 3294 N N . LYS B 1 94 ? 16.453 28.969 11.273 1 92.69 94 LYS B N 1
ATOM 3295 C CA . LYS B 1 94 ? 16.75 28.25 12.508 1 92.69 94 LYS B CA 1
ATOM 3296 C C . LYS B 1 94 ? 16.969 29.219 13.672 1 92.69 94 LYS B C 1
ATOM 3298 O O . LYS B 1 94 ? 17.844 30.078 13.609 1 92.69 94 LYS B O 1
ATOM 3303 N N . PRO B 1 95 ? 16.203 29 14.727 1 93.25 95 PRO B N 1
ATOM 3304 C CA . PRO B 1 95 ? 16.469 29.828 15.906 1 93.25 95 PRO B CA 1
ATOM 3305 C C . PRO B 1 95 ? 17.797 29.469 16.578 1 93.25 95 PRO B C 1
ATOM 3307 O O . PRO B 1 95 ? 18.281 28.344 16.453 1 93.25 95 PRO B O 1
ATOM 3310 N N . GLU B 1 96 ? 18.344 30.406 17.328 1 92.19 96 GLU B N 1
ATOM 3311 C CA . GLU B 1 96 ? 19.609 30.203 18 1 92.19 96 GLU B CA 1
ATOM 3312 C C . GLU B 1 96 ? 19.438 29.391 19.281 1 92.19 96 GLU B C 1
ATOM 3314 O O . GLU B 1 96 ? 20.281 28.562 19.609 1 92.19 96 GLU B O 1
ATOM 3319 N N . ASP B 1 97 ? 18.391 29.578 19.922 1 93.25 97 ASP B N 1
ATOM 3320 C CA . ASP B 1 97 ? 18.297 29.094 21.297 1 93.25 97 ASP B CA 1
ATOM 3321 C C . ASP B 1 97 ? 17.344 27.922 21.406 1 93.25 97 ASP B C 1
ATOM 3323 O O . ASP B 1 97 ? 17.109 27.406 22.516 1 93.25 97 ASP B O 1
ATOM 3327 N N . ARG B 1 98 ? 16.719 27.5 20.328 1 95.06 98 ARG B N 1
ATOM 3328 C CA . ARG B 1 98 ? 15.758 26.406 20.375 1 95.06 98 ARG B CA 1
ATOM 3329 C C . ARG B 1 98 ? 15.641 25.734 19.016 1 95.06 98 ARG B C 1
ATOM 3331 O O . ARG B 1 98 ? 16.188 26.219 18.016 1 95.06 98 ARG B O 1
ATOM 3338 N N . ARG B 1 99 ? 15.023 24.609 19.047 1 95.12 99 ARG B N 1
ATOM 3339 C CA . ARG B 1 99 ? 14.82 23.875 17.812 1 95.12 99 ARG B CA 1
ATOM 3340 C C . ARG B 1 99 ? 13.883 24.625 16.875 1 95.12 99 ARG B C 1
ATOM 3342 O O . ARG B 1 99 ? 12.969 25.312 17.328 1 95.12 99 ARG B O 1
ATOM 3349 N N . ALA B 1 100 ? 14.062 24.438 15.586 1 95.44 100 ALA B N 1
ATOM 3350 C CA . ALA B 1 100 ? 13.289 25.109 14.547 1 95.44 100 ALA B CA 1
ATOM 3351 C C . ALA B 1 100 ? 11.812 24.734 14.617 1 95.44 100 ALA B C 1
ATOM 3353 O O . ALA B 1 100 ? 10.953 25.469 14.141 1 95.44 100 ALA B O 1
ATOM 3354 N N . SER B 1 101 ? 11.531 23.578 15.188 1 95.62 101 SER B N 1
ATOM 3355 C CA . SER B 1 101 ? 10.156 23.078 15.273 1 95.62 101 SER B CA 1
ATOM 3356 C C . SER B 1 101 ? 9.273 24.047 16.047 1 95.62 101 SER B C 1
ATOM 3358 O O . SER B 1 101 ? 8.047 24.062 15.875 1 95.62 101 SER B O 1
ATOM 3360 N N . TRP B 1 102 ? 9.82 24.891 16.891 1 97.25 102 TRP B N 1
ATOM 3361 C CA . TRP B 1 102 ? 9.062 25.844 17.688 1 97.25 102 TRP B CA 1
ATOM 3362 C C . TRP B 1 102 ? 8.516 26.969 16.828 1 97.25 102 TRP B C 1
ATOM 3364 O O . TRP B 1 102 ? 7.672 27.75 17.281 1 97.25 102 TRP B O 1
ATOM 3374 N N . LYS B 1 103 ? 8.914 27.031 15.578 1 97.5 103 LYS B N 1
ATOM 3375 C CA . LYS B 1 103 ? 8.43 28.047 14.648 1 97.5 103 LYS B CA 1
ATOM 3376 C C . LYS B 1 103 ? 7.035 27.688 14.133 1 97.5 103 LYS B C 1
ATOM 3378 O O . LYS B 1 103 ? 6.355 28.531 13.539 1 97.5 103 LYS B O 1
ATOM 3383 N N . LYS B 1 104 ? 6.535 26.5 14.398 1 98.25 104 LYS B N 1
ATOM 3384 C CA . LYS B 1 104 ? 5.238 26.047 13.898 1 98.25 104 LYS B CA 1
ATOM 3385 C C . LYS B 1 104 ? 4.125 26.984 14.344 1 98.25 104 LYS B C 1
ATOM 3387 O O . LYS B 1 104 ? 3.355 27.469 13.508 1 98.25 104 LYS B O 1
ATOM 3392 N N . ALA B 1 105 ? 4.066 27.266 15.625 1 98.12 105 ALA B N 1
ATOM 3393 C CA . ALA B 1 105 ? 2.947 28.016 16.188 1 98.12 105 ALA B CA 1
ATOM 3394 C C . ALA B 1 105 ? 2.85 29.406 15.578 1 98.12 105 ALA B C 1
ATOM 3396 O O . ALA B 1 105 ? 1.81 29.781 15.031 1 98.12 105 ALA B O 1
ATOM 3397 N N . PRO B 1 106 ? 3.922 30.234 15.578 1 97.44 106 PRO B N 1
ATOM 3398 C CA . PRO B 1 106 ? 3.777 31.578 15 1 97.44 106 PRO B CA 1
ATOM 3399 C C . PRO B 1 106 ? 3.527 31.547 13.492 1 97.44 106 PRO B C 1
ATOM 3401 O O . PRO B 1 106 ? 2.801 32.406 12.961 1 97.44 106 PRO B O 1
ATOM 3404 N N . VAL B 1 107 ? 4.098 30.594 12.758 1 98.38 107 VAL B N 1
ATOM 3405 C CA . VAL B 1 107 ? 3.914 30.516 11.312 1 98.38 107 VAL B CA 1
ATOM 3406 C C . VAL B 1 107 ? 2.467 30.156 10.992 1 98.38 107 VAL B C 1
ATOM 3408 O O . VAL B 1 107 ? 1.813 30.812 10.188 1 98.38 107 VAL B O 1
ATOM 3411 N N . ILE B 1 108 ? 1.93 29.094 11.633 1 98.69 108 ILE B N 1
ATOM 3412 C CA . ILE B 1 108 ? 0.555 28.656 11.406 1 98.69 108 ILE B CA 1
ATOM 3413 C C . ILE B 1 108 ? -0.407 29.797 11.742 1 98.69 108 ILE B C 1
ATOM 3415 O O . ILE B 1 108 ? -1.318 30.094 10.969 1 98.69 108 ILE B O 1
ATOM 3419 N N . SER B 1 109 ? -0.173 30.469 12.891 1 97.94 109 SER B N 1
ATOM 3420 C CA . SER B 1 109 ? -1.038 31.562 13.336 1 97.94 109 SER B CA 1
ATOM 3421 C C . SER B 1 109 ? -1.079 32.688 12.32 1 97.94 109 SER B C 1
ATOM 3423 O O . SER B 1 109 ? -2.141 33.25 12.062 1 97.94 109 SER B O 1
ATOM 3425 N N . THR B 1 110 ? 0.054 32.969 11.789 1 98.25 110 THR B N 1
ATOM 3426 C CA . THR B 1 110 ? 0.156 34.062 10.828 1 98.25 110 THR B CA 1
ATOM 3427 C C . THR B 1 110 ? -0.596 33.719 9.547 1 98.25 110 THR B C 1
ATOM 3429 O O . THR B 1 110 ? -1.398 34.531 9.062 1 98.25 110 THR B O 1
AT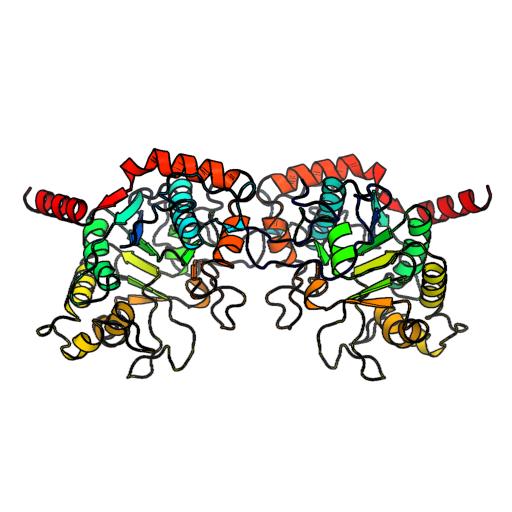OM 3432 N N . ILE B 1 111 ? -0.437 32.531 9.008 1 98.62 111 ILE B N 1
ATOM 3433 C CA . ILE B 1 111 ? -1.017 32.156 7.73 1 98.62 111 ILE B CA 1
ATOM 3434 C C . ILE B 1 111 ? -2.518 31.922 7.895 1 98.62 111 ILE B C 1
ATOM 3436 O O . ILE B 1 111 ? -3.301 32.25 6.996 1 98.62 111 ILE B O 1
ATOM 3440 N N . LEU B 1 112 ? -2.908 31.422 9.055 1 98.62 112 LEU B N 1
ATOM 3441 C CA . LEU B 1 112 ? -4.293 31.047 9.32 1 98.62 112 LEU B CA 1
ATOM 3442 C C . LEU B 1 112 ? -5.215 32.25 9.203 1 98.62 112 LEU B C 1
ATOM 3444 O O . LEU B 1 112 ? -6.391 32.125 8.867 1 98.62 112 LEU B O 1
ATOM 3448 N N . LYS B 1 113 ? -4.734 33.438 9.391 1 98 113 LYS B N 1
ATOM 3449 C CA . LYS B 1 113 ? -5.527 34.656 9.344 1 98 113 LYS B CA 1
ATOM 3450 C C . LYS B 1 113 ? -6.195 34.844 7.984 1 98 113 LYS B C 1
ATOM 3452 O O . LYS B 1 113 ? -7.199 35.531 7.863 1 98 113 LYS B O 1
ATOM 3457 N N . GLU B 1 114 ? -5.688 34.188 6.98 1 97.81 114 GLU B N 1
ATOM 3458 C CA . GLU B 1 114 ? -6.176 34.375 5.617 1 97.81 114 GLU B CA 1
ATOM 3459 C C . GLU B 1 114 ? -7.066 33.188 5.195 1 97.81 114 GLU B C 1
ATOM 3461 O O . GLU B 1 114 ? -7.531 33.156 4.055 1 97.81 114 GLU B O 1
ATOM 3466 N N . HIS B 1 115 ? -7.348 32.281 6.07 1 98.5 115 HIS B N 1
ATOM 3467 C CA . HIS B 1 115 ? -8.055 31.047 5.723 1 98.5 115 HIS B CA 1
ATOM 3468 C C . HIS B 1 115 ? -9.016 30.625 6.828 1 98.5 115 HIS B C 1
ATOM 3470 O O . HIS B 1 115 ? -8.93 31.125 7.949 1 98.5 115 HIS B O 1
ATOM 3476 N N . LYS B 1 116 ? -9.922 29.734 6.504 1 98.5 116 LYS B N 1
ATOM 3477 C CA . LYS B 1 116 ? -10.828 29.172 7.504 1 98.5 116 LYS B CA 1
ATOM 3478 C C . LYS B 1 116 ? -10.172 28.031 8.273 1 98.5 116 LYS B C 1
ATOM 3480 O O . LYS B 1 116 ? -10.43 27.859 9.469 1 98.5 116 LYS B O 1
ATOM 3485 N N . THR B 1 117 ? -9.422 27.281 7.59 1 98.69 117 THR B N 1
ATOM 3486 C CA . THR B 1 117 ? -8.742 26.125 8.164 1 98.69 117 THR B CA 1
ATOM 3487 C C . THR B 1 117 ? -7.375 25.922 7.508 1 98.69 117 THR B C 1
ATOM 3489 O O . THR B 1 117 ? -7.227 26.109 6.297 1 98.69 117 THR B O 1
ATOM 3492 N N . CYS B 1 118 ? -6.355 25.594 8.32 1 98.88 118 CYS B N 1
ATOM 3493 C CA . CYS B 1 118 ? -5.047 25.266 7.77 1 98.88 118 CYS B CA 1
ATOM 3494 C C . CYS B 1 118 ? -4.555 23.922 8.305 1 98.88 118 CYS B C 1
ATOM 3496 O O . CYS B 1 118 ? -4.773 23.594 9.477 1 98.88 118 CYS B O 1
ATOM 3498 N N . LEU B 1 119 ? -3.936 23.172 7.438 1 98.94 119 LEU B N 1
ATOM 3499 C CA . LEU B 1 119 ? -3.238 21.938 7.77 1 98.94 119 LEU B CA 1
ATOM 3500 C C . LEU B 1 119 ? -1.729 22.156 7.797 1 98.94 119 LEU B C 1
ATOM 3502 O O . LEU B 1 119 ? -1.162 22.719 6.852 1 98.94 119 LEU B O 1
ATOM 3506 N N . TYR B 1 120 ? -1.161 21.797 8.836 1 98.88 120 TYR B N 1
ATOM 3507 C CA . TYR B 1 120 ? 0.294 21.703 8.875 1 98.88 120 TYR B CA 1
ATOM 3508 C C . TYR B 1 120 ? 0.743 20.234 8.836 1 98.88 120 TYR B C 1
ATOM 3510 O O . TYR B 1 120 ? 0.169 19.391 9.516 1 98.88 120 TYR B O 1
ATOM 3518 N N . LEU B 1 121 ? 1.791 19.953 8.047 1 98.44 121 LEU B N 1
ATOM 3519 C CA . LEU B 1 121 ? 2.365 18.625 7.988 1 98.44 121 LEU B CA 1
ATOM 3520 C C . LEU B 1 121 ? 3.889 18.688 7.957 1 98.44 121 LEU B C 1
ATOM 3522 O O . LEU B 1 121 ? 4.465 19.516 7.254 1 98.44 121 LEU B O 1
ATOM 3526 N N . ASP B 1 122 ? 4.508 17.781 8.742 1 97.81 122 ASP B N 1
ATOM 3527 C CA . ASP B 1 122 ? 5.926 17.516 8.508 1 97.81 122 ASP B CA 1
ATOM 3528 C C . ASP B 1 122 ? 6.148 16.922 7.117 1 97.81 122 ASP B C 1
ATOM 3530 O O . ASP B 1 122 ? 5.238 16.328 6.531 1 97.81 122 ASP B O 1
ATOM 3534 N N . SER B 1 123 ? 7.391 17.078 6.66 1 97.38 123 SER B N 1
ATOM 3535 C CA . SER B 1 123 ? 7.707 16.594 5.324 1 97.38 123 SER B CA 1
ATOM 3536 C C . SER B 1 123 ? 7.676 15.062 5.27 1 97.38 123 SER B C 1
ATOM 3538 O O . SER B 1 123 ? 7.609 14.477 4.191 1 97.38 123 SER B O 1
ATOM 3540 N N . ASP B 1 124 ? 7.77 14.406 6.449 1 97.75 124 ASP B N 1
ATOM 3541 C CA . ASP B 1 124 ? 7.738 12.953 6.441 1 97.75 124 ASP B CA 1
ATOM 3542 C C . ASP B 1 124 ? 6.332 12.43 6.734 1 97.75 124 ASP B C 1
ATOM 3544 O O . ASP B 1 124 ? 6.152 11.242 7.012 1 97.75 124 ASP B O 1
ATOM 3548 N N . ALA B 1 125 ? 5.328 13.273 6.781 1 98.31 125 ALA B N 1
ATOM 3549 C CA . ALA B 1 125 ? 3.918 12.898 6.812 1 98.31 125 ALA B CA 1
ATOM 3550 C C . ALA B 1 125 ? 3.264 13.125 5.449 1 98.31 125 ALA B C 1
ATOM 3552 O O . ALA B 1 125 ? 3.506 14.141 4.797 1 98.31 125 ALA B O 1
ATOM 3553 N N . ILE B 1 126 ? 2.455 12.125 4.988 1 98.62 126 ILE B N 1
ATOM 3554 C CA . ILE B 1 126 ? 1.896 12.258 3.65 1 98.62 126 ILE B CA 1
ATOM 3555 C C . ILE B 1 126 ? 0.402 11.945 3.68 1 98.62 126 ILE B C 1
ATOM 3557 O O . ILE B 1 126 ? -0.07 11.234 4.57 1 98.62 126 ILE B O 1
ATOM 3561 N N . PHE B 1 127 ? -0.339 12.547 2.719 1 98.75 127 PHE B N 1
ATOM 3562 C CA . PHE B 1 127 ? -1.716 12.141 2.455 1 98.75 127 PHE B CA 1
ATOM 3563 C C . PHE B 1 127 ? -1.761 10.789 1.764 1 98.75 127 PHE B C 1
ATOM 3565 O O . PHE B 1 127 ? -1.238 10.633 0.658 1 98.75 127 PHE B O 1
ATOM 3572 N N . GLN B 1 128 ? -2.426 9.875 2.383 1 96.69 128 GLN B N 1
ATOM 3573 C CA . GLN B 1 128 ? -2.477 8.516 1.855 1 96.69 128 GLN B CA 1
ATOM 3574 C C . GLN B 1 128 ? -3.367 8.438 0.618 1 96.69 128 GLN B C 1
ATOM 3576 O O . GLN B 1 128 ? -3.068 7.699 -0.322 1 96.69 128 GLN B O 1
ATOM 3581 N N . ASN B 1 129 ? -4.531 9.148 0.681 1 96.25 129 ASN B N 1
ATOM 3582 C CA . ASN B 1 129 ? -5.52 9.141 -0.392 1 96.25 129 ASN B CA 1
ATOM 3583 C C . ASN B 1 129 ? -5.664 10.523 -1.032 1 96.25 129 ASN B C 1
ATOM 3585 O O . ASN B 1 129 ? -6.398 11.367 -0.524 1 96.25 129 ASN B O 1
ATOM 3589 N N . LEU B 1 130 ? -5.066 10.688 -2.201 1 96.88 130 LEU B N 1
ATOM 3590 C CA . LEU B 1 130 ? -5 12.008 -2.818 1 96.88 130 LEU B CA 1
ATOM 3591 C C . LEU B 1 130 ? -6.367 12.43 -3.348 1 96.88 130 LEU B C 1
ATOM 3593 O O . LEU B 1 130 ? -6.602 13.609 -3.6 1 96.88 130 LEU B O 1
ATOM 3597 N N . ASP B 1 131 ? -7.258 11.516 -3.477 1 95.19 131 ASP B N 1
ATOM 3598 C CA . ASP B 1 131 ? -8.562 11.82 -4.059 1 95.19 131 ASP B CA 1
ATOM 3599 C C . ASP B 1 131 ? -9.586 12.148 -2.975 1 95.19 131 ASP B C 1
ATOM 3601 O O . ASP B 1 131 ? -10.742 12.453 -3.277 1 95.19 131 ASP B O 1
ATOM 3605 N N . LEU B 1 132 ? -9.242 12.031 -1.736 1 97.69 132 LEU B N 1
ATOM 3606 C CA . LEU B 1 132 ? -10.148 12.266 -0.618 1 97.69 132 LEU B CA 1
ATOM 3607 C C . LEU B 1 132 ? -10.102 13.727 -0.183 1 97.69 132 LEU B C 1
ATOM 3609 O O . LEU B 1 132 ? -9.078 14.211 0.297 1 97.69 132 LEU B O 1
ATOM 3613 N N . PRO B 1 133 ? -11.211 14.438 -0.367 1 98.62 133 PRO B N 1
ATOM 3614 C CA . PRO B 1 133 ? -11.188 15.828 0.084 1 98.62 133 PRO B CA 1
ATOM 3615 C C . PRO B 1 133 ? -11.008 15.953 1.595 1 98.62 133 PRO B C 1
ATOM 3617 O O . PRO B 1 133 ? -11.562 15.164 2.357 1 98.62 133 PRO B O 1
ATOM 3620 N N . PHE B 1 134 ? -10.289 16.922 2.004 1 98.81 134 PHE B N 1
ATOM 3621 C CA . PHE B 1 134 ? -9.984 17.031 3.424 1 98.81 134 PHE B CA 1
ATOM 3622 C C . PHE B 1 134 ? -11.219 17.422 4.219 1 98.81 134 PHE B C 1
ATOM 3624 O O . PHE B 1 134 ? -11.375 17.047 5.379 1 98.81 134 PHE B O 1
ATOM 3631 N N . GLU B 1 135 ? -12.156 18.188 3.592 1 98.69 135 GLU B N 1
ATOM 3632 C CA . GLU B 1 135 ? -13.406 18.547 4.258 1 98.69 135 GLU B CA 1
ATOM 3633 C C . GLU B 1 135 ? -14.125 17.297 4.789 1 98.69 135 GLU B C 1
ATOM 3635 O O . GLU B 1 135 ? -14.727 17.344 5.863 1 98.69 135 GLU B O 1
ATOM 3640 N N . TRP B 1 136 ? -14.016 16.25 3.979 1 98.5 136 TRP B N 1
ATOM 3641 C CA . TRP B 1 136 ? -14.664 15.016 4.414 1 98.5 136 TRP B CA 1
ATOM 3642 C C . TRP B 1 136 ? -14.039 14.5 5.703 1 98.5 136 TRP B C 1
ATOM 3644 O O . TRP B 1 136 ? -14.742 14.039 6.605 1 98.5 136 TRP B O 1
ATOM 3654 N N . LEU B 1 137 ? -12.766 14.562 5.82 1 98.62 137 LEU B N 1
ATOM 3655 C CA . LEU B 1 137 ? -12.062 14.117 7.02 1 98.62 137 LEU B CA 1
ATOM 3656 C C . LEU B 1 137 ? -12.414 15 8.211 1 98.62 137 LEU B C 1
ATOM 3658 O O . LEU B 1 137 ? -12.547 14.516 9.336 1 98.62 137 LEU B O 1
ATOM 3662 N N . LEU B 1 138 ? -12.508 16.344 7.945 1 98.44 138 LEU B N 1
ATOM 3663 C CA . LEU B 1 138 ? -12.945 17.234 9.008 1 98.44 138 LEU B CA 1
ATOM 3664 C C . LEU B 1 138 ? -14.305 16.812 9.555 1 98.44 138 LEU B C 1
ATOM 3666 O O . LEU B 1 138 ? -14.508 16.766 10.766 1 98.44 138 LEU B O 1
ATOM 3670 N N . ASN B 1 139 ? -15.18 16.453 8.617 1 98.19 139 ASN B N 1
ATOM 3671 C CA . ASN B 1 139 ? -16.5 15.977 9.008 1 98.19 139 ASN B CA 1
ATOM 3672 C C . ASN B 1 139 ? -16.422 14.617 9.695 1 98.19 139 ASN B C 1
ATOM 3674 O O . ASN B 1 139 ? -17.062 14.391 10.719 1 98.19 139 ASN B O 1
ATOM 3678 N N . PHE B 1 140 ? -15.633 13.742 9.156 1 98.12 140 PHE B N 1
ATOM 3679 C CA . PHE B 1 140 ? -15.461 12.398 9.68 1 98.12 140 PHE B CA 1
ATOM 3680 C C . PHE B 1 140 ? -14.992 12.438 11.133 1 98.12 140 PHE B C 1
ATOM 3682 O O . PHE B 1 140 ? -15.453 11.648 11.961 1 98.12 140 PHE B O 1
ATOM 3689 N N . TRP B 1 141 ? -14.109 13.391 11.438 1 97.75 141 TRP B N 1
ATOM 3690 C CA . TRP B 1 141 ? -13.555 13.539 12.781 1 97.75 141 TRP B CA 1
ATOM 3691 C C . TRP B 1 141 ? -14.43 14.461 13.625 1 97.75 141 TRP B C 1
ATOM 3693 O O . TRP B 1 141 ? -14.055 14.812 14.75 1 97.75 141 TRP B O 1
ATOM 3703 N N . ASN B 1 142 ? -15.508 14.945 13.148 1 96.81 142 ASN B N 1
ATOM 3704 C CA . ASN B 1 142 ? -16.469 15.789 13.844 1 96.81 142 ASN B CA 1
ATOM 3705 C C . ASN B 1 142 ? -15.836 17.078 14.344 1 96.81 142 ASN B C 1
ATOM 3707 O O . ASN B 1 142 ? -16.031 17.469 15.492 1 96.81 142 ASN B O 1
ATOM 3711 N N . LEU B 1 143 ? -15.055 17.656 13.445 1 96.69 143 LEU B N 1
ATOM 3712 C CA . LEU B 1 143 ? -14.453 18.953 13.789 1 96.69 143 LEU B CA 1
ATOM 3713 C C . LEU B 1 143 ? -15.406 20.094 13.461 1 96.69 143 LEU B C 1
ATOM 3715 O O . LEU B 1 143 ? -15.688 20.359 12.289 1 96.69 143 LEU B O 1
ATOM 3719 N N . ASP B 1 144 ? -15.867 20.688 14.484 1 94.19 144 ASP B N 1
ATOM 3720 C CA . ASP B 1 144 ? -16.719 21.875 14.367 1 94.19 144 ASP B CA 1
ATOM 3721 C C . ASP B 1 144 ? -15.891 23.156 14.445 1 94.19 144 ASP B C 1
ATOM 3723 O O . ASP B 1 144 ? -15.297 23.453 15.492 1 94.19 144 ASP B O 1
ATOM 3727 N N . PRO B 1 145 ? -15.844 23.906 13.305 1 90.44 145 PRO B N 1
ATOM 3728 C CA . PRO B 1 145 ? -14.984 25.109 13.32 1 90.44 145 PRO B CA 1
ATOM 3729 C C . PRO B 1 145 ? -15.383 26.094 14.414 1 90.44 145 PRO B C 1
ATOM 3731 O O . PRO B 1 145 ? -14.586 26.969 14.781 1 90.44 145 PRO B O 1
ATOM 3734 N N . ARG B 1 146 ? -16.578 26.016 15.086 1 89.19 146 ARG B N 1
ATOM 3735 C CA . ARG B 1 146 ? -17.047 26.922 16.141 1 89.19 146 ARG B CA 1
ATOM 3736 C C . ARG B 1 146 ? -16.484 26.516 17.5 1 89.19 146 ARG B C 1
ATOM 3738 O O . ARG B 1 146 ? -16.281 27.359 18.359 1 89.19 146 ARG B O 1
ATOM 3745 N N . ASN B 1 147 ? -16.141 25.156 17.516 1 88.62 147 ASN B N 1
ATOM 3746 C CA . ASN B 1 147 ? -15.844 24.688 18.859 1 88.62 147 ASN B CA 1
ATOM 3747 C C . ASN B 1 147 ? -14.5 23.969 18.906 1 88.62 147 ASN B C 1
ATOM 3749 O O . ASN B 1 147 ? -13.953 23.75 20 1 88.62 147 ASN B O 1
ATOM 3753 N N . ASN B 1 148 ? -14.078 23.578 17.828 1 93.69 148 ASN B N 1
ATOM 3754 C CA . ASN B 1 148 ? -12.773 22.922 17.766 1 93.69 148 ASN B CA 1
ATOM 3755 C C . ASN B 1 148 ? -11.711 23.844 17.156 1 93.69 148 ASN B C 1
ATOM 3757 O O . ASN B 1 148 ? -11.867 24.297 16.031 1 93.69 148 ASN B O 1
ATOM 3761 N N . SER B 1 149 ? -10.711 24.062 17.969 1 97.88 149 SER B N 1
ATOM 3762 C CA . SER B 1 149 ? -9.656 24.969 17.531 1 97.88 149 SER B CA 1
ATOM 3763 C C . SER B 1 149 ? -8.547 24.219 16.797 1 97.88 149 SER B C 1
ATOM 3765 O O . SER B 1 149 ? -8.18 24.562 15.68 1 97.88 149 SER B O 1
ATOM 3767 N N . LEU B 1 150 ? -8.094 23.125 17.453 1 98.56 150 LEU B N 1
ATOM 3768 C CA . LEU B 1 150 ? -7.023 22.297 16.891 1 98.56 150 LEU B CA 1
ATOM 3769 C C . LEU B 1 150 ? -7.41 20.828 16.891 1 98.56 150 LEU B C 1
ATOM 3771 O O . LEU B 1 150 ? -8.273 20.406 17.672 1 98.56 150 LEU B O 1
ATOM 3775 N N . ALA B 1 151 ? -6.879 20.094 15.969 1 98.56 151 ALA B N 1
ATOM 3776 C CA . ALA B 1 151 ? -6.914 18.625 16 1 98.56 151 ALA B CA 1
ATOM 3777 C C . ALA B 1 151 ? -5.523 18.047 15.773 1 98.56 151 ALA B C 1
ATOM 3779 O O . ALA B 1 151 ? -4.809 18.469 14.859 1 98.56 151 ALA B O 1
ATOM 3780 N N . LEU B 1 152 ? -5.098 17.203 16.609 1 98.62 152 LEU B N 1
ATOM 3781 C CA . LEU B 1 152 ? -3.832 16.484 16.531 1 98.62 152 LEU B CA 1
ATOM 3782 C C . LEU B 1 152 ? -4.043 14.992 16.797 1 98.62 152 LEU B C 1
ATOM 3784 O O . LEU B 1 152 ? -4.945 14.609 17.547 1 98.62 152 LEU B O 1
ATOM 3788 N N . ALA B 1 153 ? -3.189 14.188 16.234 1 98.5 153 ALA B N 1
ATOM 3789 C CA . ALA B 1 153 ? -3.301 12.75 16.469 1 98.5 153 ALA B CA 1
ATOM 3790 C C . ALA B 1 153 ? -2.494 12.328 17.688 1 98.5 153 ALA B C 1
ATOM 3792 O O . ALA B 1 153 ? -1.413 12.859 17.953 1 98.5 153 ALA B O 1
ATOM 3793 N N . VAL B 1 154 ? -2.988 11.344 18.297 1 98.12 154 VAL B N 1
ATOM 3794 C CA . VAL B 1 154 ? -2.275 10.758 19.438 1 98.12 154 VAL B CA 1
ATOM 3795 C C . VAL B 1 154 ? -1.093 9.938 18.922 1 98.12 154 VAL B C 1
ATOM 3797 O O . VAL B 1 154 ? -1.144 9.375 17.828 1 98.12 154 VAL B O 1
ATOM 3800 N N . ASP B 1 155 ? -0.044 9.914 19.734 1 97.38 155 ASP B N 1
ATOM 3801 C CA . ASP B 1 155 ? 1.103 9.07 19.422 1 97.38 155 ASP B CA 1
ATOM 3802 C C . ASP B 1 155 ? 0.798 7.598 19.719 1 97.38 155 ASP B C 1
ATOM 3804 O O . ASP B 1 155 ? -0.165 7.285 20.422 1 97.38 155 ASP B O 1
ATOM 3808 N N . PRO B 1 156 ? 1.625 6.715 19.172 1 97 156 PRO B N 1
ATOM 3809 C CA . PRO B 1 156 ? 1.441 5.301 19.5 1 97 156 PRO B CA 1
ATOM 3810 C C . PRO B 1 156 ? 1.536 5.027 21 1 97 156 PRO B C 1
ATOM 3812 O O . PRO B 1 156 ? 2.26 5.727 21.719 1 97 156 PRO B O 1
ATOM 3815 N N . ASN B 1 157 ? 0.842 3.992 21.422 1 97.25 157 ASN B N 1
ATOM 3816 C CA . ASN B 1 157 ? 0.801 3.648 22.844 1 97.25 157 ASN B CA 1
ATOM 3817 C C . ASN B 1 157 ? 2.096 2.979 23.297 1 97.25 157 ASN B C 1
ATOM 3819 O O . ASN B 1 157 ? 2.189 1.751 23.312 1 97.25 157 ASN B O 1
ATOM 3823 N N . ARG B 1 158 ? 3.061 3.812 23.625 1 95.44 158 ARG B N 1
ATOM 3824 C CA . ARG B 1 158 ? 4.348 3.428 24.188 1 95.44 158 ARG B CA 1
ATOM 3825 C C . ARG B 1 158 ? 4.703 4.305 25.391 1 95.44 158 ARG B C 1
ATOM 3827 O O . ARG B 1 158 ? 4.344 5.484 25.438 1 95.44 158 ARG B O 1
ATOM 3834 N N . GLU B 1 159 ? 5.512 3.771 26.281 1 94.44 159 GLU B N 1
ATOM 3835 C CA . GLU B 1 159 ? 5.867 4.504 27.484 1 94.44 159 GLU B CA 1
ATOM 3836 C C . GLU B 1 159 ? 6.645 5.773 27.156 1 94.44 159 GLU B C 1
ATOM 3838 O O . GLU B 1 159 ? 6.414 6.824 27.766 1 94.44 159 GLU B O 1
ATOM 3843 N N . TYR B 1 160 ? 7.469 5.738 26.172 1 92.06 160 TYR B N 1
ATOM 3844 C CA . TYR B 1 160 ? 8.32 6.883 25.844 1 92.06 160 TYR B CA 1
ATOM 3845 C C . TYR B 1 160 ? 7.535 7.949 25.094 1 92.06 160 TYR B C 1
ATOM 3847 O O . TYR B 1 160 ? 8.047 9.039 24.828 1 92.06 160 TYR B O 1
ATOM 3855 N N . ASN B 1 161 ? 6.316 7.605 24.703 1 95.25 161 ASN B N 1
ATOM 3856 C CA . ASN B 1 161 ? 5.449 8.562 24.031 1 95.25 161 ASN B CA 1
ATOM 3857 C C . ASN B 1 161 ? 4.5 9.242 25.016 1 95.25 161 ASN B C 1
ATOM 3859 O O . ASN B 1 161 ? 3.57 9.945 24.594 1 95.25 161 ASN B O 1
ATOM 3863 N N . LYS B 1 162 ? 4.727 9.047 26.281 1 96 162 LYS B N 1
ATOM 3864 C CA . LYS B 1 162 ? 3.875 9.633 27.312 1 96 162 LYS B CA 1
ATOM 3865 C C . LYS B 1 162 ? 4.551 10.828 27.984 1 96 162 LYS B C 1
ATOM 3867 O O . LYS B 1 162 ? 5.777 10.867 28.109 1 96 162 LYS B O 1
ATOM 3872 N N . ASP B 1 163 ? 3.713 11.781 28.359 1 95.12 163 ASP B N 1
ATOM 3873 C CA . ASP B 1 163 ? 4.242 12.914 29.125 1 95.12 163 ASP B CA 1
ATOM 3874 C C . ASP B 1 163 ? 4.465 12.539 30.594 1 95.12 163 ASP B C 1
ATOM 3876 O O . ASP B 1 163 ? 4.289 11.383 30.969 1 95.12 163 ASP B O 1
ATOM 3880 N N . LYS B 1 164 ? 4.965 13.508 31.406 1 92.94 164 LYS B N 1
ATOM 3881 C CA . LYS B 1 164 ? 5.332 13.25 32.781 1 92.94 164 LYS B CA 1
ATOM 3882 C C . LYS B 1 164 ? 4.109 12.867 33.625 1 92.94 164 LYS B C 1
ATOM 3884 O O . LYS B 1 164 ? 4.242 12.391 34.75 1 92.94 164 LYS B O 1
ATOM 3889 N N . PHE B 1 165 ? 2.922 13.039 33.062 1 96.44 165 PHE B N 1
ATOM 3890 C CA . PHE B 1 165 ? 1.703 12.711 33.781 1 96.44 165 PHE B CA 1
ATOM 3891 C C . PHE B 1 165 ? 1.119 11.391 33.312 1 96.44 165 PHE B C 1
ATOM 3893 O O . PHE B 1 165 ? 0.033 10.984 33.719 1 96.44 165 PHE B O 1
ATOM 3900 N N . GLY B 1 166 ? 1.692 10.758 32.281 1 96.56 166 GLY B N 1
ATOM 3901 C CA . GLY B 1 166 ? 1.295 9.43 31.859 1 96.56 166 GLY B CA 1
ATOM 3902 C C . GLY B 1 166 ? 0.35 9.453 30.672 1 96.56 166 GLY B C 1
ATOM 3903 O O . GLY B 1 166 ? -0.129 8.398 30.234 1 96.56 166 GLY B O 1
ATOM 3904 N N . LYS B 1 167 ? 0.091 10.609 30.156 1 96.94 167 LYS B N 1
ATOM 3905 C CA . LYS B 1 167 ? -0.783 10.711 28.984 1 96.94 167 LYS B CA 1
ATOM 3906 C C . LYS B 1 167 ? 0.021 10.68 27.688 1 96.94 167 LYS B C 1
ATOM 3908 O O . LYS B 1 167 ? 1.092 11.281 27.609 1 96.94 167 LYS B O 1
ATOM 3913 N N . LEU B 1 168 ? -0.494 9.961 26.734 1 97.5 168 LEU B N 1
ATOM 3914 C CA . LEU B 1 168 ? 0.169 9.906 25.438 1 97.5 168 LEU B CA 1
ATOM 3915 C C . LEU B 1 168 ? 0.295 11.297 24.828 1 97.5 168 LEU B C 1
ATOM 3917 O O . LEU B 1 168 ? -0.636 12.102 24.906 1 97.5 168 LEU B O 1
ATOM 3921 N N . MET B 1 169 ? 1.341 11.578 24.234 1 96.81 169 MET B N 1
ATOM 3922 C CA . MET B 1 169 ? 1.581 12.859 23.562 1 96.81 169 MET B CA 1
ATOM 3923 C C . MET B 1 169 ? 0.699 13.008 22.328 1 96.81 169 MET B C 1
ATOM 3925 O O . MET B 1 169 ? 0.185 12.023 21.812 1 96.81 169 MET B O 1
ATOM 3929 N N . LEU B 1 170 ? 0.509 14.242 21.953 1 97.81 170 LEU B N 1
ATOM 3930 C CA . LEU B 1 170 ? -0.115 14.578 20.672 1 97.81 170 LEU B CA 1
ATOM 3931 C C . LEU B 1 170 ? 0.938 14.945 19.641 1 97.81 170 LEU B C 1
ATOM 3933 O O . LEU B 1 170 ? 1.868 15.695 19.922 1 97.81 170 LEU B O 1
ATOM 3937 N N . ASN B 1 171 ? 0.787 14.352 18.516 1 97.62 171 ASN B N 1
ATOM 3938 C CA . ASN B 1 171 ? 1.76 14.547 17.453 1 97.62 171 ASN B CA 1
ATOM 3939 C C . ASN B 1 171 ? 1.65 15.938 16.844 1 97.62 171 ASN B C 1
ATOM 3941 O O . ASN B 1 171 ? 0.584 16.328 16.359 1 97.62 171 ASN B O 1
ATOM 3945 N N . THR B 1 172 ? 2.707 16.688 16.844 1 98 172 THR B N 1
ATOM 3946 C CA . THR B 1 172 ? 2.672 18.031 16.297 1 98 172 THR B CA 1
ATOM 3947 C C . THR B 1 172 ? 3.221 18.047 14.867 1 98 172 THR B C 1
ATOM 3949 O O . THR B 1 172 ? 3.545 19.109 14.336 1 98 172 THR B O 1
ATOM 3952 N N . GLY B 1 173 ? 3.383 16.875 14.266 1 97.69 173 GLY B N 1
ATOM 3953 C CA . GLY B 1 173 ? 3.797 16.797 12.875 1 97.69 173 GLY B CA 1
ATOM 3954 C C . GLY B 1 173 ? 2.633 16.828 11.898 1 97.69 173 GLY B C 1
ATOM 3955 O O . GLY B 1 173 ? 2.832 16.922 10.688 1 97.69 173 GLY B O 1
ATOM 3956 N N . PHE B 1 174 ? 1.512 16.719 12.414 1 98.5 174 PHE B N 1
ATOM 3957 C CA . PHE B 1 174 ? 0.253 16.922 11.703 1 98.5 174 PHE B CA 1
ATOM 3958 C C . PHE B 1 174 ? -0.728 17.719 12.562 1 98.5 174 PHE B C 1
ATOM 3960 O O . PHE B 1 174 ? -1.141 17.25 13.633 1 98.5 174 PHE B O 1
ATOM 3967 N N . ILE B 1 175 ? -1.137 18.875 12.109 1 98.81 175 ILE B N 1
ATOM 3968 C CA . ILE B 1 175 ? -2.006 19.766 12.883 1 98.81 175 ILE B CA 1
ATOM 3969 C C . ILE B 1 175 ? -3.1 20.328 11.984 1 98.81 175 ILE B C 1
ATOM 3971 O O . ILE B 1 175 ? -2.818 20.812 10.883 1 98.81 175 ILE B O 1
ATOM 3975 N N . VAL B 1 176 ? -4.34 20.188 12.406 1 98.81 176 VAL B N 1
ATOM 3976 C CA . VAL B 1 176 ? -5.445 20.953 11.828 1 98.81 176 VAL B CA 1
ATOM 3977 C C . VAL B 1 176 ? -5.742 22.172 12.688 1 98.81 176 VAL B C 1
ATOM 3979 O O . VAL B 1 176 ? -5.984 22.062 13.891 1 98.81 176 VAL B O 1
ATOM 3982 N N . ALA B 1 177 ? -5.672 23.312 12.133 1 98.81 177 ALA B N 1
ATOM 3983 C CA . ALA B 1 177 ? -5.969 24.562 12.836 1 98.81 177 ALA B CA 1
ATOM 3984 C C . ALA B 1 177 ? -7.168 25.266 12.211 1 98.81 177 ALA B C 1
ATOM 3986 O O . ALA B 1 177 ? -7.176 25.547 11.016 1 98.81 177 ALA B O 1
ATOM 3987 N N . GLN B 1 178 ? -8.148 25.5 13.008 1 98.62 178 GLN B N 1
ATOM 3988 C CA . GLN B 1 178 ? -9.336 26.203 12.547 1 98.62 178 GLN B CA 1
ATOM 3989 C C . GLN B 1 178 ? -9.289 27.672 12.953 1 98.62 178 GLN B C 1
ATOM 3991 O O . GLN B 1 178 ? -8.82 28.016 14.039 1 98.62 178 GLN B O 1
ATOM 3996 N N . ASN B 1 179 ? -9.82 28.5 12.102 1 98.06 179 ASN B N 1
ATOM 3997 C CA . ASN B 1 179 ? -9.758 29.938 12.32 1 98.06 179 ASN B CA 1
ATOM 3998 C C . ASN B 1 179 ? -10.828 30.406 13.305 1 98.06 179 ASN B C 1
ATOM 4000 O O . ASN B 1 179 ? -11.945 30.75 12.898 1 98.06 179 ASN B O 1
ATOM 4004 N N . ASN B 1 180 ? -10.508 30.484 14.547 1 96.75 180 ASN B N 1
ATOM 4005 C CA . ASN B 1 180 ? -11.336 31.047 15.617 1 96.75 180 ASN B CA 1
ATOM 4006 C C . ASN B 1 180 ? -10.484 31.656 16.719 1 96.75 180 ASN B C 1
ATOM 4008 O O . ASN B 1 180 ? -9.273 31.406 16.797 1 96.75 180 ASN B O 1
ATOM 4012 N N . PRO B 1 181 ? -11.016 32.438 17.531 1 96.31 181 PRO B N 1
ATOM 4013 C CA . PRO B 1 181 ? -10.234 33.188 18.516 1 96.31 181 PRO B CA 1
ATOM 4014 C C . PRO B 1 181 ? -9.438 32.312 19.453 1 96.31 181 PRO B C 1
ATOM 4016 O O . PRO B 1 181 ? -8.297 32.625 19.797 1 96.31 181 PRO B O 1
ATOM 4019 N N . LYS B 1 182 ? -10.031 31.219 19.812 1 97.44 182 LYS B N 1
ATOM 4020 C CA . LYS B 1 182 ? -9.359 30.328 20.75 1 97.44 182 LYS B CA 1
ATOM 4021 C C . LYS B 1 182 ? -8.102 29.734 20.125 1 97.44 182 LYS B C 1
ATOM 4023 O O . LYS B 1 182 ? -7.109 29.5 20.828 1 97.44 182 LYS B O 1
ATOM 4028 N N . THR B 1 183 ? -8.125 29.484 18.828 1 98.38 183 THR B N 1
ATOM 4029 C CA . THR B 1 183 ? -6.945 28.953 18.156 1 98.38 183 THR B CA 1
ATOM 4030 C C . THR B 1 183 ? -5.746 29.875 18.359 1 98.38 183 THR B C 1
ATOM 4032 O O . THR B 1 183 ? -4.648 29.406 18.672 1 98.38 183 THR B O 1
ATOM 4035 N N . TYR B 1 184 ? -5.934 31.141 18.25 1 98 184 TYR B N 1
ATOM 4036 C CA . TYR B 1 184 ? -4.84 32.094 18.391 1 98 184 TYR B CA 1
ATOM 4037 C C . TYR B 1 184 ? -4.348 32.156 19.828 1 98 184 TYR B C 1
ATOM 4039 O O . TYR B 1 184 ? -3.15 32.312 20.078 1 98 184 TYR B O 1
ATOM 4047 N N . GLU B 1 185 ? -5.281 32.031 20.75 1 97.94 185 GLU B N 1
ATOM 4048 C CA . GLU B 1 185 ? -4.898 31.953 22.156 1 97.94 185 GLU B CA 1
ATOM 4049 C C . GLU B 1 185 ? -3.99 30.75 22.406 1 97.94 185 GLU B C 1
ATOM 4051 O O . GLU B 1 185 ? -2.955 30.875 23.062 1 97.94 185 GLU B O 1
ATOM 4056 N N . ILE B 1 186 ? -4.371 29.641 21.859 1 98.38 186 ILE B N 1
ATOM 4057 C CA . ILE B 1 186 ? -3.613 28.406 22.031 1 98.38 186 ILE B CA 1
ATOM 4058 C C . ILE B 1 186 ? -2.24 28.562 21.375 1 98.38 186 ILE B C 1
ATOM 4060 O O . ILE B 1 186 ? -1.223 28.188 21.969 1 98.38 186 ILE B O 1
ATOM 4064 N N . MET B 1 187 ? -2.205 29.109 20.188 1 98.44 187 MET B N 1
ATOM 4065 C CA . MET B 1 187 ? -0.955 29.266 19.453 1 98.44 187 MET B CA 1
ATOM 4066 C C . MET B 1 187 ? -0.001 30.203 20.188 1 98.44 187 MET B C 1
ATOM 4068 O O . MET B 1 187 ? 1.202 29.938 20.25 1 98.44 187 MET B O 1
ATOM 4072 N N . ASP B 1 188 ? -0.556 31.219 20.734 1 97.88 188 ASP B N 1
ATOM 4073 C CA . ASP B 1 188 ? 0.259 32.156 21.516 1 97.88 188 ASP B CA 1
ATOM 4074 C C . ASP B 1 188 ? 0.826 31.453 22.75 1 97.88 188 ASP B C 1
ATOM 4076 O O . ASP B 1 188 ? 2 31.641 23.078 1 97.88 188 ASP B O 1
ATOM 4080 N N . ALA B 1 189 ? -0.029 30.75 23.375 1 98.12 189 ALA B N 1
ATOM 4081 C CA . ALA B 1 189 ? 0.414 30.016 24.562 1 98.12 189 ALA B CA 1
ATOM 4082 C C . ALA B 1 189 ? 1.496 29 24.203 1 98.12 189 ALA B C 1
ATOM 4084 O O . ALA B 1 189 ? 2.482 28.859 24.922 1 98.12 189 ALA B O 1
ATOM 4085 N N . TRP B 1 190 ? 1.293 28.297 23.125 1 98.44 190 TRP B N 1
ATOM 4086 C CA . TRP B 1 190 ? 2.264 27.312 22.656 1 98.44 190 TRP B CA 1
ATOM 4087 C C . TRP B 1 190 ? 3.588 27.984 22.297 1 98.44 190 TRP B C 1
ATOM 4089 O O . TRP B 1 190 ? 4.652 27.531 22.734 1 98.44 190 TRP B O 1
ATOM 4099 N N . ALA B 1 191 ? 3.568 29.094 21.594 1 97.31 191 ALA B N 1
ATOM 4100 C CA . ALA B 1 191 ? 4.766 29.828 21.203 1 97.31 191 ALA B CA 1
ATOM 4101 C C . ALA B 1 191 ? 5.52 30.344 22.422 1 97.31 191 ALA B C 1
ATOM 4103 O O . ALA B 1 191 ? 6.75 30.406 22.422 1 97.31 191 ALA B O 1
ATOM 4104 N N . GLY B 1 192 ? 4.797 30.688 23.438 1 97.25 192 GLY B N 1
ATOM 4105 C CA . GLY B 1 192 ? 5.383 31.266 24.641 1 97.25 192 GLY B CA 1
ATOM 4106 C C . GLY B 1 192 ? 5.812 30.234 25.656 1 97.25 192 GLY B C 1
ATOM 4107 O O . GLY B 1 192 ? 6.484 30.562 26.641 1 97.25 192 GLY B O 1
ATOM 4108 N N . CYS B 1 193 ? 5.488 29.016 25.422 1 97.44 193 CYS B N 1
ATOM 4109 C CA . CYS B 1 193 ? 5.695 27.953 26.406 1 97.44 193 CYS B CA 1
ATOM 4110 C C . CYS B 1 193 ? 7.164 27.844 26.797 1 97.44 193 CYS B C 1
ATOM 4112 O O . CYS B 1 193 ? 7.488 27.734 27.984 1 97.44 193 CYS B O 1
ATOM 4114 N N . PRO B 1 194 ? 8.094 27.891 25.797 1 96.25 194 PRO B N 1
ATOM 4115 C CA . PRO B 1 194 ? 9.5 27.672 26.141 1 96.25 194 PRO B CA 1
ATOM 4116 C C . PRO B 1 194 ? 10.188 28.938 26.656 1 96.25 194 PRO B C 1
ATOM 4118 O O . PRO B 1 194 ? 11.406 28.938 26.844 1 96.25 194 PRO B O 1
ATOM 4121 N N . GLU B 1 195 ? 9.406 29.984 26.859 1 96 195 GLU B N 1
ATOM 4122 C CA . GLU B 1 195 ? 9.992 31.234 27.375 1 96 195 GLU B CA 1
ATOM 4123 C C . GLU B 1 195 ? 10.133 31.172 28.906 1 96 195 GLU B C 1
ATOM 4125 O O . GLU B 1 195 ? 9.281 30.609 29.594 1 96 195 GLU B O 1
ATOM 4130 N N . GLU B 1 196 ? 11.195 31.797 29.422 1 94 196 GLU B N 1
ATOM 4131 C CA . GLU B 1 196 ? 11.492 31.781 30.844 1 94 196 GLU B CA 1
ATOM 4132 C C . GLU B 1 196 ? 10.352 32.406 31.656 1 94 196 GLU B C 1
ATOM 4134 O O . GLU B 1 196 ? 10.07 31.969 32.781 1 94 196 GLU B O 1
ATOM 4139 N N . ASP B 1 197 ? 9.734 33.375 31.094 1 92.12 197 ASP B N 1
ATOM 4140 C CA . ASP B 1 197 ? 8.664 34.062 31.797 1 92.12 197 ASP B CA 1
ATOM 4141 C C . ASP B 1 197 ? 7.293 33.625 31.312 1 92.12 197 ASP B C 1
ATOM 4143 O O . ASP B 1 197 ? 6.297 34.312 31.5 1 92.12 197 ASP B O 1
ATOM 4147 N N . GLY B 1 198 ? 7.277 32.5 30.719 1 91.31 198 GLY B N 1
ATOM 4148 C CA . GLY B 1 198 ? 6.02 31.969 30.219 1 91.31 198 GLY B CA 1
ATOM 4149 C C . GLY B 1 198 ? 5.129 31.406 31.312 1 91.31 198 GLY B C 1
ATOM 4150 O O . GLY B 1 198 ? 5.547 31.297 32.469 1 91.31 198 GLY B O 1
ATOM 4151 N N . LYS B 1 199 ? 3.924 31.125 30.984 1 95.19 199 LYS B N 1
ATOM 4152 C CA . LYS B 1 199 ? 2.928 30.578 31.906 1 95.19 199 LYS B CA 1
ATOM 4153 C C . LYS B 1 199 ? 3.422 29.297 32.562 1 95.19 199 LYS B C 1
ATOM 4155 O O . LYS B 1 199 ? 3.062 28.984 33.688 1 95.19 199 LYS B O 1
ATOM 4160 N N . HIS B 1 200 ? 4.172 28.516 31.828 1 96.94 200 HIS B N 1
ATOM 4161 C CA . HIS B 1 200 ? 4.766 27.281 32.312 1 96.94 200 HIS B CA 1
ATOM 4162 C C . HIS B 1 200 ? 6.285 27.344 32.312 1 96.94 200 HIS B C 1
ATOM 4164 O O . HIS B 1 200 ? 6.93 26.906 31.344 1 96.94 200 HIS B O 1
ATOM 4170 N N . PRO B 1 201 ? 6.844 27.766 33.344 1 95 201 PRO B N 1
ATOM 4171 C CA . PRO B 1 201 ? 8.289 27.984 33.344 1 95 201 PRO B CA 1
ATOM 4172 C C . PRO B 1 201 ? 9.086 26.719 33.062 1 95 201 PRO B C 1
ATOM 4174 O O . PRO B 1 201 ? 10.156 26.781 32.438 1 95 201 PRO B O 1
ATOM 4177 N N . GLU B 1 202 ? 8.602 25.562 33.438 1 95.12 202 GLU B N 1
ATOM 4178 C CA . GLU B 1 202 ? 9.297 24.281 33.219 1 95.12 202 GLU B CA 1
ATOM 4179 C C . GLU B 1 202 ? 9.359 23.938 31.734 1 95.12 202 GLU B C 1
ATOM 4181 O O . GLU B 1 202 ? 10.141 23.078 31.328 1 95.12 202 GLU B O 1
ATOM 4186 N N . CYS B 1 203 ? 8.609 24.609 30.938 1 96.62 203 CYS B N 1
ATOM 4187 C CA . CYS B 1 203 ? 8.547 24.312 29.516 1 96.62 203 CYS B CA 1
ATOM 4188 C C . CYS B 1 203 ? 9.867 24.641 28.828 1 96.62 203 CYS B C 1
ATOM 4190 O O . CYS B 1 203 ? 10.141 24.156 27.734 1 96.62 203 CYS B O 1
ATOM 4192 N N . VAL B 1 204 ? 10.711 25.438 29.453 1 95.69 204 VAL B N 1
ATOM 4193 C CA . VAL B 1 204 ? 12.008 25.844 28.922 1 95.69 204 VAL B CA 1
ATOM 4194 C C . VAL B 1 204 ? 12.859 24.609 28.641 1 95.69 204 VAL B C 1
ATOM 4196 O O . VAL B 1 204 ? 13.672 24.594 27.719 1 95.69 204 VAL B O 1
ATOM 4199 N N . GLU B 1 205 ? 12.609 23.531 29.375 1 93.62 205 GLU B N 1
ATOM 4200 C CA . GLU B 1 205 ? 13.375 22.312 29.219 1 93.62 205 GLU B CA 1
ATOM 4201 C C . GLU B 1 205 ? 13.172 21.703 27.828 1 93.62 205 GLU B C 1
ATOM 4203 O O . GLU B 1 205 ? 13.984 20.891 27.375 1 93.62 205 GLU B O 1
ATOM 4208 N N . PHE B 1 206 ? 12.156 22.141 27.109 1 96 206 PHE B N 1
ATOM 4209 C CA . PHE B 1 206 ? 11.797 21.547 25.812 1 96 206 PHE B CA 1
ATOM 4210 C C . PHE B 1 206 ? 12.359 22.375 24.672 1 96 206 PHE B C 1
ATOM 4212 O O . PHE B 1 206 ? 12.07 22.094 23.5 1 96 206 PHE B O 1
ATOM 4219 N N . ARG B 1 207 ? 13.172 23.359 24.953 1 94.75 207 ARG B N 1
ATOM 4220 C CA . ARG B 1 207 ? 13.758 24.219 23.922 1 94.75 207 ARG B CA 1
ATOM 4221 C C . ARG B 1 207 ? 14.602 23.391 22.953 1 94.75 207 ARG B C 1
ATOM 4223 O O . ARG B 1 207 ? 14.57 23.609 21.75 1 94.75 207 ARG B O 1
ATOM 4230 N N . THR B 1 208 ? 15.359 22.516 23.578 1 91.75 208 THR B N 1
ATOM 4231 C CA . THR B 1 208 ? 16.266 21.688 22.781 1 91.75 208 THR B CA 1
ATOM 4232 C C . THR B 1 208 ? 16.016 20.203 23.062 1 91.75 208 THR B C 1
ATOM 4234 O O . THR B 1 208 ? 15.414 19.859 24.078 1 91.75 208 THR B O 1
ATOM 4237 N N . ASN B 1 209 ? 16.453 19.453 22.062 1 83.75 209 ASN B N 1
ATOM 4238 C CA . ASN B 1 209 ? 16.203 18.016 22.141 1 83.75 209 ASN B CA 1
ATOM 4239 C C . ASN B 1 209 ? 17.062 17.359 23.219 1 83.75 209 ASN B C 1
ATOM 4241 O O . ASN B 1 209 ? 18.188 17.797 23.469 1 83.75 209 ASN B O 1
ATOM 4245 N N . SER B 1 210 ? 16.453 16.547 23.891 1 79.69 210 SER B N 1
ATOM 4246 C CA . SER B 1 210 ? 17.125 15.57 24.75 1 79.69 210 SER B CA 1
ATOM 4247 C C . SER B 1 210 ? 16.688 14.148 24.422 1 79.69 210 SER B C 1
ATOM 4249 O O . SER B 1 210 ? 15.641 13.945 23.797 1 79.69 210 SER B O 1
ATOM 4251 N N . PRO B 1 211 ? 17.656 13.219 24.594 1 76.38 211 PRO B N 1
ATOM 4252 C CA . PRO B 1 211 ? 17.281 11.844 24.266 1 76.38 211 PRO B CA 1
ATOM 4253 C C . PRO B 1 211 ? 15.906 11.469 24.828 1 76.38 211 PRO B C 1
ATOM 4255 O O . PRO B 1 211 ? 15.648 11.648 26.016 1 76.38 211 PRO B O 1
ATOM 4258 N N . GLY B 1 212 ? 15.109 11.164 23.938 1 69.69 212 GLY B N 1
ATOM 4259 C CA . GLY B 1 212 ? 13.789 10.688 24.312 1 69.69 212 GLY B CA 1
ATOM 4260 C C . GLY B 1 212 ? 12.789 11.805 24.516 1 69.69 212 GLY B C 1
ATOM 4261 O O . GLY B 1 212 ? 11.633 11.555 24.859 1 69.69 212 GLY B O 1
ATOM 4262 N N . ARG B 1 213 ? 13.234 13.07 24.359 1 80.06 213 ARG B N 1
ATOM 4263 C CA . ARG B 1 213 ? 12.312 14.172 24.609 1 80.06 213 ARG B CA 1
ATOM 4264 C C . ARG B 1 213 ? 12.109 15.008 23.359 1 80.06 213 ARG B C 1
ATOM 4266 O O . ARG B 1 213 ? 13.047 15.625 22.859 1 80.06 213 ARG B O 1
ATOM 4273 N N . PRO B 1 214 ? 10.844 14.961 22.969 1 89.69 214 PRO B N 1
ATOM 4274 C CA . PRO B 1 214 ? 10.562 15.867 21.859 1 89.69 214 PRO B CA 1
ATOM 4275 C C . PRO B 1 214 ? 10.617 17.344 22.266 1 89.69 214 PRO B C 1
ATOM 4277 O O . PRO B 1 214 ? 10.68 17.641 23.469 1 89.69 214 PRO B O 1
ATOM 4280 N N . THR B 1 215 ? 10.688 18.25 21.422 1 95.44 215 THR B N 1
ATOM 4281 C CA . THR B 1 215 ? 10.836 19.672 21.719 1 95.44 215 THR B CA 1
ATOM 4282 C C . THR B 1 215 ? 9.469 20.359 21.75 1 95.44 215 THR B C 1
ATOM 4284 O O . THR B 1 215 ? 8.75 20.297 22.734 1 95.44 215 THR B O 1
ATOM 4287 N N . ASP B 1 216 ? 9.141 20.891 20.562 1 96.69 216 ASP B N 1
ATOM 4288 C CA . ASP B 1 216 ? 7.871 21.609 20.531 1 96.69 216 ASP B CA 1
ATOM 4289 C C . ASP B 1 216 ? 6.707 20.703 20.906 1 96.69 216 ASP B C 1
ATOM 4291 O O . ASP B 1 216 ? 5.793 21.109 21.625 1 96.69 216 ASP B O 1
ATOM 4295 N N . GLN B 1 217 ? 6.793 19.453 20.516 1 96.81 217 GLN B N 1
ATOM 4296 C CA . GLN B 1 217 ? 5.762 18.484 20.844 1 96.81 217 GLN B CA 1
ATOM 4297 C C . GLN B 1 217 ? 5.719 18.203 22.344 1 96.81 217 GLN B C 1
ATOM 4299 O O . GLN B 1 217 ? 4.645 17.984 22.906 1 96.81 217 GLN B O 1
ATOM 4304 N N . GLY B 1 218 ? 6.883 18.109 22.938 1 96.38 218 GLY B N 1
ATOM 4305 C CA . GLY B 1 218 ? 6.949 17.922 24.375 1 96.38 218 GLY B CA 1
ATOM 4306 C C . GLY B 1 218 ? 6.289 19.031 25.156 1 96.38 218 GLY B C 1
ATOM 4307 O O . GLY B 1 218 ? 5.508 18.781 26.078 1 96.38 218 GLY B O 1
ATOM 4308 N N . GLY B 1 219 ? 6.629 20.297 24.812 1 97.19 219 GLY B N 1
ATOM 4309 C CA . GLY B 1 219 ? 6.02 21.438 25.469 1 97.19 219 GLY B CA 1
ATOM 4310 C C . GLY B 1 219 ? 4.512 21.484 25.297 1 97.19 219 GLY B C 1
ATOM 4311 O O . GLY B 1 219 ? 3.779 21.719 26.266 1 97.19 219 GLY B O 1
ATOM 4312 N N . PHE B 1 220 ? 4.094 21.25 24.078 1 98 220 PHE B N 1
ATOM 4313 C CA . PHE B 1 220 ? 2.668 21.234 23.766 1 98 220 PHE B CA 1
ATOM 4314 C C . PHE B 1 220 ? 1.953 20.156 24.562 1 98 220 PHE B C 1
ATOM 4316 O O . PHE B 1 220 ? 0.926 20.422 25.203 1 98 220 PHE B O 1
ATOM 4323 N N . GLY B 1 221 ? 2.486 18.969 24.531 1 96.62 221 GLY B N 1
ATOM 4324 C CA . GLY B 1 221 ? 1.856 17.797 25.125 1 96.62 221 GLY B CA 1
ATOM 4325 C C . GLY B 1 221 ? 1.895 17.797 26.641 1 96.62 221 GLY B C 1
ATOM 4326 O O . GLY B 1 221 ? 1.007 17.25 27.281 1 96.62 221 GLY B O 1
ATOM 4327 N N . THR B 1 222 ? 2.85 18.422 27.219 1 96.44 222 THR B N 1
ATOM 4328 C CA . THR B 1 222 ? 3.023 18.375 28.672 1 96.44 222 THR B CA 1
ATOM 4329 C C . THR B 1 222 ? 2.309 19.547 29.344 1 96.44 222 THR B C 1
ATOM 4331 O O . THR B 1 222 ? 1.866 19.438 30.484 1 96.44 222 THR B O 1
ATOM 4334 N N . PHE B 1 223 ? 2.141 20.672 28.578 1 97.69 223 PHE B N 1
ATOM 4335 C CA . PHE B 1 223 ? 1.626 21.859 29.25 1 97.69 223 PHE B CA 1
ATOM 4336 C C . PHE B 1 223 ? 0.423 22.438 28.516 1 97.69 223 PHE B C 1
ATOM 4338 O O . PHE B 1 223 ? -0.684 22.469 29.047 1 97.69 223 PHE B O 1
ATOM 4345 N N . ILE B 1 224 ? 0.56 22.75 27.312 1 98.06 224 ILE B N 1
ATOM 4346 C CA . ILE B 1 224 ? -0.393 23.562 26.562 1 98.06 224 ILE B CA 1
ATOM 4347 C C . ILE B 1 224 ? -1.717 22.828 26.422 1 98.06 224 ILE B C 1
ATOM 4349 O O . ILE B 1 224 ? -2.787 23.391 26.656 1 98.06 224 ILE B O 1
ATOM 4353 N N . ARG B 1 225 ? -1.644 21.547 26.031 1 97.88 225 ARG B N 1
ATOM 4354 C CA . ARG B 1 225 ? -2.879 20.797 25.812 1 97.88 225 ARG B CA 1
ATOM 4355 C C . ARG B 1 225 ? -3.734 20.766 27.062 1 97.88 225 ARG B C 1
ATOM 4357 O O . ARG B 1 225 ? -4.965 20.703 26.984 1 97.88 225 ARG B O 1
ATOM 4364 N N . TYR B 1 226 ? -3.172 20.812 28.219 1 97.75 226 TYR B N 1
ATOM 4365 C CA . TYR B 1 226 ? -3.895 20.75 29.484 1 97.75 226 TYR B CA 1
ATOM 4366 C C . TYR B 1 226 ? -4.605 22.062 29.781 1 97.75 226 TYR B C 1
ATOM 4368 O O . TYR B 1 226 ? -5.594 22.078 30.531 1 97.75 226 TYR B O 1
ATOM 4376 N N . ASP B 1 227 ? -4.121 23.125 29.234 1 97.75 227 ASP B N 1
ATOM 4377 C CA . ASP B 1 227 ? -4.738 24.422 29.422 1 97.75 227 ASP B CA 1
ATOM 4378 C C . ASP B 1 227 ? -6 24.578 28.578 1 97.75 227 ASP B C 1
ATOM 4380 O O . ASP B 1 227 ? -6.859 25.406 28.875 1 97.75 227 ASP B O 1
ATOM 4384 N N . TYR B 1 228 ? -6.113 23.781 27.547 1 96.56 228 TYR B N 1
ATOM 4385 C CA . TYR B 1 228 ? -7.199 23.953 26.594 1 96.56 228 TYR B CA 1
ATOM 4386 C C . TYR B 1 228 ? -7.82 22.594 26.234 1 96.56 228 TYR B C 1
ATOM 4388 O O . TYR B 1 228 ? -7.965 22.266 25.047 1 96.56 228 TYR B O 1
ATOM 4396 N N . PRO B 1 229 ? -8.25 21.828 27.188 1 93.88 229 PRO B N 1
ATOM 4397 C CA . PRO B 1 229 ? -8.695 20.438 26.969 1 93.88 229 PRO B CA 1
ATOM 4398 C C . PRO B 1 229 ? -9.914 20.344 26.062 1 93.88 229 PRO B C 1
ATOM 4400 O O . PRO B 1 229 ? -10.07 19.375 25.328 1 93.88 229 PRO B O 1
ATOM 4403 N N . ASP B 1 230 ? -10.797 21.375 26.031 1 94.69 230 ASP B N 1
ATOM 4404 C CA . ASP B 1 230 ? -12.047 21.297 25.297 1 94.69 230 ASP B CA 1
ATOM 4405 C C . ASP B 1 230 ? -11.875 21.844 23.875 1 94.69 230 ASP B C 1
ATOM 4407 O O . ASP B 1 230 ? -12.742 21.641 23.016 1 94.69 230 ASP B O 1
ATOM 4411 N N . ASP B 1 231 ? -10.758 22.469 23.609 1 96.62 231 ASP B N 1
ATOM 4412 C CA . ASP B 1 231 ? -10.57 23.172 22.344 1 96.62 231 ASP B CA 1
ATOM 4413 C C . ASP B 1 231 ? -9.727 22.344 21.375 1 96.62 231 ASP B C 1
ATOM 4415 O O . ASP B 1 231 ? -9.672 22.641 20.172 1 96.62 231 ASP B O 1
ATOM 4419 N N . ILE B 1 232 ? -9.086 21.281 21.891 1 97.19 232 ILE B N 1
ATOM 4420 C CA . ILE B 1 232 ? -8.172 20.453 21.094 1 97.19 232 ILE B CA 1
ATOM 4421 C C . ILE B 1 232 ? -8.758 19.062 20.906 1 97.19 232 ILE B C 1
ATOM 4423 O O . ILE B 1 232 ? -8.922 18.312 21.891 1 97.19 232 ILE B O 1
ATOM 4427 N N . ARG B 1 233 ? -9.055 18.766 19.688 1 96.94 233 ARG B N 1
ATOM 4428 C CA . ARG B 1 233 ? -9.562 17.438 19.359 1 96.94 233 ARG B CA 1
ATOM 4429 C C . ARG B 1 233 ? -8.414 16.438 19.188 1 96.94 233 ARG B C 1
ATOM 4431 O O . ARG B 1 233 ? -7.469 16.703 18.438 1 96.94 233 ARG B O 1
ATOM 4438 N N . GLN B 1 234 ? -8.531 15.352 19.891 1 97.44 234 GLN B N 1
ATOM 4439 C CA . GLN B 1 234 ? -7.551 14.281 19.75 1 97.44 234 GLN B CA 1
ATOM 4440 C C . GLN B 1 234 ? -8.008 13.258 18.719 1 97.44 234 GLN B C 1
ATOM 4442 O O . GLN B 1 234 ? -9.094 12.68 18.828 1 97.44 234 GLN B O 1
ATOM 4447 N N . LEU B 1 235 ? -7.242 13.055 17.734 1 98.25 235 LEU B N 1
ATOM 4448 C CA . LEU B 1 235 ? -7.551 12.094 16.672 1 98.25 235 LEU B CA 1
ATOM 4449 C C . LEU B 1 235 ? -6.895 10.742 16.953 1 98.25 235 LEU B C 1
ATOM 4451 O O . LEU B 1 235 ? -5.785 10.695 17.5 1 98.25 235 LEU B O 1
ATOM 4455 N N . PRO B 1 236 ? -7.516 9.68 16.531 1 97.81 236 PRO B N 1
ATOM 4456 C CA . PRO B 1 236 ? -6.855 8.375 16.656 1 97.81 236 PRO B CA 1
ATOM 4457 C C . PRO B 1 236 ? -5.547 8.312 15.859 1 97.81 236 PRO B C 1
ATOM 4459 O O . PRO B 1 236 ? -5.477 8.805 14.734 1 97.81 236 PRO B O 1
ATOM 4462 N N . CYS B 1 237 ? -4.566 7.711 16.469 1 97.56 237 CYS B N 1
ATOM 4463 C CA . CYS B 1 237 ? -3.277 7.641 15.797 1 97.56 237 CYS B CA 1
ATOM 4464 C C . CYS B 1 237 ? -3.383 6.836 14.508 1 97.56 237 CYS B C 1
ATOM 4466 O O . CYS B 1 237 ? -2.723 7.152 13.516 1 97.56 237 CYS B O 1
ATOM 4468 N N . THR B 1 238 ? -4.262 5.836 14.461 1 96.94 238 THR B N 1
ATOM 4469 C CA . THR B 1 238 ? -4.395 4.996 13.281 1 96.94 238 THR B CA 1
ATOM 4470 C C . THR B 1 238 ? -4.961 5.797 12.109 1 96.94 238 THR B C 1
ATOM 4472 O O . THR B 1 238 ? -4.781 5.422 10.945 1 96.94 238 THR B O 1
ATOM 4475 N N . ASP B 1 239 ? -5.621 6.895 12.375 1 97.94 239 ASP B N 1
ATOM 4476 C CA . ASP B 1 239 ? -6.172 7.746 11.32 1 97.94 239 ASP B CA 1
ATOM 4477 C C . ASP B 1 239 ? -5.113 8.703 10.781 1 97.94 239 ASP B C 1
ATOM 4479 O O . ASP B 1 239 ? -5.023 8.922 9.57 1 97.94 239 ASP B O 1
ATOM 4483 N N . ALA B 1 240 ? -4.371 9.211 11.695 1 98.38 240 ALA B N 1
ATOM 4484 C CA . ALA B 1 240 ? -3.67 10.422 11.266 1 98.38 240 ALA B CA 1
ATOM 4485 C C . ALA B 1 240 ? -2.225 10.422 11.75 1 98.38 240 ALA B C 1
ATOM 4487 O O . ALA B 1 240 ? -1.586 11.469 11.828 1 98.38 240 ALA B O 1
ATOM 4488 N N . ASN B 1 241 ? -1.723 9.289 12.18 1 97.75 241 ASN B N 1
ATOM 4489 C CA . ASN B 1 241 ? -0.346 9.125 12.633 1 97.75 241 ASN B CA 1
ATOM 4490 C C . ASN B 1 241 ? 0.124 7.68 12.469 1 97.75 241 ASN B C 1
ATOM 4492 O O . ASN B 1 241 ? -0.626 6.746 12.75 1 97.75 241 ASN B O 1
ATOM 4496 N N . GLY B 1 242 ? 1.279 7.562 12.016 1 95.25 242 GLY B N 1
ATOM 4497 C CA . GLY B 1 242 ? 1.829 6.227 11.852 1 95.25 242 GLY B CA 1
ATOM 4498 C C . GLY B 1 242 ? 1.795 5.734 10.422 1 95.25 242 GLY B C 1
ATOM 4499 O O . GLY B 1 242 ? 1.538 6.512 9.5 1 95.25 242 GLY B O 1
ATOM 4500 N N . PHE B 1 243 ? 2.221 4.48 10.133 1 93.44 243 PHE B N 1
ATOM 4501 C CA . PHE B 1 243 ? 2.244 3.852 8.82 1 93.44 243 PHE B CA 1
ATOM 4502 C C . PHE B 1 243 ? 2.309 2.334 8.945 1 93.44 243 PHE B C 1
ATOM 4504 O O . PHE B 1 243 ? 2.717 1.812 9.984 1 93.44 243 PHE B O 1
ATOM 4511 N N . PRO B 1 244 ? 1.866 1.688 7.773 1 87.06 244 PRO B N 1
ATOM 4512 C CA . PRO B 1 244 ? 1.926 0.225 7.805 1 87.06 244 PRO B CA 1
ATOM 4513 C C . PRO B 1 244 ? 3.338 -0.303 8.039 1 87.06 244 PRO B C 1
ATOM 4515 O O . PRO B 1 244 ? 4.309 0.267 7.535 1 87.06 244 PRO B O 1
ATOM 4518 N N . ASN B 1 245 ? 3.592 -1.268 8.859 1 79.69 245 ASN B N 1
ATOM 4519 C CA . ASN B 1 245 ? 4.863 -1.925 9.141 1 79.69 245 ASN B CA 1
ATOM 4520 C C . ASN B 1 245 ? 5.668 -1.157 10.188 1 79.69 245 ASN B C 1
ATOM 4522 O O . ASN B 1 245 ? 6.875 -1.362 10.32 1 79.69 245 ASN B O 1
ATOM 4526 N N . SER B 1 246 ? 5.086 -0.134 10.812 1 86.94 246 SER B N 1
ATOM 4527 C CA . SER B 1 246 ? 5.758 0.646 11.852 1 86.94 246 SER B CA 1
ATOM 4528 C C . SER B 1 246 ? 5.863 -0.139 13.156 1 86.94 246 SER B C 1
ATOM 4530 O O . SER B 1 246 ? 6.352 0.381 14.164 1 86.94 246 SER B O 1
ATOM 4532 N N . ASP B 1 247 ? 5.457 -1.366 13.172 1 85.19 247 ASP B N 1
ATOM 4533 C CA . ASP B 1 247 ? 5.422 -2.158 14.398 1 85.19 247 ASP B CA 1
ATOM 4534 C C . ASP B 1 247 ? 4.633 -1.443 15.492 1 85.19 247 ASP B C 1
ATOM 4536 O O . ASP B 1 247 ? 5.105 -1.313 16.625 1 85.19 247 ASP B O 1
ATOM 4540 N N . SER B 1 248 ? 3.561 -0.736 15.156 1 91.31 248 SER B N 1
ATOM 4541 C CA . SER B 1 248 ? 2.635 -0.087 16.078 1 91.31 248 SER B CA 1
ATOM 4542 C C . SER B 1 248 ? 1.189 -0.255 15.617 1 91.31 248 SER B C 1
ATOM 4544 O O . SER B 1 248 ? 0.934 -0.766 14.523 1 91.31 248 SER B O 1
ATOM 4546 N N . GLU B 1 249 ? 0.244 0.126 16.5 1 93.38 249 GLU B N 1
ATOM 4547 C CA . GLU B 1 249 ? -1.183 0.062 16.203 1 93.38 249 GLU B CA 1
ATOM 4548 C C . GLU B 1 249 ? -1.61 1.231 15.312 1 93.38 249 GLU B C 1
ATOM 4550 O O . GLU B 1 249 ? -2.762 1.301 14.883 1 93.38 249 GLU B O 1
ATOM 4555 N N . CYS B 1 250 ? -0.736 2.176 15.008 1 95.62 250 CYS B N 1
ATOM 4556 C CA . CYS B 1 250 ? -1.007 3.375 14.227 1 95.62 250 CYS B CA 1
ATOM 4557 C C . CYS B 1 250 ? -0.677 3.148 12.758 1 95.62 250 CYS B C 1
ATOM 4559 O O . CYS B 1 250 ? 0.478 3.275 12.344 1 95.62 250 CYS B O 1
ATOM 4561 N N . GLU B 1 251 ? -1.653 3.072 11.906 1 92.94 251 GLU B N 1
ATOM 4562 C CA . GLU B 1 251 ? -1.444 2.594 10.539 1 92.94 251 GLU B CA 1
ATOM 4563 C C . GLU B 1 251 ? -1.409 3.754 9.547 1 92.94 251 GLU B C 1
ATOM 4565 O O . GLU B 1 251 ? -1.015 3.578 8.391 1 92.94 251 GLU B O 1
ATOM 4570 N N . GLY B 1 252 ? -1.845 4.887 10.047 1 96.12 252 GLY B N 1
ATOM 4571 C CA . GLY B 1 252 ? -1.845 6.008 9.125 1 96.12 252 GLY B CA 1
ATOM 4572 C C . GLY B 1 252 ? -2.844 5.852 7.992 1 96.12 252 GLY B C 1
ATOM 4573 O O . GLY B 1 252 ? -2.498 6.035 6.824 1 96.12 252 GLY B O 1
ATOM 4574 N N . ARG B 1 253 ? -4.086 5.594 8.383 1 95.75 253 ARG B N 1
ATOM 4575 C CA . ARG B 1 253 ? -5.148 5.273 7.438 1 95.75 253 ARG B CA 1
ATOM 4576 C C . ARG B 1 253 ? -5.363 6.414 6.445 1 95.75 253 ARG B C 1
ATOM 4578 O O . ARG B 1 253 ? -5.543 6.18 5.25 1 95.75 253 ARG B O 1
ATOM 4585 N N . PHE B 1 254 ? -5.391 7.641 6.949 1 98.19 254 PHE B N 1
ATOM 4586 C CA . PHE B 1 254 ? -5.664 8.797 6.098 1 98.19 254 PHE B CA 1
ATOM 4587 C C . PHE B 1 254 ? -4.43 9.68 5.965 1 98.19 254 PHE B C 1
ATOM 4589 O O . PHE B 1 254 ? -4.152 10.211 4.887 1 98.19 254 PHE B O 1
ATOM 4596 N N . ILE B 1 255 ? -3.697 9.812 7.09 1 98.62 255 ILE B N 1
ATOM 4597 C CA . ILE B 1 255 ? -2.414 10.508 7.121 1 98.62 255 ILE B CA 1
ATOM 4598 C C . ILE B 1 255 ? -1.32 9.555 7.586 1 98.62 255 ILE B C 1
ATOM 4600 O O . ILE B 1 255 ? -1.359 9.055 8.711 1 98.62 255 ILE B O 1
ATOM 4604 N N . ARG B 1 256 ? -0.344 9.32 6.695 1 97.75 256 ARG B N 1
ATOM 4605 C CA . ARG B 1 256 ? 0.776 8.461 7.059 1 97.75 256 ARG B CA 1
ATOM 4606 C C . ARG B 1 256 ? 1.985 9.281 7.484 1 97.75 256 ARG B C 1
ATOM 4608 O O . ARG B 1 256 ? 2.457 10.141 6.734 1 97.75 256 ARG B O 1
ATOM 4615 N N . HIS B 1 257 ? 2.408 9.078 8.609 1 97.81 257 HIS B N 1
ATOM 4616 C CA . HIS B 1 257 ? 3.568 9.766 9.156 1 97.81 257 HIS B CA 1
ATOM 4617 C C . HIS B 1 257 ? 4.754 8.812 9.312 1 97.81 257 HIS B C 1
ATOM 4619 O O . HIS B 1 257 ? 4.742 7.938 10.18 1 97.81 257 HIS B O 1
ATOM 4625 N N . LEU B 1 258 ? 5.766 8.969 8.516 1 95.88 258 LEU B N 1
ATOM 4626 C CA . LEU B 1 258 ? 6.895 8.047 8.422 1 95.88 258 LEU B CA 1
ATOM 4627 C C . LEU B 1 258 ? 8.023 8.477 9.359 1 95.88 258 LEU B C 1
ATOM 4629 O O . LEU B 1 258 ? 9.047 8.984 8.906 1 95.88 258 LEU B O 1
ATOM 4633 N N . TRP B 1 259 ? 7.863 8.156 10.625 1 92.19 259 TRP B N 1
ATOM 4634 C CA . TRP B 1 259 ? 8.859 8.492 11.641 1 92.19 259 TRP B CA 1
ATOM 4635 C C . TRP B 1 259 ? 10.203 7.855 11.312 1 92.19 259 TRP B C 1
ATOM 4637 O O . TRP B 1 259 ? 11.25 8.391 11.68 1 92.19 259 TRP B O 1
ATOM 4647 N N . THR B 1 260 ? 10 6.664 10.703 1 89 260 THR B N 1
ATOM 4648 C CA . THR B 1 260 ? 11.156 5.934 10.18 1 89 260 THR B CA 1
ATOM 4649 C C . THR B 1 260 ? 10.984 5.648 8.695 1 89 260 THR B C 1
ATOM 4651 O O . THR B 1 260 ? 9.883 5.781 8.148 1 89 260 THR B O 1
ATOM 4654 N N . GLY B 1 261 ? 12.023 5.504 8.039 1 85.94 261 GLY B N 1
ATOM 4655 C CA . GLY B 1 261 ? 11.914 5.16 6.633 1 85.94 261 GLY B CA 1
ATOM 4656 C C . GLY B 1 261 ? 11.75 6.371 5.734 1 85.94 261 GLY B C 1
ATOM 4657 O O . GLY B 1 261 ? 11.055 6.305 4.715 1 85.94 261 GLY B O 1
ATOM 4658 N N . LYS B 1 262 ? 12.305 7.473 6.125 1 89.69 262 LYS B N 1
ATOM 4659 C CA . LYS B 1 262 ? 12.203 8.75 5.418 1 89.69 262 LYS B CA 1
ATOM 4660 C C . LYS B 1 262 ? 12.906 8.68 4.066 1 89.69 262 LYS B C 1
ATOM 4662 O O . LYS B 1 262 ? 12.641 9.5 3.182 1 89.69 262 LYS B O 1
ATOM 4667 N N . ASP B 1 263 ? 13.766 7.715 3.924 1 91.5 263 ASP B N 1
ATOM 4668 C CA . ASP B 1 263 ? 14.453 7.547 2.648 1 91.5 263 ASP B CA 1
ATOM 4669 C C . ASP B 1 263 ? 14.086 6.223 1.99 1 91.5 263 ASP B C 1
ATOM 4671 O O . ASP B 1 263 ? 14.781 5.754 1.088 1 91.5 263 ASP B O 1
ATOM 4675 N N . SER B 1 264 ? 13.102 5.535 2.521 1 94.19 264 SER B N 1
ATOM 4676 C CA . SER B 1 264 ? 12.664 4.258 1.969 1 94.19 264 SER B CA 1
ATOM 4677 C C . SER B 1 264 ? 11.148 4.199 1.834 1 94.19 264 SER B C 1
ATOM 4679 O O . SER B 1 264 ? 10.594 4.559 0.79 1 94.19 264 SER B O 1
ATOM 4681 N N . TRP B 1 265 ? 10.453 4.09 2.955 1 93.75 265 TRP B N 1
ATOM 4682 C CA . TRP B 1 265 ? 9.016 3.871 2.922 1 93.75 265 TRP B CA 1
ATOM 4683 C C . TRP B 1 265 ? 8.297 5.051 2.271 1 93.75 265 TRP B C 1
ATOM 4685 O O . TRP B 1 265 ? 7.309 4.867 1.56 1 93.75 265 TRP B O 1
ATOM 4695 N N . ILE B 1 266 ? 8.742 6.242 2.586 1 96.88 266 ILE B N 1
ATOM 4696 C CA . ILE B 1 266 ? 8.055 7.395 2.018 1 96.88 266 ILE B CA 1
ATOM 4697 C C . ILE B 1 266 ? 8.141 7.348 0.494 1 96.88 266 ILE B C 1
ATOM 4699 O O . ILE B 1 266 ? 7.176 7.688 -0.199 1 96.88 266 ILE B O 1
ATOM 4703 N N . LYS B 1 267 ? 9.305 6.914 -0.065 1 96.81 267 LYS B N 1
ATOM 4704 C CA . LYS B 1 267 ? 9.469 6.785 -1.51 1 96.81 267 LYS B CA 1
ATOM 4705 C C . LYS B 1 267 ? 8.523 5.73 -2.08 1 96.81 267 LYS B C 1
ATOM 4707 O O . LYS B 1 267 ? 7.973 5.91 -3.168 1 96.81 267 LYS B O 1
ATOM 4712 N N . VAL B 1 268 ? 8.312 4.684 -1.324 1 94.19 268 VAL B N 1
ATOM 4713 C CA . VAL B 1 268 ? 7.43 3.611 -1.77 1 94.19 268 VAL B CA 1
ATOM 4714 C C . VAL B 1 268 ? 5.988 4.113 -1.804 1 94.19 268 VAL B C 1
ATOM 4716 O O . VAL B 1 268 ? 5.289 3.949 -2.807 1 94.19 268 VAL B O 1
ATOM 4719 N N . PHE B 1 269 ? 5.512 4.762 -0.747 1 95.19 269 PHE B N 1
ATOM 4720 C CA . PHE B 1 269 ? 4.125 5.203 -0.657 1 95.19 269 PHE B CA 1
ATOM 4721 C C . PHE B 1 269 ? 3.838 6.297 -1.679 1 95.19 269 PHE B C 1
ATOM 4723 O O . PHE B 1 269 ? 2.846 6.23 -2.406 1 95.19 269 PHE B O 1
ATOM 4730 N N . VAL B 1 270 ? 4.719 7.227 -1.771 1 97.12 270 VAL B N 1
ATOM 4731 C CA . VAL B 1 270 ? 4.504 8.32 -2.715 1 97.12 270 VAL B CA 1
ATOM 4732 C C . VAL B 1 270 ? 4.746 7.824 -4.141 1 97.12 270 VAL B C 1
ATOM 4734 O O . VAL B 1 270 ? 4.066 8.25 -5.074 1 97.12 270 VAL B O 1
ATOM 4737 N N . GLY B 1 271 ? 5.766 6.969 -4.297 1 95.75 271 GLY B N 1
ATOM 4738 C CA . GLY B 1 271 ? 6.027 6.387 -5.602 1 95.75 271 GLY B CA 1
ATOM 4739 C C . GLY B 1 271 ? 4.82 5.684 -6.195 1 95.75 271 GLY B C 1
ATOM 4740 O O . GLY B 1 271 ? 4.586 5.754 -7.402 1 95.75 271 GLY B O 1
ATOM 4741 N N . GLN B 1 272 ? 4.059 5.035 -5.379 1 92.5 272 GLN B N 1
ATOM 4742 C CA . GLN B 1 272 ? 2.844 4.355 -5.824 1 92.5 272 GLN B CA 1
ATOM 4743 C C . GLN B 1 272 ? 1.786 5.363 -6.273 1 92.5 272 GLN B C 1
ATOM 4745 O O . GLN B 1 272 ? 0.979 5.07 -7.16 1 92.5 272 GLN B O 1
ATOM 4750 N N . GLN B 1 273 ? 1.798 6.539 -5.691 1 94.19 273 GLN B N 1
ATOM 4751 C CA . GLN B 1 273 ? 0.846 7.59 -6.039 1 94.19 273 GLN B CA 1
ATOM 4752 C C . GLN B 1 273 ? 1.274 8.328 -7.305 1 94.19 273 GLN B C 1
ATOM 4754 O O . GLN B 1 273 ? 0.431 8.812 -8.062 1 94.19 273 GLN B O 1
ATOM 4759 N N . VAL B 1 274 ? 2.578 8.383 -7.438 1 94.94 274 VAL B N 1
ATOM 4760 C CA . VAL B 1 274 ? 3.189 9.125 -8.539 1 94.94 274 VAL B CA 1
ATOM 4761 C C . VAL B 1 274 ? 4.191 8.227 -9.266 1 94.94 274 VAL B C 1
ATOM 4763 O O . VAL B 1 274 ? 5.395 8.492 -9.25 1 94.94 274 VAL B O 1
ATOM 4766 N N . PRO B 1 275 ? 3.676 7.211 -9.93 1 90.75 275 PRO B N 1
ATOM 4767 C CA . PRO B 1 275 ? 4.578 6.23 -10.539 1 90.75 275 PRO B CA 1
ATOM 4768 C C . PRO B 1 275 ? 5.176 6.723 -11.859 1 90.75 275 PRO B C 1
ATOM 4770 O O . PRO B 1 275 ? 4.684 7.695 -12.438 1 90.75 275 PRO B O 1
ATOM 4773 N N . GLY B 1 276 ? 6.262 6.133 -12.258 1 90.5 276 GLY B N 1
ATOM 4774 C CA . GLY B 1 276 ? 6.848 6.34 -13.57 1 90.5 276 GLY B CA 1
ATOM 4775 C C . GLY B 1 276 ? 7.305 7.766 -13.805 1 90.5 276 GLY B C 1
ATOM 4776 O O . GLY B 1 276 ? 8.008 8.344 -12.969 1 90.5 276 GLY B O 1
ATOM 4777 N N . ARG B 1 277 ? 6.781 8.32 -14.945 1 92.69 277 ARG B N 1
ATOM 4778 C CA . ARG B 1 277 ? 7.27 9.617 -15.383 1 92.69 277 ARG B CA 1
ATOM 4779 C C . ARG B 1 277 ? 6.539 10.75 -14.664 1 92.69 277 ARG B C 1
ATOM 4781 O O . ARG B 1 277 ? 6.902 11.922 -14.805 1 92.69 277 ARG B O 1
ATOM 4788 N N . TYR B 1 278 ? 5.586 10.422 -13.883 1 94.81 278 TYR B N 1
ATOM 4789 C CA . TYR B 1 278 ? 4.773 11.445 -13.234 1 94.81 278 TYR B CA 1
ATOM 4790 C C . TYR B 1 278 ? 5.598 12.227 -12.219 1 94.81 278 TYR B C 1
ATOM 4792 O O . TYR B 1 278 ? 5.363 13.422 -12.008 1 94.81 278 TYR B O 1
ATOM 4800 N N . LEU B 1 279 ? 6.562 11.523 -11.602 1 97.62 279 LEU B N 1
ATOM 4801 C CA . LEU B 1 279 ? 7.406 12.25 -10.664 1 97.62 279 LEU B CA 1
ATOM 4802 C C . LEU B 1 279 ? 8.109 13.414 -11.352 1 97.62 279 LEU B C 1
ATOM 4804 O O . LEU B 1 279 ? 8.078 14.547 -10.852 1 97.62 279 LEU B O 1
ATOM 4808 N N . GLU B 1 280 ? 8.672 13.141 -12.516 1 97.62 280 GLU B N 1
ATOM 4809 C CA . GLU B 1 280 ? 9.367 14.18 -13.266 1 97.62 280 GLU B CA 1
ATOM 4810 C C . GLU B 1 280 ? 8.406 15.289 -13.68 1 97.62 280 GLU B C 1
ATOM 4812 O O . GLU B 1 280 ? 8.719 16.469 -13.531 1 97.62 280 GLU B O 1
ATOM 4817 N N . LEU B 1 281 ? 7.277 14.883 -14.156 1 97.88 281 LEU B N 1
ATOM 4818 C CA . LEU B 1 281 ? 6.289 15.836 -14.648 1 97.88 281 LEU B CA 1
ATOM 4819 C C . LEU B 1 281 ? 5.816 16.75 -13.531 1 97.88 281 LEU B C 1
ATOM 4821 O O . LEU B 1 281 ? 5.812 17.984 -13.68 1 97.88 281 LEU B O 1
ATOM 4825 N N . PHE B 1 282 ? 5.477 16.203 -12.438 1 98.38 282 PHE B N 1
ATOM 4826 C CA . PHE B 1 282 ? 4.914 16.984 -11.344 1 98.38 282 PHE B CA 1
ATOM 4827 C C . PHE B 1 282 ? 5.996 17.812 -10.664 1 98.38 282 PHE B C 1
ATOM 4829 O O . PHE B 1 282 ? 5.734 18.922 -10.195 1 98.38 282 PHE B O 1
ATOM 4836 N N . HIS B 1 283 ? 7.18 17.219 -10.562 1 98.56 283 HIS B N 1
ATOM 4837 C CA . HIS B 1 283 ? 8.266 18.016 -9.984 1 98.56 283 HIS B CA 1
ATOM 4838 C C . HIS B 1 283 ? 8.57 19.234 -10.828 1 98.56 283 HIS B C 1
ATOM 4840 O O . HIS B 1 283 ? 8.797 20.328 -10.297 1 98.56 283 HIS B O 1
ATOM 4846 N N . LYS B 1 284 ? 8.555 19.094 -12.164 1 98.25 284 LYS B N 1
ATOM 4847 C CA . LYS B 1 284 ? 8.742 20.25 -13.055 1 98.25 284 LYS B CA 1
ATOM 4848 C C . LYS B 1 284 ? 7.664 21.297 -12.828 1 98.25 284 LYS B C 1
ATOM 4850 O O . LYS B 1 284 ? 7.961 22.484 -12.727 1 98.25 284 LYS B O 1
ATOM 4855 N N . GLU B 1 285 ? 6.453 20.844 -12.766 1 98.5 285 GLU B N 1
ATOM 4856 C CA . GLU B 1 285 ? 5.352 21.781 -12.516 1 98.5 285 GLU B CA 1
ATOM 4857 C C . GLU B 1 285 ? 5.492 22.453 -11.156 1 98.5 285 GLU B C 1
ATOM 4859 O O . GLU B 1 285 ? 5.195 23.641 -11.016 1 98.5 285 GLU B O 1
ATOM 4864 N N . PHE B 1 286 ? 5.848 21.672 -10.227 1 98.69 286 PHE B N 1
ATOM 4865 C CA . PHE B 1 286 ? 6.086 22.203 -8.891 1 98.69 286 PHE B CA 1
ATOM 4866 C C . PHE B 1 286 ? 7.094 23.344 -8.93 1 98.69 286 PHE B C 1
ATOM 4868 O O . PHE B 1 286 ? 6.855 24.406 -8.344 1 98.69 286 PHE B O 1
ATOM 4875 N N . LEU B 1 287 ? 8.188 23.109 -9.555 1 98.5 287 LEU B N 1
ATOM 4876 C CA . LEU B 1 287 ? 9.234 24.125 -9.656 1 98.5 287 LEU B CA 1
ATOM 4877 C C . LEU B 1 287 ? 8.727 25.344 -10.406 1 98.5 287 LEU B C 1
ATOM 4879 O O . LEU B 1 287 ? 9.039 26.484 -10.031 1 98.5 287 LEU B O 1
ATOM 4883 N N . GLU B 1 288 ? 7.961 25.109 -11.414 1 98.19 288 GLU B N 1
ATOM 4884 C CA . GLU B 1 288 ? 7.391 26.219 -12.172 1 98.19 288 GLU B CA 1
ATOM 4885 C C . GLU B 1 288 ? 6.43 27.047 -11.312 1 98.19 288 GLU B C 1
ATOM 4887 O O . GLU B 1 288 ? 6.336 28.266 -11.461 1 98.19 288 GLU B O 1
ATOM 4892 N N . ASP B 1 289 ? 5.801 26.453 -10.43 1 98.31 289 ASP B N 1
ATOM 4893 C CA . ASP B 1 289 ? 4.77 27.078 -9.609 1 98.31 289 ASP B CA 1
ATOM 4894 C C . ASP B 1 289 ? 5.371 27.703 -8.352 1 98.31 289 ASP B C 1
ATOM 4896 O O . ASP B 1 289 ? 4.672 28.359 -7.574 1 98.31 289 ASP B O 1
ATOM 4900 N N . LYS B 1 290 ? 6.598 27.5 -8.102 1 98.38 290 LYS B N 1
ATOM 4901 C CA . LYS B 1 290 ? 7.289 27.844 -6.863 1 98.38 290 LYS B CA 1
ATOM 4902 C C . LYS B 1 290 ? 6.996 29.297 -6.457 1 98.38 290 LYS B C 1
ATOM 4904 O O . LYS B 1 290 ? 6.703 29.562 -5.289 1 98.38 290 LYS B O 1
ATOM 4909 N N . PRO B 1 291 ? 6.961 30.266 -7.344 1 98 291 PRO B N 1
ATOM 4910 C CA . PRO B 1 291 ? 6.73 31.656 -6.934 1 98 291 PRO B CA 1
ATOM 4911 C C . PRO B 1 291 ? 5.371 31.859 -6.27 1 98 291 PRO B C 1
ATOM 4913 O O . PRO B 1 291 ? 5.168 32.844 -5.559 1 98 291 PRO B O 1
ATOM 4916 N N . ASN B 1 292 ? 4.492 30.953 -6.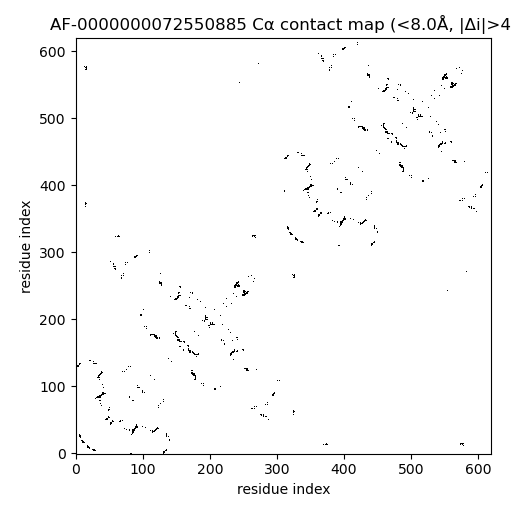48 1 98.12 292 ASN B N 1
ATOM 4917 C CA . ASN B 1 292 ? 3.127 31.125 -6 1 98.12 292 ASN B CA 1
ATOM 4918 C C . ASN B 1 292 ? 2.957 30.594 -4.578 1 98.12 292 ASN B C 1
ATOM 4920 O O . ASN B 1 292 ? 1.965 30.906 -3.914 1 98.12 292 ASN B O 1
ATOM 4924 N N . PHE B 1 293 ? 3.961 29.797 -4.156 1 98.69 293 PHE B N 1
ATOM 4925 C CA . PHE B 1 293 ? 3.68 29.188 -2.857 1 98.69 293 PHE B CA 1
ATOM 4926 C C . PHE B 1 293 ? 4.879 29.328 -1.926 1 98.69 293 PHE B C 1
ATOM 4928 O O . PHE B 1 293 ? 4.738 29.219 -0.706 1 98.69 293 PHE B O 1
ATOM 4935 N N . TYR B 1 294 ? 6.055 29.5 -2.41 1 98.62 294 TYR B N 1
ATOM 4936 C CA . TYR B 1 294 ? 7.27 29.578 -1.61 1 98.62 294 TYR B CA 1
ATOM 4937 C C . TYR B 1 294 ? 7.414 30.938 -0.956 1 98.62 294 TYR B C 1
ATOM 4939 O O . TYR B 1 294 ? 7.285 31.969 -1.622 1 98.62 294 TYR B O 1
ATOM 4947 N N . ILE B 1 295 ? 7.707 30.984 0.34 1 98.38 295 ILE B N 1
ATOM 4948 C CA . ILE B 1 295 ? 7.871 32.25 1.034 1 98.38 295 ILE B CA 1
ATOM 4949 C C . ILE B 1 295 ? 8.852 32.094 2.189 1 98.38 295 ILE B C 1
ATOM 4951 O O . ILE B 1 295 ? 8.852 31.062 2.871 1 98.38 295 ILE B O 1
ATOM 4955 N N . THR B 1 296 ? 9.695 33.031 2.396 1 98 296 THR B N 1
ATOM 4956 C CA . THR B 1 296 ? 10.586 33.031 3.553 1 98 296 THR B CA 1
ATOM 4957 C C . THR B 1 296 ? 9.852 33.5 4.805 1 98 296 THR B C 1
ATOM 4959 O O . THR B 1 296 ? 8.883 34.25 4.711 1 98 296 THR B O 1
ATOM 4962 N N . GLU B 1 297 ? 10.359 33.062 5.891 1 97.31 297 GLU B N 1
ATOM 4963 C CA . GLU B 1 297 ? 9.781 33.5 7.152 1 97.31 297 GLU B CA 1
ATOM 4964 C C . GLU B 1 297 ? 9.789 35.031 7.25 1 97.31 297 GLU B C 1
ATOM 4966 O O . GLU B 1 297 ? 8.805 35.656 7.668 1 97.31 297 GLU B O 1
ATOM 4971 N N . LYS B 1 298 ? 10.867 35.625 6.879 1 96.25 298 LYS B N 1
ATOM 4972 C CA . LYS B 1 298 ? 11 37.094 6.918 1 96.25 298 LYS B CA 1
ATOM 4973 C C . LYS B 1 298 ? 9.914 37.75 6.09 1 96.25 298 LYS B C 1
ATOM 4975 O O . LYS B 1 298 ? 9.25 38.688 6.566 1 96.25 298 LYS B O 1
ATOM 4980 N N . ASP B 1 299 ? 9.719 37.312 4.887 1 97.06 299 ASP B N 1
ATOM 4981 C CA . ASP B 1 299 ? 8.719 37.906 3.996 1 97.06 299 ASP B CA 1
ATOM 4982 C C . ASP B 1 299 ? 7.309 37.656 4.512 1 97.06 299 ASP B C 1
ATOM 4984 O O . ASP B 1 299 ? 6.434 38.531 4.395 1 97.06 299 ASP B O 1
ATOM 4988 N N . LEU B 1 300 ? 7.098 36.469 5.066 1 96.69 300 LEU B N 1
ATOM 4989 C CA . LEU B 1 300 ? 5.789 36.125 5.609 1 96.69 300 LEU B CA 1
ATOM 4990 C C . LEU B 1 300 ? 5.41 37.062 6.754 1 96.69 300 LEU B C 1
ATOM 4992 O O . LEU B 1 300 ? 4.301 37.594 6.781 1 96.69 300 LEU B O 1
ATOM 4996 N N . MET B 1 301 ? 6.336 37.281 7.664 1 94.25 301 MET B N 1
ATOM 4997 C CA . MET B 1 301 ? 6.066 38.094 8.844 1 94.25 301 MET B CA 1
ATOM 4998 C C . MET B 1 301 ? 5.941 39.562 8.477 1 94.25 301 MET B C 1
ATOM 5000 O O . MET B 1 301 ? 5.148 40.281 9.078 1 94.25 301 MET B O 1
ATOM 5004 N N . ALA B 1 302 ? 6.691 39.969 7.52 1 93.12 302 ALA B N 1
ATOM 5005 C CA . ALA B 1 302 ? 6.605 41.344 7.043 1 93.12 302 ALA B CA 1
ATOM 5006 C C . ALA B 1 302 ? 5.246 41.625 6.402 1 93.12 302 ALA B C 1
ATOM 5008 O O . ALA B 1 302 ? 4.656 42.688 6.617 1 93.12 302 ALA B O 1
ATOM 5009 N N . LYS B 1 303 ? 4.84 40.688 5.664 1 90.25 303 LYS B N 1
ATOM 5010 C CA . LYS B 1 303 ? 3.539 40.844 5.016 1 90.25 303 LYS B CA 1
ATOM 5011 C C . LYS B 1 303 ? 2.416 40.938 6.047 1 90.25 303 LYS B C 1
ATOM 5013 O O . LYS B 1 303 ? 1.466 41.688 5.879 1 90.25 303 LYS B O 1
ATOM 5018 N N . SER B 1 304 ? 2.492 40.156 7.031 1 86.62 304 SER B N 1
ATOM 5019 C CA . SER B 1 304 ? 1.473 40.125 8.078 1 86.62 304 SER B CA 1
ATOM 5020 C C . SER B 1 304 ? 1.446 41.438 8.852 1 86.62 304 SER B C 1
ATOM 5022 O O . SER B 1 304 ? 0.374 41.969 9.18 1 86.62 304 SER B O 1
ATOM 5024 N N . ALA B 1 305 ? 2.578 42.031 9.117 1 86.38 305 ALA B N 1
ATOM 5025 C CA . ALA B 1 305 ? 2.688 43.312 9.844 1 86.38 305 ALA B CA 1
ATOM 5026 C C . ALA B 1 305 ? 2.08 44.438 9.047 1 86.38 305 ALA B C 1
ATOM 5028 O O . ALA B 1 305 ? 1.438 45.344 9.609 1 86.38 305 ALA B O 1
ATOM 5029 N N . SER B 1 306 ? 2.322 44.375 7.871 1 84.38 306 SER B N 1
ATOM 5030 C CA . SER B 1 306 ? 1.793 45.438 7.004 1 84.38 306 SER B CA 1
ATOM 5031 C C . SER B 1 306 ? 0.27 45.375 6.949 1 84.38 306 SER B C 1
ATOM 5033 O O . SER B 1 306 ? -0.385 46.438 6.867 1 84.38 306 SER B O 1
ATOM 5035 N N . LYS B 1 307 ? -0.359 44.375 6.996 1 79.94 307 LYS B N 1
ATOM 5036 C CA . LYS B 1 307 ? -1.81 44.219 6.941 1 79.94 307 LYS B CA 1
ATOM 5037 C C . LYS B 1 307 ? -2.461 44.656 8.25 1 79.94 307 LYS B C 1
ATOM 5039 O O . LYS B 1 307 ? -3.59 45.156 8.25 1 79.94 307 LYS B O 1
ATOM 5044 N N . ASP B 1 308 ? -1.783 44.375 9.328 1 75.62 308 ASP B N 1
ATOM 5045 C CA . ASP B 1 308 ? -2.289 44.812 10.633 1 75.62 308 ASP B CA 1
ATOM 5046 C C . ASP B 1 308 ? -2.314 46.312 10.758 1 75.62 308 ASP B C 1
ATOM 5048 O O . ASP B 1 308 ? -3.125 46.875 11.5 1 75.62 308 ASP B O 1
ATOM 5052 N N . ASP B 1 309 ? -1.436 46.969 10.039 1 72.69 309 ASP B N 1
ATOM 5053 C CA . ASP B 1 309 ? -1.346 48.438 10.062 1 72.69 309 ASP B CA 1
ATOM 5054 C C . ASP B 1 309 ? -2.396 49.062 9.148 1 72.69 309 ASP B C 1
ATOM 5056 O O . ASP B 1 309 ? -2.705 50.25 9.273 1 72.69 309 ASP B O 1
ATOM 5060 N N . GLU B 1 310 ? -2.984 48.438 8.289 1 67.81 310 GLU B N 1
ATOM 5061 C CA . GLU B 1 310 ? -4.031 48.969 7.414 1 67.81 310 GLU B CA 1
ATOM 5062 C C . GLU B 1 310 ? -5.414 48.781 8.039 1 67.81 310 GLU B C 1
ATOM 5064 O O . GLU B 1 310 ? -6.266 49.656 7.945 1 67.81 310 GLU B O 1
#

Organism: Hypocrea jecorina (strain QM6a) (NCBI:txid431241)

Solvent-accessible surface area (backbone atoms only — not comparable to full-atom values): 31509 Å² total; per-residue (Å²): 106,60,77,59,58,30,58,48,61,53,52,43,66,53,35,19,77,77,43,66,48,84,54,72,78,70,32,64,57,85,56,32,58,33,28,33,39,38,38,71,39,65,67,79,47,52,49,77,28,21,70,62,19,88,39,75,38,31,54,82,83,42,18,66,58,41,36,21,47,33,51,21,46,48,45,53,50,50,37,21,64,53,63,45,32,35,52,37,39,32,44,38,74,70,51,90,81,33,50,53,67,50,51,49,35,60,51,51,54,61,58,33,76,74,26,53,32,31,35,38,43,37,44,48,30,33,70,62,53,68,32,57,49,63,42,29,52,39,20,56,70,59,50,37,64,90,58,30,23,34,38,28,16,31,45,58,98,46,79,77,38,32,38,98,84,68,46,66,26,44,39,73,49,36,36,40,39,25,59,41,74,65,30,51,54,50,32,50,50,49,53,35,25,49,33,77,84,26,96,43,48,76,26,36,70,23,29,45,78,46,94,82,38,55,24,50,39,37,36,36,46,64,46,45,49,72,77,40,62,82,33,46,43,77,37,58,19,34,43,48,24,25,28,79,89,64,85,60,88,18,40,12,67,48,24,24,32,38,92,60,43,45,67,25,53,46,27,47,59,45,32,65,76,37,49,66,68,44,38,33,54,50,45,51,49,50,58,71,46,35,85,77,29,54,41,41,45,68,59,52,54,50,54,52,53,56,60,73,74,105,107,59,77,58,58,28,58,48,60,56,50,44,63,52,33,20,77,76,42,66,48,83,55,70,75,69,33,64,56,84,56,32,57,32,29,31,40,38,37,70,39,65,67,77,46,51,49,77,27,20,70,62,20,88,39,74,38,32,55,81,83,41,19,67,56,41,36,21,47,33,50,22,47,49,47,54,49,50,37,21,62,53,62,44,32,34,50,38,40,31,43,38,72,70,52,89,81,33,50,51,67,50,50,50,35,61,52,51,54,60,58,34,76,75,28,53,31,31,35,38,42,37,44,48,30,34,71,62,52,68,33,57,48,63,43,29,52,39,20,56,69,58,49,38,65,91,58,30,22,33,37,28,15,31,44,59,99,46,80,78,37,32,35,98,84,68,46,65,25,43,39,72,47,36,36,42,39,24,61,42,73,65,30,53,53,49,32,51,50,50,53,36,26,50,33,78,85,27,96,41,48,75,26,37,70,22,29,45,78,45,96,82,39,55,23,50,38,37,35,35,45,63,46,47,48,74,76,40,62,80,33,47,43,77,38,57,20,34,42,47,22,26,27,80,88,62,85,61,86,17,40,11,67,48,25,25,30,38,91,60,42,44,66,26,54,46,27,47,59,45,31,63,76,36,49,66,67,45,37,35,54,50,45,50,50,49,59,71,46,37,84,77,29,55,41,41,45,69,59,52,54,51,54,53,53,55,58,73,73,106

InterPro domains:
  IPR008630 Glycosyltransferase 34 [PF05637] (74-191)
  IPR008630 Glycosyltransferase 34 [PTHR31306] (30-263)
  IPR029044 Nucleotide-diphospho-sugar transferases [G3DSA:3.90.550.10] (71-203)
  IPR029044 Nucleotide-diphospho-sugar transferases [SSF53448] (83-265)